Protein AF-A0A937BUF1-F1 (afdb_monomer_lite)

Radius of gyration: 49.71 Å; chains: 1; bounding box: 104×46×139 Å

Secondary structure (DSSP, 8-state):
------SS-SSS-GGG-------SEEEESS---HHHHTTTTTBPP-S--TTEEEEE-----SSSEE---STTTTSS-EE-SS------PPPBPPEE-EEEE-SS-SBS-PPP-SS-SEETT-EEEPPP-TT-BBTTEEEEEEESSTTS-S-EE-TT-EEEPPSS-EEEEEEEEEP-B-EEEE-SS-SBS--------B-TT-EEEPP--TT-B-TTEEEEEEESSTTS-S-EE-TT-EEEPPSS-EEEEEEEEE--------S-S-S-SS-EEEEEEEEETTEEEEEEEEGGGTTEEEEEEE-SSSEEEEE--S-B--TT--------SSS-------------TT-S------SS---------TT--EEEEEE-----SS------------PPP-

Foldseek 3Di:
DPDDDDDQDDDPPPPDGDDDDDAFDWDFQDDDDPVRCVVPVLEDDQQADPRTDFTFGLPPQDDFWTWTRHPVTPVRIGGHDPDDRDDDDHGDYDWAFEAEALLQFPDDDADDDPPPGDGAQDKDFAADRPTTHHQQWDWAFWAQDSVRPGDTHHHGDIDGDHPYYTYIYTDIHGDKEAEAEALLQFPDDDDDGDPDIDTFFDKDAFADCVRTHHQQWDFAAWAQDSVRPGDGDHHRDIDGDGSYYTYTYTDIDGDFPPFDQQEDFPPDPADWFKKKWKADPLKIKIWIQGVVVVRFIWIWTRPPRHTDTPDGPPDHDDPDDDDDDDDDPDDDDDDDDDDDFDDGPRDPDTDDDDPDDDDDDDDDDDPDRMDMHIDGDDDDDDDDPDRDDDGDGRDDDD

Structure (mmCIF, N/CA/C/O backbone):
data_AF-A0A937BUF1-F1
#
_entry.id   AF-A0A937BUF1-F1
#
loop_
_atom_site.group_PDB
_atom_site.id
_atom_site.type_symbol
_atom_site.label_atom_id
_atom_site.label_alt_id
_atom_site.label_comp_id
_atom_site.label_asym_id
_atom_site.label_entity_id
_atom_site.label_seq_id
_atom_site.pdbx_PDB_ins_code
_atom_site.Cartn_x
_atom_site.Cartn_y
_atom_site.Cartn_z
_atom_site.occupancy
_atom_site.B_iso_or_equiv
_atom_site.auth_seq_id
_atom_site.auth_comp_id
_atom_site.auth_asym_id
_atom_site.auth_atom_id
_atom_site.pdbx_PDB_model_num
ATOM 1 N N . MET A 1 1 ? 29.904 -9.278 -66.182 1.00 41.38 1 MET A N 1
ATOM 2 C CA . MET A 1 1 ? 30.827 -8.278 -65.613 1.00 41.38 1 MET A CA 1
ATOM 3 C C . MET A 1 1 ? 30.236 -7.925 -64.269 1.00 41.38 1 MET A C 1
ATOM 5 O O . MET A 1 1 ? 29.087 -7.503 -64.260 1.00 41.38 1 MET A O 1
ATOM 9 N N . ALA A 1 2 ? 30.912 -8.235 -63.164 1.00 45.25 2 ALA A N 1
ATOM 10 C CA . ALA A 1 2 ? 30.477 -7.712 -61.875 1.00 45.25 2 ALA A CA 1
ATOM 11 C C . ALA A 1 2 ? 30.639 -6.190 -61.965 1.00 45.25 2 ALA A C 1
ATOM 13 O O . ALA A 1 2 ? 31.713 -5.709 -62.312 1.00 45.25 2 ALA A O 1
ATOM 14 N N . SER A 1 3 ? 29.538 -5.460 -61.846 1.00 61.19 3 SER A N 1
ATOM 15 C CA . SER A 1 3 ? 29.562 -4.006 -61.788 1.00 61.19 3 SER A CA 1
ATOM 16 C C . SER A 1 3 ? 29.950 -3.623 -60.368 1.00 61.19 3 SER A C 1
ATOM 18 O O . SER A 1 3 ? 29.135 -3.800 -59.462 1.00 61.19 3 SER A O 1
ATOM 20 N N . ASP A 1 4 ? 31.180 -3.151 -60.190 1.00 74.00 4 ASP A N 1
ATOM 21 C CA . ASP A 1 4 ? 31.630 -2.566 -58.929 1.00 74.00 4 ASP A CA 1
ATOM 22 C C . ASP A 1 4 ? 30.781 -1.332 -58.593 1.00 74.00 4 ASP A C 1
ATOM 24 O O . ASP A 1 4 ? 30.241 -0.663 -59.483 1.00 74.00 4 ASP A O 1
ATOM 28 N N . TRP A 1 5 ? 30.638 -1.040 -57.304 1.00 77.94 5 TRP A N 1
ATOM 29 C CA . TRP A 1 5 ? 29.935 0.144 -56.817 1.00 77.94 5 TRP A CA 1
ATOM 30 C C . TRP A 1 5 ? 30.954 1.159 -56.311 1.00 77.94 5 TRP A C 1
ATOM 32 O O . TRP A 1 5 ? 31.945 0.797 -55.681 1.00 77.94 5 TRP A O 1
ATOM 42 N N . TYR A 1 6 ? 30.700 2.434 -56.579 1.00 81.38 6 TYR A N 1
ATOM 43 C CA . TYR A 1 6 ? 31.577 3.531 -56.192 1.00 81.38 6 TYR A CA 1
ATOM 44 C C . TYR A 1 6 ? 30.777 4.563 -55.403 1.00 81.38 6 TYR A C 1
ATOM 46 O O . TYR A 1 6 ? 29.627 4.858 -55.733 1.00 81.38 6 TYR A O 1
ATOM 54 N N . LEU A 1 7 ? 31.399 5.127 -54.370 1.00 82.19 7 LEU A N 1
ATOM 55 C CA . LEU A 1 7 ? 30.860 6.249 -53.610 1.00 82.19 7 LEU A CA 1
ATOM 56 C C . LEU A 1 7 ? 31.666 7.495 -53.962 1.00 82.19 7 LEU A C 1
ATOM 58 O O . LEU A 1 7 ? 32.894 7.478 -53.907 1.00 82.19 7 LEU A O 1
ATOM 62 N N . GLY A 1 8 ? 30.979 8.565 -54.368 1.00 77.81 8 GLY A N 1
ATOM 63 C CA . GLY A 1 8 ? 31.626 9.848 -54.644 1.00 77.81 8 GLY A CA 1
ATOM 64 C C . GLY A 1 8 ? 32.414 9.979 -55.948 1.00 77.81 8 GLY A C 1
ATOM 65 O O . GLY A 1 8 ? 32.967 11.043 -56.216 1.00 77.81 8 GLY A O 1
ATOM 66 N N . ALA A 1 9 ? 32.451 8.923 -56.758 1.00 73.12 9 ALA A N 1
ATOM 67 C CA . ALA A 1 9 ? 33.052 8.893 -58.087 1.00 73.12 9 ALA A CA 1
ATOM 68 C C . ALA A 1 9 ? 32.238 7.956 -58.995 1.00 73.12 9 ALA A C 1
ATOM 70 O O . ALA A 1 9 ? 31.592 7.033 -58.505 1.00 73.12 9 ALA A O 1
ATOM 71 N N . CYS A 1 10 ? 32.257 8.181 -60.313 1.00 62.31 10 CYS A N 1
ATOM 72 C CA . CYS A 1 10 ? 31.493 7.370 -61.275 1.00 62.31 10 CYS A CA 1
ATOM 73 C C . CYS A 1 10 ? 32.339 6.267 -61.952 1.00 62.31 10 CYS A C 1
ATOM 75 O O . CYS A 1 10 ? 31.782 5.305 -62.471 1.00 62.31 10 CYS A O 1
ATOM 77 N N . GLN A 1 11 ? 33.677 6.369 -61.938 1.00 63.88 11 GLN A N 1
ATOM 78 C CA . GLN A 1 11 ? 34.631 5.383 -62.475 1.00 63.88 11 GLN A CA 1
ATOM 79 C C . GLN A 1 11 ? 36.011 5.553 -61.809 1.00 63.88 11 GLN A C 1
ATOM 81 O O . GLN A 1 11 ? 36.273 6.565 -61.167 1.00 63.88 11 GLN A O 1
ATOM 86 N N . VAL A 1 12 ? 36.945 4.624 -62.057 1.00 58.75 12 VAL A N 1
ATOM 87 C CA . VAL A 1 12 ? 38.372 4.744 -61.666 1.00 58.75 12 VAL A CA 1
ATOM 88 C C . VAL A 1 12 ? 39.076 5.980 -62.265 1.00 58.75 12 VAL A C 1
ATOM 90 O O . VAL A 1 12 ? 40.171 6.338 -61.837 1.00 58.75 12 VAL A O 1
ATOM 93 N N . ASN A 1 13 ? 38.467 6.644 -63.257 1.00 57.41 13 ASN A N 1
ATOM 94 C CA . ASN A 1 13 ? 38.952 7.907 -63.810 1.00 57.41 13 ASN A CA 1
ATOM 95 C C . ASN A 1 13 ? 38.527 9.080 -62.913 1.00 57.41 13 ASN A C 1
ATOM 97 O O . ASN A 1 13 ? 37.401 9.562 -62.987 1.00 57.41 13 ASN A O 1
ATOM 101 N N . LEU A 1 14 ? 39.483 9.564 -62.119 1.00 56.78 14 LEU A N 1
ATOM 102 C CA . LEU A 1 14 ? 39.391 10.633 -61.109 1.00 56.78 14 LEU A CA 1
ATOM 103 C C . LEU A 1 14 ? 39.048 12.043 -61.654 1.00 56.78 14 LEU A C 1
ATOM 105 O O . LEU A 1 14 ? 39.263 13.037 -60.964 1.00 56.78 14 LEU A O 1
ATOM 109 N N . ALA A 1 15 ? 38.586 12.168 -62.900 1.00 55.00 15 ALA A N 1
ATOM 110 C CA . ALA A 1 15 ? 38.457 13.454 -63.591 1.00 55.00 15 ALA A CA 1
ATOM 111 C C . ALA A 1 15 ? 37.197 14.256 -63.203 1.00 55.00 15 ALA A C 1
ATOM 113 O O . ALA A 1 15 ? 37.135 15.448 -63.492 1.00 55.00 15 ALA A O 1
ATOM 114 N N . GLU A 1 16 ? 36.219 13.632 -62.537 1.00 55.78 16 GLU A N 1
ATOM 115 C CA . GLU A 1 16 ? 34.932 14.246 -62.166 1.00 55.78 16 GLU A CA 1
ATOM 116 C C . GLU A 1 16 ? 34.539 13.928 -60.709 1.00 55.78 16 GLU A C 1
ATOM 118 O O . GLU A 1 16 ? 33.412 13.525 -60.425 1.00 55.78 16 GLU A O 1
ATOM 123 N N . ASN A 1 17 ? 35.475 14.079 -59.767 1.00 64.88 17 ASN A N 1
ATOM 124 C CA . ASN A 1 17 ? 35.199 13.853 -58.345 1.00 64.88 17 ASN A CA 1
ATOM 125 C C . ASN A 1 17 ? 34.784 15.160 -57.654 1.00 64.88 17 ASN A C 1
ATOM 127 O O . ASN A 1 17 ? 35.446 16.191 -57.792 1.00 64.88 17 ASN A O 1
ATOM 131 N N . GLY A 1 18 ? 33.695 15.113 -56.886 1.00 61.78 18 GLY A N 1
ATOM 132 C CA . GLY A 1 18 ? 33.341 16.184 -55.956 1.00 61.78 18 GLY A CA 1
ATOM 133 C C . GLY A 1 18 ? 34.153 16.074 -54.664 1.00 61.78 18 GLY A C 1
ATOM 134 O O . GLY A 1 18 ? 34.427 14.970 -54.204 1.00 61.78 18 GLY A O 1
ATOM 135 N N . ASN A 1 19 ? 34.498 17.207 -54.048 1.00 73.62 19 ASN A N 1
ATOM 136 C CA . ASN A 1 19 ? 35.018 17.227 -52.679 1.00 73.62 19 ASN A CA 1
ATOM 137 C C . ASN A 1 19 ? 33.830 17.150 -51.713 1.00 73.62 19 ASN A C 1
ATOM 139 O O . ASN A 1 19 ? 33.086 18.123 -51.576 1.00 73.62 19 ASN A O 1
ATOM 143 N N . PHE A 1 20 ? 33.640 16.012 -51.057 1.00 77.81 20 PHE A N 1
ATOM 144 C CA . PHE A 1 20 ? 32.606 15.824 -50.042 1.00 77.81 20 PHE A CA 1
ATOM 145 C C . PHE A 1 20 ? 33.203 15.114 -48.824 1.00 77.81 20 PHE A C 1
ATOM 147 O O . PHE A 1 20 ? 34.200 14.403 -48.930 1.00 77.81 20 PHE A O 1
ATOM 154 N N . VAL A 1 21 ? 32.568 15.308 -47.672 1.00 84.31 21 VAL A N 1
ATOM 155 C CA . VAL A 1 21 ? 32.818 14.529 -46.457 1.00 84.31 21 VAL A CA 1
ATOM 156 C C . VAL A 1 21 ? 31.644 13.566 -46.308 1.00 84.31 21 VAL A C 1
ATOM 158 O O . VAL A 1 21 ? 30.493 13.975 -46.474 1.00 84.31 21 VAL A O 1
ATOM 161 N N . MET A 1 22 ? 31.936 12.292 -46.066 1.00 86.19 22 MET A N 1
ATOM 162 C CA . MET A 1 22 ? 30.948 11.248 -45.794 1.00 86.19 22 MET A CA 1
ATOM 163 C C . MET A 1 22 ? 31.159 10.723 -44.383 1.00 86.19 22 MET A C 1
ATOM 165 O O . MET A 1 22 ? 32.281 10.687 -43.893 1.00 86.19 22 MET A O 1
ATOM 169 N N . ASP A 1 23 ? 30.059 10.327 -43.767 1.00 87.00 23 ASP A N 1
ATOM 170 C CA . ASP A 1 23 ? 29.989 9.742 -42.438 1.00 87.00 23 ASP A CA 1
ATOM 171 C C . ASP A 1 23 ? 28.713 8.885 -42.420 1.00 87.00 23 ASP A C 1
ATOM 173 O O . ASP A 1 23 ? 27.725 9.251 -43.077 1.00 87.00 23 ASP A O 1
ATOM 177 N N . ASN A 1 24 ? 28.725 7.747 -41.724 1.00 87.38 24 ASN A N 1
ATOM 178 C CA . ASN A 1 24 ? 27.534 6.924 -41.491 1.00 87.38 24 ASN A CA 1
ATOM 179 C C . ASN A 1 24 ? 26.762 6.535 -42.778 1.00 87.38 24 ASN A C 1
ATOM 181 O O . ASN A 1 24 ? 25.524 6.575 -42.823 1.00 87.38 24 ASN A O 1
ATOM 185 N N . PHE A 1 25 ? 27.470 6.143 -43.842 1.00 89.69 25 PHE A N 1
ATOM 186 C CA . PHE A 1 25 ? 26.845 5.711 -45.094 1.00 89.69 25 PHE A CA 1
ATOM 187 C C . PHE A 1 25 ? 26.132 4.367 -44.922 1.00 89.69 25 PHE A C 1
ATOM 189 O O . PHE A 1 25 ? 26.686 3.403 -44.395 1.00 89.69 25 PHE A O 1
ATOM 196 N N . ARG A 1 26 ? 24.889 4.297 -45.409 1.00 89.69 26 ARG A N 1
ATOM 197 C CA . ARG A 1 26 ? 24.000 3.141 -45.248 1.00 89.69 26 ARG A CA 1
ATOM 198 C C . ARG A 1 26 ? 23.343 2.794 -46.572 1.00 89.69 26 ARG A C 1
ATOM 200 O O . ARG A 1 26 ? 22.794 3.676 -47.236 1.00 89.69 26 ARG A O 1
ATOM 207 N N . PHE A 1 27 ? 23.318 1.511 -46.909 1.00 89.88 27 PHE A N 1
ATOM 208 C CA . PHE A 1 27 ? 22.547 0.985 -48.034 1.00 89.88 27 PHE A CA 1
ATOM 209 C C . PHE A 1 27 ? 21.554 -0.061 -47.535 1.00 89.88 27 PHE A C 1
ATOM 211 O O . PHE A 1 27 ? 21.933 -0.953 -46.778 1.00 89.88 27 PHE A O 1
ATOM 218 N N . TRP A 1 28 ? 20.297 0.046 -47.966 1.00 90.25 28 TRP A N 1
ATOM 219 C CA . TRP A 1 28 ? 19.213 -0.843 -47.549 1.00 90.25 28 TRP A CA 1
ATOM 220 C C . TRP A 1 28 ? 18.676 -1.607 -48.757 1.00 90.25 28 TRP A C 1
ATOM 222 O O . TRP A 1 28 ? 18.479 -1.020 -49.822 1.00 90.25 28 TRP A O 1
ATOM 232 N N . ASP A 1 29 ? 18.424 -2.904 -48.597 1.00 90.56 29 ASP A N 1
ATOM 233 C CA . ASP A 1 29 ? 17.794 -3.752 -49.620 1.00 90.56 29 ASP A CA 1
ATOM 234 C C . ASP A 1 29 ? 16.252 -3.675 -49.595 1.00 90.56 29 ASP A C 1
ATOM 236 O O . ASP A 1 29 ? 15.567 -4.273 -50.430 1.00 90.56 29 ASP A O 1
ATOM 240 N N . ILE A 1 30 ? 15.714 -2.874 -48.673 1.00 90.75 30 ILE A N 1
ATOM 241 C CA . ILE A 1 30 ? 14.306 -2.510 -48.548 1.00 90.75 30 ILE A CA 1
ATOM 242 C C . ILE A 1 30 ? 14.103 -1.009 -48.811 1.00 90.75 30 ILE A C 1
ATOM 244 O O . ILE A 1 30 ? 14.960 -0.191 -48.466 1.00 90.75 30 ILE A O 1
ATOM 248 N N . PRO A 1 31 ? 12.959 -0.599 -49.389 1.00 91.94 31 PRO A N 1
ATOM 249 C CA . PRO A 1 31 ? 12.619 0.814 -49.489 1.00 91.94 31 PRO A CA 1
ATOM 250 C C . PRO A 1 31 ? 12.367 1.401 -48.093 1.00 91.94 31 PRO A C 1
ATOM 252 O O . PRO A 1 31 ? 11.561 0.872 -47.327 1.00 91.94 31 PRO A O 1
ATOM 255 N N . LEU A 1 32 ? 13.025 2.520 -47.785 1.00 90.38 32 LEU A N 1
ATOM 256 C CA . LEU A 1 32 ? 12.768 3.303 -46.577 1.00 90.38 32 LEU A CA 1
ATOM 257 C C . LEU A 1 32 ? 11.889 4.514 -46.890 1.00 90.38 32 LEU A C 1
ATOM 259 O O . LEU A 1 32 ? 12.080 5.191 -47.902 1.00 90.38 32 LEU A O 1
ATOM 263 N N . TYR A 1 33 ? 10.966 4.816 -45.982 1.00 91.00 33 TYR A N 1
ATOM 264 C CA . TYR A 1 33 ? 10.086 5.979 -46.065 1.00 91.00 33 TYR A CA 1
ATOM 265 C C . TYR A 1 33 ? 10.465 7.032 -45.017 1.00 91.00 33 TYR A C 1
ATOM 267 O O . TYR A 1 33 ? 11.336 6.811 -44.173 1.00 91.00 33 TYR A O 1
ATOM 275 N N . GLN A 1 34 ? 9.834 8.207 -45.066 1.00 89.94 34 GLN A N 1
ATOM 276 C CA . GLN A 1 34 ? 10.149 9.337 -44.182 1.00 89.94 34 GLN A CA 1
ATOM 277 C C . GLN A 1 34 ? 10.089 8.949 -42.694 1.00 89.94 34 GLN A C 1
ATOM 279 O O . GLN A 1 34 ? 10.944 9.360 -41.909 1.00 89.94 34 GLN A O 1
ATOM 284 N N . GLU A 1 35 ? 9.117 8.121 -42.323 1.00 85.38 35 GLU A N 1
ATOM 285 C CA . GLU A 1 35 ? 8.925 7.563 -40.986 1.00 85.38 35 GLU A CA 1
ATOM 286 C C . GLU A 1 35 ? 10.057 6.632 -40.535 1.00 85.38 35 GLU A C 1
ATOM 288 O O . GLU A 1 35 ? 10.275 6.479 -39.337 1.00 85.38 35 GLU A O 1
ATOM 293 N N . ASN A 1 36 ? 10.805 6.037 -41.466 1.00 83.75 36 ASN A N 1
ATOM 294 C CA . ASN A 1 36 ? 11.981 5.230 -41.157 1.00 83.75 36 ASN A CA 1
ATOM 295 C C . ASN A 1 36 ? 13.262 6.072 -41.190 1.00 83.75 36 ASN A C 1
ATOM 297 O O . ASN A 1 36 ? 14.187 5.787 -40.439 1.00 83.75 36 ASN A O 1
ATOM 301 N N . ILE A 1 37 ? 13.335 7.105 -42.033 1.00 83.44 37 ILE A N 1
ATOM 302 C CA . ILE A 1 37 ? 14.552 7.907 -42.225 1.00 83.44 37 ILE A CA 1
ATOM 303 C C . ILE A 1 37 ? 14.710 8.952 -41.114 1.00 83.44 37 ILE A C 1
ATOM 305 O O . ILE A 1 37 ? 15.755 9.000 -40.468 1.00 83.44 37 ILE A O 1
ATOM 309 N N . LEU A 1 38 ? 13.686 9.773 -40.850 1.00 82.88 38 LEU A N 1
ATOM 310 C CA . LEU A 1 38 ? 13.795 10.897 -39.906 1.00 82.88 38 LEU A CA 1
ATOM 311 C C . LEU A 1 38 ? 14.110 10.487 -38.457 1.00 82.88 38 LEU A C 1
ATOM 313 O O . LEU A 1 38 ? 14.843 11.220 -37.802 1.00 82.88 38 LEU A O 1
ATOM 317 N N . PRO A 1 39 ? 13.620 9.355 -37.924 1.00 76.38 39 PRO A N 1
ATOM 318 C CA . PRO A 1 39 ? 14.004 8.933 -36.577 1.00 76.38 39 PRO A CA 1
ATOM 319 C C . PRO A 1 39 ? 15.388 8.277 -36.512 1.00 76.38 39 PRO A C 1
ATOM 321 O O . PRO A 1 39 ? 15.971 8.203 -35.436 1.00 76.38 39 PRO A O 1
ATOM 324 N N . ASN A 1 40 ? 15.912 7.777 -37.639 1.00 76.62 40 ASN A N 1
ATOM 325 C CA . ASN A 1 40 ? 17.110 6.934 -37.653 1.00 76.62 40 ASN A CA 1
ATOM 326 C C . ASN A 1 40 ? 18.332 7.588 -38.312 1.00 76.62 40 ASN A C 1
ATOM 328 O O . ASN A 1 40 ? 19.425 7.042 -38.181 1.00 76.62 40 ASN A O 1
ATOM 332 N N . TYR A 1 41 ? 18.202 8.732 -38.996 1.00 82.44 41 TYR A N 1
ATOM 333 C CA . TYR A 1 41 ? 19.313 9.326 -39.761 1.00 82.44 41 TYR A CA 1
ATOM 334 C C . TYR A 1 41 ? 20.535 9.688 -38.904 1.00 82.44 41 TYR A C 1
ATOM 336 O O . TYR A 1 41 ? 21.652 9.622 -39.397 1.00 82.44 41 TYR A O 1
ATOM 344 N N . GLN A 1 42 ? 20.333 10.020 -37.627 1.00 83.19 42 GLN A N 1
ATOM 345 C CA . GLN A 1 42 ? 21.412 10.251 -36.662 1.00 83.19 42 GLN A CA 1
ATOM 346 C C . GLN A 1 42 ? 21.678 9.050 -35.759 1.00 83.19 42 GLN A C 1
ATOM 348 O O . GLN A 1 42 ? 22.629 9.091 -34.997 1.00 83.19 42 GLN A O 1
ATOM 353 N N . LYS A 1 43 ? 20.862 7.993 -35.802 1.00 83.38 43 LYS A N 1
ATOM 354 C CA . LYS A 1 43 ? 20.959 6.875 -34.862 1.00 83.38 43 LYS A CA 1
ATOM 355 C C . LYS A 1 43 ? 22.248 6.080 -35.079 1.00 83.38 43 LYS A C 1
ATOM 357 O O . LYS A 1 43 ? 22.552 5.762 -36.227 1.00 83.38 43 LYS A O 1
ATOM 362 N N . CYS A 1 44 ? 22.951 5.706 -34.012 1.00 82.50 44 CYS A N 1
ATOM 363 C CA . CYS A 1 44 ? 24.023 4.713 -34.094 1.00 82.50 44 CYS A CA 1
ATOM 364 C C . CYS A 1 44 ? 23.421 3.350 -34.457 1.00 82.50 44 CYS A C 1
ATOM 366 O O . CYS A 1 44 ? 22.596 2.821 -33.707 1.00 82.50 44 CYS A O 1
ATOM 368 N N . LEU A 1 45 ? 23.787 2.821 -35.624 1.00 85.12 45 LEU A N 1
ATOM 369 C CA . LEU A 1 45 ? 23.388 1.484 -36.057 1.00 85.12 45 LEU A CA 1
ATOM 370 C C . LEU A 1 45 ? 24.458 0.482 -35.640 1.00 85.12 45 LEU A C 1
ATOM 372 O O . LEU A 1 45 ? 25.645 0.792 -35.684 1.00 85.12 45 LEU A O 1
ATOM 376 N N . VAL A 1 46 ? 24.031 -0.710 -35.237 1.00 80.06 46 VAL A N 1
ATOM 377 C CA . VAL A 1 46 ? 24.932 -1.785 -34.789 1.00 80.06 46 VAL A CA 1
ATOM 378 C C . VAL A 1 46 ? 25.209 -2.802 -35.895 1.00 80.06 46 VAL A C 1
ATOM 380 O O . VAL A 1 46 ? 25.926 -3.775 -35.674 1.00 80.06 46 VAL A O 1
ATOM 383 N N . GLY A 1 47 ? 24.630 -2.592 -37.081 1.00 85.69 47 GLY A N 1
ATOM 384 C CA . GLY A 1 47 ? 24.897 -3.390 -38.267 1.00 85.69 47 GLY A CA 1
ATOM 385 C C . GLY A 1 47 ? 24.078 -4.674 -38.359 1.00 85.69 47 GLY A C 1
ATOM 386 O O . GLY A 1 47 ? 24.346 -5.497 -39.220 1.00 85.69 47 GLY A O 1
ATOM 387 N N . ASN A 1 48 ? 23.085 -4.884 -37.492 1.00 84.94 48 ASN A N 1
ATOM 388 C CA . ASN A 1 48 ? 22.207 -6.061 -37.521 1.00 84.94 48 ASN A CA 1
ATOM 389 C C . ASN A 1 48 ? 20.760 -5.740 -37.935 1.00 84.94 48 ASN A C 1
ATOM 391 O O . ASN A 1 48 ? 19.872 -6.591 -37.836 1.00 84.94 48 ASN A O 1
ATOM 395 N N . GLU A 1 49 ? 20.513 -4.510 -38.380 1.00 86.38 49 GLU A N 1
ATOM 396 C CA . GLU A 1 49 ? 19.189 -4.018 -38.716 1.00 86.38 49 GLU A CA 1
ATOM 397 C C . GLU A 1 49 ? 18.599 -4.763 -39.921 1.00 86.38 49 GLU A C 1
ATOM 399 O O . GLU A 1 49 ? 19.266 -5.027 -40.922 1.00 86.38 49 GLU A O 1
ATOM 404 N N . ALA A 1 50 ? 17.309 -5.095 -39.838 1.00 86.81 50 ALA A N 1
ATOM 405 C CA . ALA A 1 50 ? 16.622 -5.818 -40.899 1.00 86.81 50 ALA A CA 1
ATOM 406 C C . ALA A 1 50 ? 16.639 -5.024 -42.215 1.00 86.81 50 ALA A C 1
ATOM 408 O O . ALA A 1 50 ? 16.141 -3.901 -42.283 1.00 86.81 50 ALA A O 1
ATOM 409 N N . GLY A 1 51 ? 17.192 -5.643 -43.255 1.00 88.44 51 GLY A N 1
ATOM 410 C CA . GLY A 1 51 ? 17.327 -5.065 -44.588 1.00 88.44 51 GLY A CA 1
ATOM 411 C C . GLY A 1 51 ? 18.476 -4.066 -44.752 1.00 88.44 51 GLY A C 1
ATOM 412 O O . GLY A 1 51 ? 18.581 -3.419 -45.793 1.00 88.44 51 GLY A O 1
ATOM 413 N N . LEU A 1 52 ? 19.346 -3.914 -43.747 1.00 89.94 52 LEU A N 1
ATOM 414 C CA . LEU A 1 52 ? 20.606 -3.194 -43.909 1.00 89.94 52 LEU A CA 1
ATOM 415 C C . LEU A 1 52 ? 21.592 -4.081 -44.670 1.00 89.94 52 LEU A C 1
ATOM 417 O O . LEU A 1 52 ? 21.900 -5.198 -44.253 1.00 89.94 52 LEU A O 1
ATOM 421 N N . PHE A 1 53 ? 22.081 -3.573 -45.794 1.00 89.25 53 PHE A N 1
ATOM 422 C CA . PHE A 1 53 ? 22.971 -4.302 -46.689 1.00 89.25 53 PHE A CA 1
ATOM 423 C C . PHE A 1 53 ? 24.434 -3.876 -46.533 1.00 89.25 53 PHE A C 1
ATOM 425 O O . PHE A 1 53 ? 25.302 -4.738 -46.565 1.00 89.25 53 PHE A O 1
ATOM 432 N N . VAL A 1 54 ? 24.700 -2.576 -46.345 1.00 90.19 54 VAL A N 1
ATOM 433 C CA . VAL A 1 54 ? 26.044 -2.016 -46.102 1.00 90.19 54 VAL A CA 1
ATOM 434 C C . VAL A 1 54 ? 25.958 -0.936 -45.030 1.00 90.19 54 VAL A C 1
ATOM 436 O O . VAL A 1 54 ? 25.062 -0.084 -45.090 1.00 90.19 54 VAL A O 1
ATOM 439 N N . LEU A 1 55 ? 26.921 -0.939 -44.107 1.00 90.81 55 LEU A N 1
ATOM 440 C CA . LEU A 1 55 ? 27.140 0.117 -43.121 1.00 90.81 55 LEU A CA 1
ATOM 441 C C . LEU A 1 55 ? 28.621 0.498 -43.088 1.00 90.81 55 LEU A C 1
ATOM 443 O O . LEU A 1 55 ? 29.445 -0.275 -42.610 1.00 90.81 55 LEU A O 1
ATOM 447 N N . TYR A 1 56 ? 28.928 1.703 -43.561 1.00 90.75 56 TYR A N 1
ATOM 448 C CA . TYR A 1 56 ? 30.247 2.321 -43.440 1.00 90.75 56 TYR A CA 1
ATOM 449 C C . TYR A 1 56 ? 30.143 3.503 -42.481 1.00 90.75 56 TYR A C 1
ATOM 451 O O . TYR A 1 56 ? 29.551 4.530 -42.826 1.00 90.75 56 TYR A O 1
ATOM 459 N N . ASP A 1 57 ? 30.681 3.351 -41.275 1.00 89.06 57 ASP A N 1
ATOM 460 C CA . ASP A 1 57 ? 30.730 4.428 -40.282 1.00 89.06 57 ASP A CA 1
ATOM 461 C C . ASP A 1 57 ? 31.781 5.489 -40.643 1.00 89.06 57 ASP A C 1
ATOM 463 O O . ASP A 1 57 ? 31.525 6.668 -40.436 1.00 89.06 57 ASP A O 1
ATOM 467 N N . PHE A 1 58 ? 32.866 5.085 -41.318 1.00 89.69 58 PHE A N 1
ATOM 468 C CA . PHE A 1 58 ? 34.043 5.907 -41.607 1.00 89.69 58 PHE A CA 1
ATOM 469 C C . PHE A 1 58 ? 34.788 6.350 -40.333 1.00 89.69 58 PHE A C 1
ATOM 471 O O . PHE A 1 58 ? 35.320 7.461 -40.270 1.00 89.69 58 PHE A O 1
ATOM 478 N N . ASP A 1 59 ? 34.893 5.454 -39.348 1.00 88.81 59 ASP A N 1
ATOM 479 C CA . ASP A 1 59 ? 35.562 5.717 -38.067 1.00 88.81 59 ASP A CA 1
ATOM 480 C C . ASP A 1 59 ? 36.945 5.037 -37.927 1.00 88.81 59 ASP A C 1
ATOM 482 O O . ASP A 1 59 ? 37.552 5.050 -36.852 1.00 88.81 59 ASP A O 1
ATOM 486 N N . GLU A 1 60 ? 37.525 4.483 -39.003 1.00 90.56 60 GLU A N 1
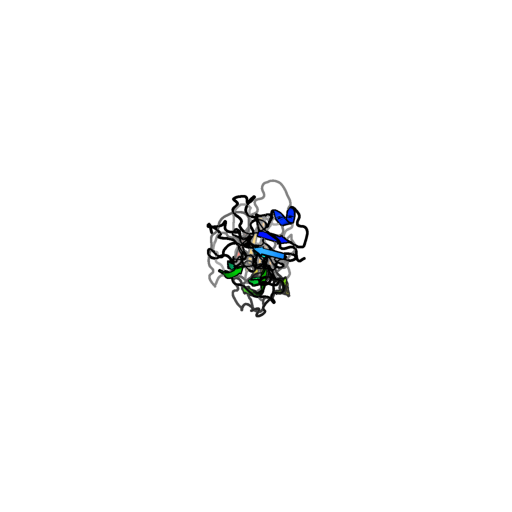ATOM 487 C CA . GLU A 1 60 ? 38.853 3.840 -38.951 1.00 90.56 60 GLU A CA 1
ATOM 488 C C . GLU A 1 60 ? 39.994 4.808 -38.609 1.00 90.56 60 GLU A C 1
ATOM 490 O O . GLU A 1 60 ? 41.048 4.398 -38.108 1.00 90.56 60 GLU A O 1
ATOM 495 N N . GLY A 1 61 ? 39.825 6.090 -38.942 1.00 88.81 61 GLY A N 1
ATOM 496 C CA . GLY A 1 61 ? 40.755 7.181 -38.641 1.00 88.81 61 GLY A CA 1
ATOM 497 C C . GLY A 1 61 ? 42.108 7.129 -39.365 1.00 88.81 61 GLY A C 1
ATOM 498 O O . GLY A 1 61 ? 42.853 8.108 -39.332 1.00 88.81 61 GLY A O 1
ATOM 499 N N . THR A 1 62 ? 42.457 6.016 -40.018 1.00 91.00 62 THR A N 1
ATOM 500 C CA . THR A 1 62 ? 43.694 5.836 -40.790 1.00 91.00 62 THR A CA 1
ATOM 501 C C . THR A 1 62 ? 43.536 4.777 -41.884 1.00 91.00 62 THR A C 1
ATOM 503 O O . THR A 1 62 ? 42.658 3.921 -41.835 1.00 91.00 62 THR A O 1
ATOM 506 N N . GLY A 1 63 ? 44.449 4.785 -42.861 1.00 91.62 63 GLY A N 1
ATOM 507 C CA . GLY A 1 63 ? 44.510 3.760 -43.904 1.00 91.62 63 GLY A CA 1
ATOM 508 C C . GLY A 1 63 ? 43.503 3.970 -45.035 1.00 91.62 63 GLY A C 1
ATOM 509 O O . GLY A 1 63 ? 42.908 5.038 -45.166 1.00 91.62 63 GLY A O 1
ATOM 510 N N . ASN A 1 64 ? 43.371 2.936 -45.874 1.00 91.12 64 ASN A N 1
ATOM 511 C CA . ASN A 1 64 ? 42.591 2.963 -47.119 1.00 91.12 64 ASN A CA 1
ATOM 512 C C . ASN A 1 64 ? 41.435 1.944 -47.134 1.00 91.12 64 ASN A C 1
ATOM 514 O O . ASN A 1 64 ? 40.857 1.695 -48.190 1.00 91.12 64 ASN A O 1
ATOM 518 N N . THR A 1 65 ? 41.151 1.291 -46.006 1.00 90.69 65 THR A N 1
ATOM 519 C CA . THR A 1 65 ? 40.064 0.306 -45.894 1.00 90.69 65 THR A CA 1
ATOM 520 C C . THR A 1 65 ? 38.941 0.924 -45.082 1.00 90.69 65 THR A C 1
ATOM 522 O O . THR A 1 65 ? 39.224 1.531 -44.056 1.00 90.69 65 THR A O 1
ATOM 525 N N . VAL A 1 66 ? 37.706 0.749 -45.540 1.00 90.81 66 VAL A N 1
ATOM 526 C CA . VAL A 1 66 ? 36.486 1.095 -44.804 1.00 90.81 66 VAL A CA 1
ATOM 527 C C . VAL A 1 66 ? 35.759 -0.210 -44.516 1.00 90.81 66 VAL A C 1
ATOM 529 O O . VAL A 1 66 ? 35.466 -0.976 -45.440 1.00 90.81 66 VAL A O 1
ATOM 532 N N . ASN A 1 67 ? 35.540 -0.516 -43.247 1.00 90.88 67 ASN A N 1
ATOM 533 C CA . ASN A 1 67 ? 34.954 -1.774 -42.818 1.00 90.88 67 ASN A CA 1
ATOM 534 C C . ASN A 1 67 ? 33.441 -1.734 -43.009 1.00 90.88 67 ASN A C 1
ATOM 536 O O . ASN A 1 67 ? 32.785 -0.778 -42.610 1.00 90.88 67 ASN A O 1
ATOM 540 N N . ASP A 1 68 ? 32.884 -2.787 -43.606 1.00 91.69 68 ASP A N 1
ATOM 541 C CA . ASP A 1 68 ? 31.435 -2.978 -43.615 1.00 91.69 68 ASP A CA 1
ATOM 542 C C . ASP A 1 68 ? 30.992 -3.593 -42.284 1.00 91.69 68 ASP A C 1
ATOM 544 O O . ASP A 1 68 ? 31.409 -4.705 -41.947 1.00 91.69 68 ASP A O 1
ATOM 548 N N . LEU A 1 69 ? 30.150 -2.879 -41.541 1.00 89.81 69 LEU A N 1
ATOM 549 C CA . LEU A 1 69 ? 29.623 -3.310 -40.247 1.00 89.81 69 LEU A CA 1
ATOM 550 C C . LEU A 1 69 ? 28.286 -4.067 -40.345 1.00 89.81 69 LEU A C 1
ATOM 552 O O . LEU A 1 69 ? 27.802 -4.556 -39.329 1.00 89.81 69 LEU A O 1
ATOM 556 N N . ALA A 1 70 ? 27.673 -4.166 -41.530 1.00 87.81 70 ALA A N 1
ATOM 557 C CA . ALA A 1 70 ? 26.388 -4.844 -41.736 1.00 87.81 70 ALA A CA 1
ATOM 558 C C . ALA A 1 70 ? 26.477 -6.381 -41.508 1.00 87.81 70 ALA A C 1
ATOM 560 O O . ALA A 1 70 ? 27.577 -6.925 -41.385 1.00 87.81 70 ALA A O 1
ATOM 561 N N . PRO A 1 71 ? 25.364 -7.152 -41.503 1.00 70.38 71 PRO A N 1
ATOM 562 C CA . PRO A 1 71 ? 25.378 -8.575 -41.125 1.00 70.38 71 PRO A CA 1
ATOM 563 C C . PRO A 1 71 ? 26.178 -9.465 -42.091 1.00 70.38 71 PRO A C 1
ATOM 565 O O . PRO A 1 71 ? 26.579 -10.573 -41.736 1.00 70.38 71 PRO A O 1
ATOM 568 N N . TYR A 1 72 ? 26.388 -8.989 -43.321 1.00 66.69 72 TYR A N 1
ATOM 569 C CA . TYR A 1 72 ? 27.226 -9.615 -44.351 1.00 66.69 72 TYR A CA 1
ATOM 570 C C . TYR A 1 72 ? 28.657 -9.035 -44.387 1.00 66.69 72 TYR A C 1
ATOM 572 O O . TYR A 1 72 ? 29.423 -9.323 -45.313 1.00 66.69 72 TYR A O 1
ATOM 580 N N . GLY A 1 73 ? 29.006 -8.223 -43.387 1.00 57.09 73 GLY A N 1
ATOM 581 C CA . GLY A 1 73 ? 30.229 -7.440 -43.285 1.00 57.09 73 GLY A CA 1
ATOM 582 C C . GLY A 1 73 ? 31.500 -8.286 -43.318 1.00 57.09 73 GLY A C 1
ATOM 583 O O . GLY A 1 73 ? 31.583 -9.362 -42.722 1.00 57.09 73 GLY A O 1
ATOM 584 N N . GLY A 1 74 ? 32.490 -7.799 -44.072 1.00 57.25 74 GLY A N 1
ATOM 585 C CA . GLY A 1 74 ? 33.778 -8.455 -44.330 1.00 57.25 74 GLY A CA 1
ATOM 586 C C . GLY A 1 74 ? 33.967 -8.985 -45.759 1.00 57.25 74 GLY A C 1
ATOM 587 O O . GLY A 1 74 ? 35.106 -9.156 -46.190 1.00 57.25 74 GLY A O 1
ATOM 588 N N . LEU A 1 75 ? 32.890 -9.201 -46.527 1.00 65.31 75 LEU A N 1
ATOM 589 C CA . LEU A 1 75 ? 32.968 -9.563 -47.958 1.00 65.31 75 LEU A CA 1
ATOM 590 C C . LEU A 1 75 ? 32.960 -8.343 -48.894 1.00 65.31 75 LEU A C 1
ATOM 592 O O . LEU A 1 75 ? 33.282 -8.468 -50.076 1.00 65.31 75 LEU A O 1
ATOM 596 N N . THR A 1 76 ? 32.591 -7.182 -48.359 1.00 77.00 76 THR A N 1
ATOM 597 C CA . THR A 1 76 ? 32.260 -5.952 -49.091 1.00 77.00 76 THR A CA 1
ATOM 598 C C . THR A 1 76 ? 33.043 -4.733 -48.612 1.00 77.00 76 THR A C 1
ATOM 600 O O . THR A 1 76 ? 32.731 -3.641 -49.061 1.00 77.00 76 THR A O 1
ATOM 603 N N . ASN A 1 77 ? 34.071 -4.892 -47.763 1.00 88.31 77 ASN A N 1
ATOM 604 C CA . ASN A 1 77 ? 34.880 -3.769 -47.265 1.00 88.31 77 ASN A CA 1
ATOM 605 C C . ASN A 1 77 ? 35.275 -2.802 -48.394 1.00 88.31 77 ASN A C 1
ATOM 607 O O . ASN A 1 77 ? 35.812 -3.206 -49.432 1.00 88.31 77 ASN A O 1
ATOM 611 N N . GLY A 1 78 ? 35.027 -1.515 -48.168 1.00 87.00 78 GLY A N 1
ATOM 612 C CA . GLY A 1 78 ? 35.353 -0.455 -49.105 1.00 87.00 78 GLY A CA 1
ATOM 613 C C . GLY A 1 78 ? 36.859 -0.226 -49.192 1.00 87.00 78 GLY A C 1
ATOM 614 O O . GLY A 1 78 ? 37.596 -0.387 -48.219 1.00 87.00 78 GLY A O 1
ATOM 615 N N . THR A 1 79 ? 37.326 0.190 -50.368 1.00 87.81 79 THR A N 1
ATOM 616 C CA . THR A 1 79 ? 38.696 0.685 -50.560 1.00 87.81 79 THR A CA 1
ATOM 617 C C . THR A 1 79 ? 38.650 2.149 -50.977 1.00 87.81 79 THR A C 1
ATOM 619 O O . THR A 1 79 ? 37.964 2.503 -51.935 1.00 87.81 79 THR A O 1
ATOM 622 N N . THR A 1 80 ? 39.398 3.001 -50.282 1.00 85.44 80 THR A N 1
ATOM 623 C CA . THR A 1 80 ? 39.530 4.432 -50.582 1.00 85.44 80 THR A CA 1
ATOM 624 C C . THR A 1 80 ? 40.883 4.732 -51.233 1.00 85.44 80 THR A C 1
ATOM 626 O O . THR A 1 80 ? 41.849 3.979 -51.105 1.00 85.44 80 THR A O 1
ATOM 629 N N . THR A 1 81 ? 40.969 5.841 -51.973 1.00 83.50 81 THR A N 1
ATOM 630 C CA . THR A 1 81 ? 42.219 6.296 -52.604 1.00 83.50 81 THR A CA 1
ATOM 631 C C . THR A 1 81 ? 42.704 7.554 -51.898 1.00 83.50 81 THR A C 1
ATOM 633 O O . THR A 1 81 ? 42.191 8.634 -52.167 1.00 83.50 81 THR A O 1
ATOM 636 N N . SER A 1 82 ? 43.683 7.405 -51.000 1.00 82.94 82 SER A N 1
ATOM 637 C CA . SER A 1 82 ? 44.294 8.514 -50.249 1.00 82.94 82 SER A CA 1
ATOM 638 C C . SER A 1 82 ? 43.269 9.412 -49.529 1.00 82.94 82 SER A C 1
ATOM 640 O O . SER A 1 82 ? 43.226 10.612 -49.805 1.00 82.94 82 SER A O 1
ATOM 642 N N . PRO A 1 83 ? 42.431 8.856 -48.631 1.00 86.44 83 PRO A N 1
ATOM 643 C CA . PRO A 1 83 ? 41.445 9.649 -47.905 1.00 86.44 83 PRO A CA 1
ATOM 644 C C . PRO A 1 83 ? 42.119 10.649 -46.953 1.00 86.44 83 PRO A C 1
ATOM 646 O O . PRO A 1 83 ? 43.171 10.371 -46.373 1.00 86.44 83 PRO A O 1
ATOM 649 N N . GLU A 1 84 ? 41.470 11.794 -46.751 1.00 89.44 84 GLU A N 1
ATOM 650 C CA . GLU A 1 84 ? 41.727 12.672 -45.610 1.00 89.44 84 GLU A CA 1
ATOM 651 C C . GLU A 1 84 ? 40.704 12.336 -44.518 1.00 89.44 84 GLU A C 1
ATOM 653 O O . GLU A 1 84 ? 39.514 12.606 -44.672 1.00 89.44 84 GLU A O 1
ATOM 658 N N . TRP A 1 85 ? 41.160 11.706 -43.433 1.00 89.38 85 TRP A N 1
ATOM 659 C CA . TRP A 1 85 ? 40.307 11.392 -42.287 1.00 89.38 85 TRP A CA 1
ATOM 660 C C . TRP A 1 85 ? 40.109 12.643 -41.432 1.00 89.38 85 TRP A C 1
ATOM 662 O O . TRP A 1 85 ? 41.073 13.233 -40.939 1.00 89.38 85 TRP A O 1
ATOM 672 N N . VAL A 1 86 ? 38.853 13.033 -41.245 1.00 88.75 86 VAL A N 1
ATOM 673 C CA . VAL A 1 86 ? 38.441 14.160 -40.401 1.00 88.75 86 VAL A CA 1
ATOM 674 C C . VAL A 1 86 ? 37.533 13.649 -39.288 1.00 88.75 86 VAL A C 1
ATOM 676 O O . VAL A 1 86 ? 36.878 12.626 -39.450 1.00 88.75 86 VAL A O 1
ATOM 679 N N . THR A 1 87 ? 37.490 14.339 -38.147 1.00 85.50 87 THR A N 1
ATOM 680 C CA . THR A 1 87 ? 36.583 13.964 -37.052 1.00 85.50 87 THR A CA 1
ATOM 681 C C . THR A 1 87 ? 35.129 14.079 -37.513 1.00 85.50 87 THR A C 1
ATOM 683 O O . THR A 1 87 ? 34.685 15.175 -37.868 1.00 85.50 87 THR A O 1
ATOM 686 N N . GLY A 1 88 ? 34.420 12.949 -37.507 1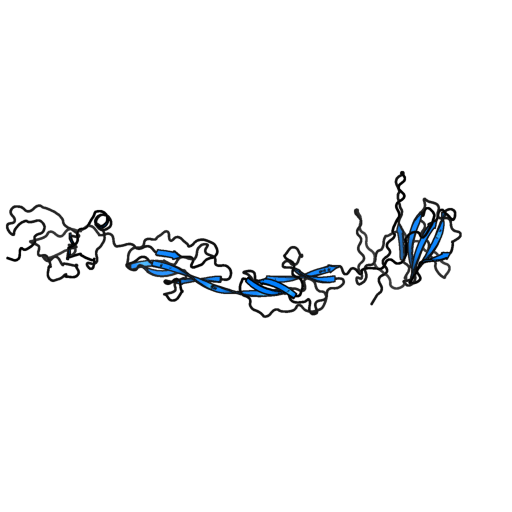.00 76.62 88 GLY A N 1
ATOM 687 C CA . GLY A 1 88 ? 33.019 12.837 -37.902 1.00 76.62 88 GLY A CA 1
ATOM 688 C C . GLY A 1 88 ? 32.033 13.412 -36.884 1.00 76.62 88 GLY A C 1
ATOM 689 O O . GLY A 1 88 ? 32.398 13.907 -35.810 1.00 76.62 88 GLY A O 1
ATOM 690 N N . LEU A 1 89 ? 30.754 13.364 -37.243 1.00 75.25 89 LEU A N 1
ATOM 691 C CA . LEU A 1 89 ? 29.648 13.673 -36.351 1.00 75.25 89 LEU A CA 1
ATOM 692 C C . LEU A 1 89 ? 29.312 12.429 -35.534 1.00 75.25 89 LEU A C 1
ATOM 694 O O . LEU A 1 89 ? 29.034 11.371 -36.080 1.00 75.25 89 LEU A O 1
ATOM 698 N N . SER A 1 90 ? 29.238 12.573 -34.211 1.00 76.12 90 SER A N 1
ATOM 699 C CA . SER A 1 90 ? 28.793 11.458 -33.378 1.00 76.12 90 SER A CA 1
ATOM 700 C C . SER A 1 90 ? 27.325 11.146 -33.672 1.00 76.12 90 SER A C 1
ATOM 702 O O . SER A 1 90 ? 26.462 12.028 -33.591 1.00 76.12 90 SER A O 1
ATOM 704 N N . CYS A 1 91 ? 27.033 9.888 -33.980 1.00 78.19 91 CYS A N 1
ATOM 705 C CA . CYS A 1 91 ? 25.667 9.389 -34.011 1.00 78.19 91 CYS A CA 1
ATOM 706 C C . CYS A 1 91 ? 25.025 9.478 -32.606 1.00 78.19 91 CYS A C 1
ATOM 708 O O . CYS A 1 91 ? 25.705 9.505 -31.579 1.00 78.19 91 CYS A O 1
ATOM 710 N N . ILE A 1 92 ? 23.697 9.555 -32.559 1.00 78.69 92 ILE A N 1
ATOM 711 C CA . ILE A 1 92 ? 22.876 9.515 -31.349 1.00 78.69 92 ILE A CA 1
ATOM 712 C C . ILE A 1 92 ? 22.612 8.039 -31.026 1.00 78.69 92 ILE A C 1
ATOM 714 O O . ILE A 1 92 ? 21.975 7.353 -31.832 1.00 78.69 92 ILE A O 1
ATOM 718 N N . PRO A 1 93 ? 23.066 7.508 -29.884 1.00 78.19 93 PRO A N 1
ATOM 719 C CA . PRO A 1 93 ? 22.774 6.124 -29.553 1.00 78.19 93 PRO A CA 1
ATOM 720 C C . PRO A 1 93 ? 21.270 5.949 -29.263 1.00 78.19 93 PRO A C 1
ATOM 722 O O . PRO A 1 93 ? 20.599 6.912 -28.873 1.00 78.19 93 PRO A O 1
ATOM 725 N N . PRO A 1 94 ? 20.697 4.753 -29.499 1.00 80.56 94 PRO A N 1
ATOM 726 C CA . PRO A 1 94 ? 19.296 4.490 -29.187 1.00 80.56 94 PRO A CA 1
ATOM 727 C C . PRO A 1 94 ? 18.972 4.822 -27.732 1.00 80.56 94 PRO A C 1
ATOM 729 O O . PRO A 1 94 ? 19.758 4.519 -26.836 1.00 80.56 94 PRO A O 1
ATOM 732 N N . SER A 1 95 ? 17.777 5.368 -27.504 1.00 89.69 95 SER A N 1
ATOM 733 C CA . SER A 1 95 ? 17.209 5.491 -26.168 1.00 89.69 95 SER A CA 1
ATOM 734 C C . SER A 1 95 ? 15.906 4.709 -26.030 1.00 89.69 95 SER A C 1
ATOM 736 O O . SER A 1 95 ? 15.140 4.543 -26.985 1.00 89.69 95 SER A O 1
ATOM 738 N N . TYR A 1 96 ? 15.664 4.205 -24.825 1.00 94.38 96 TYR A N 1
ATOM 739 C CA . TYR A 1 96 ? 14.553 3.325 -24.499 1.00 94.38 96 TYR A CA 1
ATOM 740 C C . TYR A 1 96 ? 13.831 3.811 -23.242 1.00 94.38 96 TYR A C 1
ATOM 742 O O . TYR A 1 96 ? 14.428 4.360 -22.316 1.00 94.38 96 TYR A O 1
ATOM 750 N N . ASN A 1 97 ? 12.514 3.605 -23.205 1.00 97.31 97 ASN A N 1
ATOM 751 C CA . ASN A 1 97 ? 11.696 4.016 -22.069 1.00 97.31 97 ASN A CA 1
ATOM 752 C C . ASN A 1 97 ? 11.831 3.029 -20.907 1.00 97.31 97 ASN A C 1
ATOM 754 O O . ASN A 1 97 ? 11.679 1.821 -21.110 1.00 97.31 97 ASN A O 1
ATOM 758 N N . LEU A 1 98 ? 11.993 3.558 -19.696 1.00 98.31 98 LEU A N 1
ATOM 759 C CA . LEU A 1 98 ? 11.761 2.838 -18.449 1.00 98.31 98 LEU A CA 1
ATOM 760 C C . LEU A 1 98 ? 10.420 3.292 -17.869 1.00 98.31 98 LEU A C 1
ATOM 762 O O . LEU A 1 98 ? 10.219 4.468 -17.572 1.00 98.31 98 LEU A O 1
ATOM 766 N N . THR A 1 99 ? 9.481 2.362 -17.721 1.00 98.06 99 THR A N 1
ATOM 767 C CA . THR A 1 99 ? 8.146 2.653 -17.179 1.00 98.06 99 THR A CA 1
ATOM 768 C C . THR A 1 99 ? 7.812 1.768 -15.992 1.00 98.06 99 THR A C 1
ATOM 770 O O . THR A 1 99 ? 8.326 0.660 -15.853 1.00 98.06 99 THR A O 1
ATOM 773 N N . TYR A 1 100 ? 6.904 2.255 -15.151 1.00 98.50 100 TYR A N 1
ATOM 774 C CA . TYR A 1 100 ? 6.487 1.595 -13.923 1.00 98.50 100 TYR A CA 1
ATOM 775 C C . TYR A 1 100 ? 4.974 1.360 -13.934 1.00 98.50 100 TYR A C 1
ATOM 777 O O . TYR A 1 100 ? 4.198 2.251 -14.279 1.00 98.50 100 TYR A O 1
ATOM 785 N N . ALA A 1 101 ? 4.540 0.165 -13.541 1.00 98.12 101 ALA A N 1
ATOM 786 C CA . ALA A 1 101 ? 3.143 -0.252 -13.527 1.00 98.12 101 ALA A CA 1
ATOM 787 C C . ALA A 1 101 ? 2.711 -0.697 -12.123 1.00 98.12 101 ALA A C 1
ATOM 789 O O . ALA A 1 101 ? 3.331 -1.561 -11.506 1.00 98.12 101 ALA A O 1
ATOM 790 N N . GLY A 1 102 ? 1.592 -0.159 -11.626 1.00 98.12 102 GLY A N 1
ATOM 791 C CA . GLY A 1 102 ? 1.104 -0.418 -10.262 1.00 98.12 102 GLY A CA 1
ATOM 792 C C . GLY A 1 102 ? 0.657 -1.857 -9.973 1.00 98.12 102 GLY A C 1
ATOM 793 O O . GLY A 1 102 ? 0.471 -2.212 -8.812 1.00 98.12 102 GLY A O 1
ATOM 794 N N . ASN A 1 103 ? 0.506 -2.691 -11.007 1.00 97.88 103 ASN A N 1
ATOM 795 C CA . ASN A 1 103 ? 0.234 -4.130 -10.915 1.00 97.88 103 ASN A CA 1
ATOM 796 C C . ASN A 1 103 ? -0.933 -4.497 -9.971 1.00 97.88 103 ASN A C 1
ATOM 798 O O . ASN A 1 103 ? -0.781 -5.181 -8.955 1.00 97.88 103 ASN A O 1
ATOM 802 N N . GLY A 1 104 ? -2.127 -3.994 -10.296 1.00 96.50 104 GLY A N 1
ATOM 803 C CA . GLY A 1 104 ? -3.338 -4.227 -9.505 1.00 96.50 104 GLY A CA 1
ATOM 804 C C . GLY A 1 104 ? -3.403 -3.408 -8.213 1.00 96.50 104 GLY A C 1
ATOM 805 O O . GLY A 1 104 ? -4.010 -3.860 -7.238 1.00 96.50 104 GLY A O 1
ATOM 806 N N . ASN A 1 105 ? -2.760 -2.239 -8.179 1.00 97.88 105 ASN A N 1
ATOM 807 C CA . ASN A 1 105 ? -2.919 -1.265 -7.104 1.00 97.88 105 ASN A CA 1
ATOM 808 C C . ASN A 1 105 ? -4.396 -0.863 -6.943 1.00 97.88 105 ASN A C 1
ATOM 810 O O . ASN A 1 105 ? -5.164 -0.861 -7.904 1.00 97.88 105 ASN A O 1
ATOM 814 N N . THR A 1 106 ? -4.791 -0.524 -5.719 1.00 97.31 106 THR A N 1
ATOM 815 C CA . THR A 1 106 ? -6.157 -0.072 -5.395 1.00 97.31 106 THR A CA 1
ATOM 816 C C . THR A 1 106 ? -6.209 1.415 -5.052 1.00 97.31 106 THR A C 1
ATOM 818 O O . THR A 1 106 ? -7.290 1.962 -4.849 1.00 97.31 106 THR A O 1
ATOM 821 N N . GLY A 1 107 ? -5.053 2.081 -5.003 1.00 97.12 107 GLY A N 1
ATOM 822 C CA . GLY A 1 107 ? -4.931 3.517 -4.803 1.00 97.12 107 GLY A CA 1
ATOM 823 C C . GLY A 1 107 ? -3.630 4.076 -5.378 1.00 97.12 107 GLY A C 1
ATOM 824 O O . GLY A 1 107 ? -2.693 3.332 -5.692 1.00 97.12 107 GLY A O 1
ATOM 825 N N . GLY A 1 108 ? -3.597 5.402 -5.515 1.00 97.38 108 GLY A N 1
ATOM 826 C CA . GLY A 1 108 ? -2.460 6.140 -6.062 1.00 97.38 108 GLY A CA 1
ATOM 827 C C . GLY A 1 108 ? -2.209 5.904 -7.551 1.00 97.38 108 GLY A C 1
ATOM 828 O O . GLY A 1 108 ? -2.978 5.226 -8.236 1.00 97.38 108 GLY A O 1
ATOM 829 N N . SER A 1 109 ? -1.099 6.459 -8.031 1.00 95.81 109 SER A N 1
ATOM 830 C CA . SER A 1 109 ? -0.639 6.334 -9.417 1.00 95.81 109 SER A CA 1
ATOM 831 C C . SER A 1 109 ? 0.811 5.873 -9.456 1.00 95.81 109 SER A C 1
ATOM 833 O O . SER A 1 109 ? 1.595 6.228 -8.573 1.00 95.81 109 SER A O 1
ATOM 835 N N . ALA A 1 110 ? 1.160 5.103 -10.491 1.00 96.00 110 ALA A N 1
ATOM 836 C CA . ALA A 1 110 ? 2.539 4.692 -10.727 1.00 96.00 110 ALA A CA 1
ATOM 837 C C . ALA A 1 110 ? 3.459 5.919 -10.863 1.00 96.00 110 ALA A C 1
ATOM 839 O O . ALA A 1 110 ? 3.016 6.956 -11.370 1.00 96.00 110 ALA A O 1
ATOM 840 N N . PRO A 1 111 ? 4.712 5.832 -10.385 1.00 96.94 111 PRO A N 1
ATOM 841 C CA . PRO A 1 111 ? 5.639 6.947 -10.469 1.00 96.94 111 PRO A CA 1
ATOM 842 C C . PRO A 1 111 ? 6.032 7.212 -11.927 1.00 96.94 111 PRO A C 1
ATOM 844 O O . PRO A 1 111 ? 6.073 6.299 -12.752 1.00 96.94 111 PRO A O 1
ATOM 847 N N . SER A 1 112 ? 6.342 8.473 -12.226 1.00 95.62 112 SER A N 1
ATOM 848 C CA . SER A 1 112 ? 6.941 8.864 -13.501 1.00 95.62 112 SER A CA 1
ATOM 849 C C . SER A 1 112 ? 8.434 9.052 -13.301 1.00 95.62 112 SER A C 1
ATOM 851 O O . SER A 1 112 ? 8.844 9.836 -12.445 1.00 95.62 112 SER A O 1
ATOM 853 N N . ASP A 1 113 ? 9.229 8.363 -14.109 1.00 96.75 113 ASP A N 1
ATOM 854 C CA . ASP A 1 113 ? 10.659 8.614 -14.193 1.00 96.75 113 ASP A CA 1
ATOM 855 C C . ASP A 1 113 ? 10.901 9.832 -15.085 1.00 96.75 113 ASP A C 1
ATOM 857 O O . ASP A 1 113 ? 10.573 9.817 -16.269 1.00 96.75 113 ASP A O 1
ATOM 861 N N . ILE A 1 114 ? 11.409 10.914 -14.499 1.00 96.12 114 ILE A N 1
ATOM 862 C CA . ILE A 1 114 ? 11.650 12.169 -15.220 1.00 96.12 114 ILE A CA 1
ATOM 863 C C . ILE A 1 114 ? 12.906 12.123 -16.097 1.00 96.12 114 ILE A C 1
ATOM 865 O O . ILE A 1 114 ? 13.092 13.028 -16.907 1.00 96.12 114 ILE A O 1
ATOM 869 N N . LEU A 1 115 ? 13.775 11.127 -15.900 1.00 95.62 115 LEU A N 1
ATOM 870 C CA . LEU A 1 115 ? 15.010 10.966 -16.665 1.00 95.62 115 LEU A CA 1
ATOM 871 C C . LEU A 1 115 ? 14.826 10.026 -17.863 1.00 95.62 115 LEU A C 1
ATOM 873 O O . LEU A 1 115 ? 15.603 10.109 -18.805 1.00 95.62 115 LEU A O 1
ATOM 877 N N . SER A 1 116 ? 13.790 9.180 -17.865 1.00 94.50 116 SER A N 1
ATOM 878 C CA . SER A 1 116 ? 13.433 8.356 -19.027 1.00 94.50 116 SER A CA 1
ATOM 879 C C . SER A 1 116 ? 13.037 9.240 -20.229 1.00 94.50 116 SER A C 1
ATOM 881 O O . SER A 1 116 ? 12.263 10.187 -20.052 1.00 94.50 116 SER A O 1
ATOM 883 N N . PRO A 1 117 ? 13.455 8.910 -21.471 1.00 96.06 117 PRO A N 1
ATOM 884 C CA . PRO A 1 117 ? 14.167 7.695 -21.888 1.00 96.06 117 PRO A CA 1
ATOM 885 C C . PRO A 1 117 ? 15.679 7.728 -21.625 1.00 96.06 117 PRO A C 1
ATOM 887 O O . PRO A 1 117 ? 16.299 8.784 -21.669 1.00 96.06 117 PRO A O 1
ATOM 890 N N . TYR A 1 118 ? 16.260 6.541 -21.450 1.00 94.62 118 TYR A N 1
ATOM 891 C CA . TYR A 1 118 ? 17.690 6.329 -21.201 1.00 94.62 118 TYR A CA 1
ATOM 892 C C . TYR A 1 118 ? 18.395 5.759 -22.421 1.00 94.62 118 TYR A C 1
ATOM 894 O O . TYR A 1 118 ? 17.786 5.000 -23.177 1.00 94.62 118 TYR A O 1
ATOM 902 N N . ILE A 1 119 ? 19.666 6.101 -22.602 1.00 91.88 119 ILE A N 1
ATOM 903 C CA . ILE A 1 119 ? 20.497 5.548 -23.674 1.00 91.88 119 ILE A CA 1
ATOM 904 C C . ILE A 1 119 ? 20.797 4.065 -23.386 1.00 91.88 119 ILE A C 1
ATOM 906 O O . ILE A 1 119 ? 20.869 3.662 -22.228 1.00 91.88 119 ILE A O 1
ATOM 910 N N . GLU A 1 120 ? 20.956 3.234 -24.421 1.00 89.38 120 GLU A N 1
ATOM 911 C CA . GLU A 1 120 ? 21.449 1.855 -24.261 1.00 89.38 120 GLU A CA 1
ATOM 912 C C . GLU A 1 120 ? 22.741 1.803 -23.427 1.00 89.38 120 GLU A C 1
ATOM 914 O O . GLU A 1 120 ? 23.598 2.678 -23.540 1.00 89.38 120 GLU A O 1
ATOM 919 N N . ASP A 1 121 ? 22.855 0.795 -22.562 1.00 89.75 121 ASP A N 1
ATOM 920 C CA . ASP A 1 121 ? 23.938 0.586 -21.592 1.00 89.75 121 ASP A CA 1
ATOM 921 C C . ASP A 1 121 ? 24.084 1.654 -20.492 1.00 89.75 121 ASP A C 1
ATOM 923 O O . ASP A 1 121 ? 24.848 1.453 -19.539 1.00 89.75 121 ASP A O 1
ATOM 927 N N . GLU A 1 122 ? 23.309 2.743 -20.541 1.00 94.56 122 GLU A N 1
ATOM 928 C CA . GLU A 1 122 ? 23.244 3.721 -19.459 1.00 94.56 122 GLU A CA 1
ATOM 929 C C . GLU A 1 122 ? 22.778 3.043 -18.165 1.00 94.56 122 GLU A C 1
ATOM 931 O O . GLU A 1 122 ? 21.813 2.274 -18.144 1.00 94.56 122 GLU A O 1
ATOM 936 N N . VAL A 1 123 ? 23.480 3.313 -17.063 1.00 97.19 123 VAL A N 1
ATOM 937 C CA . VAL A 1 123 ? 23.124 2.769 -15.751 1.00 97.19 123 VAL A CA 1
ATOM 938 C C . VAL A 1 123 ? 21.978 3.588 -15.167 1.00 97.19 123 VAL A C 1
ATOM 940 O O . VAL A 1 123 ? 22.150 4.756 -14.819 1.00 97.19 123 VAL A O 1
ATOM 943 N N . VAL A 1 124 ? 20.821 2.952 -15.003 1.00 97.56 124 VAL A N 1
ATOM 944 C CA . VAL A 1 124 ? 19.614 3.573 -14.444 1.00 97.56 124 VAL A CA 1
ATOM 945 C C . VAL A 1 124 ? 19.432 3.168 -12.984 1.00 97.56 124 VAL A C 1
ATOM 947 O O . VAL A 1 124 ? 19.883 2.100 -12.570 1.00 97.56 124 VAL A O 1
ATOM 950 N N . THR A 1 125 ? 18.767 4.011 -12.189 1.00 98.12 125 THR A N 1
ATOM 951 C CA . THR A 1 125 ? 18.474 3.742 -10.769 1.00 98.12 125 THR A CA 1
ATOM 952 C C . THR A 1 125 ? 16.975 3.591 -10.547 1.00 98.12 125 THR A C 1
ATOM 954 O O . THR A 1 125 ? 16.185 4.430 -10.970 1.00 98.12 125 THR A O 1
ATOM 957 N N . ILE A 1 126 ? 16.581 2.538 -9.839 1.00 98.31 126 ILE A N 1
ATOM 958 C CA . ILE A 1 126 ? 15.182 2.195 -9.592 1.00 98.31 126 ILE A CA 1
ATOM 959 C C . ILE A 1 126 ? 14.555 3.132 -8.559 1.00 98.31 126 ILE A C 1
ATOM 961 O O . ILE A 1 126 ? 15.018 3.232 -7.419 1.00 98.31 126 ILE A O 1
ATOM 965 N N . ILE A 1 127 ? 13.456 3.787 -8.940 1.00 98.19 127 ILE A N 1
ATOM 966 C CA . ILE A 1 127 ? 12.740 4.739 -8.080 1.00 98.19 127 ILE A CA 1
ATOM 967 C C . ILE A 1 127 ? 11.702 4.049 -7.184 1.00 98.19 127 ILE A C 1
ATOM 969 O O . ILE A 1 127 ? 11.244 2.936 -7.443 1.00 98.19 127 ILE A O 1
ATOM 973 N N . GLY A 1 128 ? 11.309 4.722 -6.100 1.00 97.62 128 GLY A N 1
ATOM 974 C CA . GLY A 1 128 ? 10.268 4.227 -5.197 1.00 97.62 128 GLY A CA 1
ATOM 975 C C . GLY A 1 128 ? 8.864 4.210 -5.824 1.00 97.62 128 GLY A C 1
ATOM 976 O O . GLY A 1 128 ? 8.634 4.853 -6.846 1.00 97.62 128 GLY A O 1
ATOM 977 N N . PRO A 1 129 ? 7.883 3.546 -5.184 1.00 97.31 129 PRO A N 1
ATOM 978 C CA . PRO A 1 129 ? 6.514 3.389 -5.697 1.00 97.31 129 PRO A CA 1
ATOM 979 C C . PRO A 1 129 ? 5.698 4.692 -5.786 1.00 97.31 129 PRO A C 1
ATOM 981 O O . PRO A 1 129 ? 4.563 4.681 -6.266 1.00 97.31 129 PRO A O 1
ATOM 984 N N . GLY A 1 130 ? 6.242 5.821 -5.326 1.00 94.81 130 GLY A N 1
ATOM 985 C CA . GLY A 1 130 ? 5.541 7.100 -5.303 1.00 94.81 130 GLY A CA 1
ATOM 986 C C . GLY A 1 130 ? 4.313 7.038 -4.397 1.00 94.81 130 GLY A C 1
ATOM 987 O O . GLY A 1 130 ? 4.434 6.798 -3.199 1.00 94.81 130 GLY A O 1
ATOM 988 N N . THR A 1 131 ? 3.131 7.264 -4.973 1.00 97.25 131 THR A N 1
ATOM 989 C CA . THR A 1 131 ? 1.853 7.236 -4.236 1.00 97.25 131 THR A CA 1
ATOM 990 C C . THR A 1 131 ? 1.118 5.902 -4.342 1.00 97.25 131 THR A C 1
ATOM 992 O O . THR A 1 131 ? 0.021 5.782 -3.797 1.00 97.25 131 THR A O 1
ATOM 995 N N . LEU A 1 132 ? 1.679 4.908 -5.047 1.00 97.88 132 LEU A N 1
ATOM 996 C CA . LEU A 1 132 ? 1.036 3.608 -5.219 1.00 97.88 132 LEU A CA 1
ATOM 997 C C . LEU A 1 132 ? 0.721 2.957 -3.875 1.00 97.88 132 LEU A C 1
ATOM 999 O O . LEU A 1 132 ? 1.581 2.818 -3.007 1.00 97.88 132 LEU A O 1
ATOM 1003 N N . ALA A 1 133 ? -0.510 2.471 -3.763 1.00 97.44 133 ALA A N 1
ATOM 1004 C CA . ALA A 1 133 ? -0.969 1.696 -2.628 1.00 97.44 133 ALA A CA 1
ATOM 1005 C C . ALA A 1 133 ? -1.835 0.525 -3.096 1.00 97.44 133 ALA A C 1
ATOM 1007 O O . ALA A 1 133 ? -2.614 0.633 -4.051 1.00 97.44 133 ALA A O 1
ATOM 1008 N N . LYS A 1 134 ? -1.738 -0.595 -2.382 1.00 97.81 134 LYS A N 1
ATOM 1009 C CA . LYS A 1 134 ? -2.618 -1.748 -2.555 1.00 97.81 134 LYS A CA 1
ATOM 1010 C C . LYS A 1 134 ? -3.161 -2.159 -1.190 1.00 97.81 134 LYS A C 1
ATOM 1012 O O . LYS A 1 134 ? -2.421 -2.594 -0.321 1.00 97.81 134 LYS A O 1
ATOM 1017 N N . THR A 1 135 ? -4.459 -1.979 -0.984 1.00 96.00 135 THR A N 1
ATOM 1018 C CA . THR A 1 135 ? -5.132 -2.211 0.300 1.00 96.00 135 THR A CA 1
ATOM 1019 C C . THR A 1 135 ? -4.929 -3.653 0.759 1.00 96.00 135 THR A C 1
ATOM 1021 O O . THR A 1 135 ? -5.255 -4.578 0.017 1.00 96.00 135 THR A O 1
ATOM 1024 N N . GLY A 1 136 ? -4.403 -3.846 1.971 1.00 96.31 136 GLY A N 1
ATOM 1025 C CA . GLY A 1 136 ? -4.080 -5.174 2.502 1.00 96.31 136 GLY A CA 1
ATOM 1026 C C . GLY A 1 136 ? -2.722 -5.733 2.067 1.00 96.31 136 GLY A C 1
ATOM 1027 O O . GLY A 1 136 ? -2.448 -6.899 2.336 1.00 96.31 136 GLY A O 1
ATOM 1028 N N . TYR A 1 137 ? -1.891 -4.949 1.373 1.00 97.38 137 TYR A N 1
ATOM 1029 C CA . TYR A 1 137 ? -0.579 -5.375 0.893 1.00 97.38 137 TYR A CA 1
ATOM 1030 C C . TYR A 1 137 ? 0.478 -4.282 1.099 1.00 97.38 137 TYR A C 1
ATOM 1032 O O . TYR A 1 137 ? 0.190 -3.091 0.983 1.00 97.38 137 TYR A O 1
ATOM 1040 N N . ALA A 1 138 ? 1.725 -4.694 1.315 1.00 96.44 138 ALA A N 1
ATOM 1041 C CA . ALA A 1 138 ? 2.895 -3.822 1.305 1.00 96.44 138 ALA A CA 1
ATOM 1042 C C . ALA A 1 138 ? 3.641 -3.921 -0.030 1.00 96.44 138 ALA A C 1
ATOM 1044 O O . ALA A 1 138 ? 3.773 -5.007 -0.598 1.00 96.44 138 ALA A O 1
ATOM 1045 N N . PHE A 1 139 ? 4.138 -2.789 -0.535 1.00 98.06 139 PHE A N 1
ATOM 1046 C CA . PHE A 1 139 ? 5.065 -2.785 -1.667 1.00 98.06 139 PHE A CA 1
ATOM 1047 C C . PHE A 1 139 ? 6.397 -3.392 -1.223 1.00 98.06 139 PHE A C 1
ATOM 1049 O O . PHE A 1 139 ? 6.946 -2.969 -0.206 1.00 98.06 139 PHE A O 1
ATOM 1056 N N . THR A 1 140 ? 6.928 -4.342 -1.987 1.00 97.69 140 THR A N 1
ATOM 1057 C CA . THR A 1 140 ? 8.226 -4.962 -1.687 1.00 97.69 140 THR A CA 1
ATOM 1058 C C . THR A 1 140 ? 9.317 -4.530 -2.655 1.00 97.69 140 THR A C 1
ATOM 1060 O O . THR A 1 140 ? 10.397 -4.138 -2.224 1.00 97.69 140 THR A O 1
ATOM 1063 N N . ALA A 1 141 ? 9.043 -4.605 -3.955 1.00 98.38 141 ALA A N 1
ATOM 1064 C CA . ALA A 1 141 ? 10.015 -4.387 -5.016 1.00 98.38 141 ALA A CA 1
ATOM 1065 C C . ALA A 1 141 ? 9.311 -4.142 -6.357 1.00 98.38 141 ALA A C 1
ATOM 1067 O O . ALA A 1 141 ? 8.097 -4.296 -6.490 1.00 98.38 141 ALA A O 1
ATOM 1068 N N . TRP A 1 142 ? 10.087 -3.807 -7.374 1.00 98.69 142 TRP A N 1
ATOM 1069 C CA . TRP A 1 142 ? 9.682 -3.851 -8.772 1.00 98.69 142 TRP A CA 1
ATOM 1070 C C . TRP A 1 142 ? 10.085 -5.185 -9.404 1.00 98.69 142 TRP A C 1
ATOM 1072 O O . TRP A 1 142 ? 11.067 -5.787 -8.987 1.00 98.69 142 TRP A O 1
ATOM 1082 N N . ASN A 1 143 ? 9.369 -5.662 -10.419 1.00 98.69 143 ASN A N 1
ATOM 1083 C CA . ASN A 1 143 ? 9.720 -6.887 -11.140 1.00 98.69 143 ASN A CA 1
ATOM 1084 C C . ASN A 1 143 ? 9.569 -6.714 -12.651 1.00 98.69 143 ASN A C 1
ATOM 1086 O O . ASN A 1 143 ? 8.678 -6.008 -13.111 1.00 98.69 143 ASN A O 1
ATOM 1090 N N . THR A 1 144 ? 10.415 -7.385 -13.425 1.00 98.12 144 THR A N 1
ATOM 1091 C CA . THR A 1 144 ? 10.369 -7.354 -14.901 1.00 98.12 144 THR A CA 1
ATOM 1092 C C . THR A 1 144 ? 9.152 -8.065 -15.497 1.00 98.12 144 THR A C 1
ATOM 1094 O O . THR A 1 144 ? 8.804 -7.817 -16.648 1.00 98.12 144 THR A O 1
ATOM 1097 N N . LEU A 1 145 ? 8.464 -8.917 -14.728 1.00 98.00 145 LEU A N 1
ATOM 1098 C CA . LEU A 1 145 ? 7.231 -9.589 -15.136 1.00 98.00 145 LEU A CA 1
ATOM 1099 C C . LEU A 1 145 ? 6.094 -9.311 -14.144 1.00 98.00 145 LEU A C 1
ATOM 1101 O O . LEU A 1 145 ? 6.263 -9.413 -12.930 1.00 98.00 145 LEU A O 1
ATOM 1105 N N . ALA A 1 146 ? 4.891 -9.050 -14.663 1.00 97.25 146 ALA A N 1
ATOM 1106 C CA . ALA A 1 146 ? 3.704 -8.737 -13.857 1.00 97.25 146 ALA A CA 1
ATOM 1107 C C . ALA A 1 146 ? 3.317 -9.842 -12.856 1.00 97.25 146 ALA A C 1
ATOM 1109 O O . ALA A 1 146 ? 2.812 -9.562 -11.770 1.00 97.25 146 ALA A O 1
ATOM 1110 N N . ASN A 1 147 ? 3.577 -11.106 -13.201 1.00 95.31 147 ASN A N 1
ATOM 1111 C CA . ASN A 1 147 ? 3.316 -12.259 -12.333 1.00 95.31 147 ASN A CA 1
ATOM 1112 C C . ASN A 1 147 ? 4.380 -12.455 -11.234 1.00 95.31 147 ASN A C 1
ATOM 1114 O O . ASN A 1 147 ? 4.266 -13.383 -10.438 1.00 95.31 147 ASN A O 1
ATOM 1118 N N . GLY A 1 148 ? 5.426 -11.623 -11.215 1.00 95.56 148 GLY A N 1
ATOM 1119 C CA . GLY A 1 148 ? 6.507 -11.665 -10.239 1.00 95.56 148 GLY A CA 1
ATOM 1120 C C . GLY A 1 148 ? 7.575 -12.738 -10.460 1.00 95.56 148 GLY A C 1
ATOM 1121 O O . GLY A 1 148 ? 8.439 -12.890 -9.604 1.00 95.56 148 GLY A O 1
ATOM 1122 N N . SER A 1 149 ? 7.535 -13.472 -11.576 1.00 96.50 149 SER A N 1
ATOM 1123 C CA . SER A 1 149 ? 8.520 -14.525 -11.893 1.00 96.50 149 SER A CA 1
ATOM 1124 C C . SER A 1 149 ? 9.803 -14.018 -12.563 1.00 96.50 149 SER A C 1
ATOM 1126 O O . SER A 1 149 ? 10.717 -14.804 -12.797 1.00 96.50 149 SER A O 1
ATOM 1128 N N . GLY A 1 150 ? 9.868 -12.728 -12.895 1.00 97.00 150 GLY A N 1
ATOM 1129 C CA . GLY A 1 150 ? 11.047 -12.109 -13.489 1.00 97.00 150 GLY A CA 1
ATOM 1130 C C . GLY A 1 150 ? 12.071 -11.685 -12.438 1.00 97.00 150 GLY A C 1
ATOM 1131 O O . GLY A 1 150 ? 11.945 -11.981 -11.249 1.00 97.00 150 GLY A O 1
ATOM 1132 N N . THR A 1 151 ? 13.075 -10.931 -12.873 1.00 97.88 151 THR A N 1
ATOM 1133 C CA . THR A 1 151 ? 14.055 -10.288 -11.988 1.00 97.88 151 THR A CA 1
ATOM 1134 C C . THR A 1 151 ? 13.383 -9.226 -11.123 1.00 97.88 151 THR A C 1
ATOM 1136 O O . THR A 1 151 ? 12.677 -8.364 -11.656 1.00 97.88 151 THR A O 1
ATOM 1139 N N . ALA A 1 152 ? 13.603 -9.299 -9.808 1.00 98.06 152 ALA A N 1
ATOM 1140 C CA . ALA A 1 152 ? 13.144 -8.310 -8.841 1.00 98.06 152 ALA A CA 1
ATOM 1141 C C . ALA A 1 152 ? 14.217 -7.238 -8.602 1.00 98.06 152 ALA A C 1
ATOM 1143 O O . ALA A 1 152 ? 15.399 -7.562 -8.508 1.00 98.06 152 ALA A O 1
ATOM 1144 N N . TYR A 1 153 ? 13.779 -5.991 -8.464 1.00 98.44 153 TYR A N 1
ATOM 1145 C CA . TYR A 1 153 ? 14.607 -4.830 -8.173 1.00 98.44 153 TYR A CA 1
ATOM 1146 C C . TYR A 1 153 ? 14.050 -4.066 -6.971 1.00 98.44 153 TYR A C 1
ATOM 1148 O O . TYR A 1 153 ? 12.898 -3.617 -6.973 1.00 98.44 153 TYR A O 1
ATOM 1156 N N . SER A 1 154 ? 14.874 -3.905 -5.945 1.00 98.25 154 SER A N 1
ATOM 1157 C CA . SER A 1 154 ? 14.602 -3.054 -4.791 1.00 98.25 154 SER A CA 1
ATOM 1158 C C . SER A 1 154 ? 14.760 -1.577 -5.154 1.00 98.25 154 SER A C 1
ATOM 1160 O O . SER A 1 154 ? 15.352 -1.210 -6.168 1.00 98.25 154 SER A O 1
ATOM 1162 N N . ILE A 1 155 ? 14.223 -0.697 -4.310 1.00 98.06 155 ILE A N 1
ATOM 1163 C CA . ILE A 1 155 ? 14.402 0.751 -4.470 1.00 98.06 155 ILE A CA 1
ATOM 1164 C C . ILE A 1 155 ? 15.895 1.084 -4.349 1.00 98.06 155 ILE A C 1
ATOM 1166 O O . ILE A 1 155 ? 16.530 0.695 -3.370 1.00 98.06 155 ILE A O 1
ATOM 1170 N N . GLY A 1 156 ? 16.431 1.832 -5.312 1.00 97.75 156 GLY A N 1
ATOM 1171 C CA . GLY A 1 156 ? 17.848 2.196 -5.367 1.00 97.75 156 GLY A CA 1
ATOM 1172 C C . GLY A 1 156 ? 18.753 1.160 -6.036 1.00 97.75 156 GLY A C 1
ATOM 1173 O O . GLY A 1 156 ? 19.929 1.458 -6.240 1.00 97.75 156 GLY A O 1
ATOM 1174 N N . ASP A 1 157 ? 18.231 -0.010 -6.421 1.00 98.50 157 ASP A N 1
ATOM 1175 C CA . ASP A 1 157 ? 18.970 -0.927 -7.289 1.00 98.50 157 ASP A CA 1
ATOM 1176 C C . ASP A 1 157 ? 19.260 -0.260 -8.639 1.00 98.50 157 ASP A C 1
ATOM 1178 O O . ASP A 1 157 ? 18.595 0.699 -9.042 1.00 98.50 157 ASP A O 1
ATOM 1182 N N . THR A 1 158 ? 20.259 -0.778 -9.349 1.00 98.25 158 THR A N 1
ATOM 1183 C CA . THR A 1 158 ? 20.659 -0.264 -10.660 1.00 98.25 158 THR A CA 1
ATOM 1184 C C . THR A 1 158 ? 20.746 -1.380 -11.690 1.00 98.25 158 THR A C 1
ATOM 1186 O O . THR A 1 158 ? 20.983 -2.540 -11.345 1.00 98.25 158 THR A O 1
ATOM 1189 N N . PHE A 1 159 ? 20.545 -1.036 -12.960 1.00 97.94 159 PHE A N 1
ATOM 1190 C CA . PHE A 1 159 ? 20.814 -1.925 -14.090 1.00 97.94 159 PHE A CA 1
ATOM 1191 C C . PHE A 1 159 ? 21.196 -1.109 -15.333 1.00 97.94 159 PHE A C 1
ATOM 1193 O O . PHE A 1 159 ? 20.887 0.077 -15.409 1.00 97.94 159 PHE A O 1
ATOM 1200 N N . SER A 1 160 ? 21.886 -1.734 -16.288 1.00 97.25 160 SER A N 1
ATOM 1201 C CA . SER A 1 160 ? 22.182 -1.125 -17.593 1.00 97.25 160 SER A CA 1
ATOM 1202 C C . SER A 1 160 ? 20.965 -1.226 -18.508 1.00 97.25 160 SER A C 1
ATOM 1204 O O . SER A 1 160 ? 20.416 -2.319 -18.673 1.00 97.25 160 SER A O 1
ATOM 1206 N N . MET A 1 161 ? 20.533 -0.105 -19.088 1.00 96.56 161 MET A N 1
ATOM 1207 C CA . MET A 1 161 ? 19.350 -0.063 -19.942 1.00 96.56 161 MET A CA 1
ATOM 1208 C C . MET A 1 161 ? 19.550 -0.952 -21.182 1.00 96.56 161 MET A C 1
ATOM 1210 O O . MET A 1 161 ? 20.487 -0.720 -21.945 1.00 96.56 161 MET A O 1
ATOM 1214 N N . PRO A 1 162 ? 18.701 -1.970 -21.414 1.00 94.75 162 PRO A N 1
ATOM 1215 C CA . PRO A 1 162 ? 18.875 -2.867 -22.547 1.00 94.75 162 PRO A CA 1
ATOM 1216 C C . PRO A 1 162 ? 18.424 -2.213 -23.859 1.00 94.75 162 PRO A C 1
ATOM 1218 O O . PRO A 1 162 ? 17.733 -1.195 -23.855 1.00 94.75 162 PRO A O 1
ATOM 1221 N N . ALA A 1 163 ? 18.716 -2.881 -24.980 1.00 89.56 163 ALA A N 1
ATOM 1222 C CA . ALA A 1 163 ? 18.310 -2.507 -26.339 1.00 89.56 163 ALA A CA 1
ATOM 1223 C C . ALA A 1 163 ? 16.782 -2.577 -26.619 1.00 89.56 163 ALA A C 1
ATOM 1225 O O . ALA A 1 163 ? 16.350 -2.954 -27.711 1.00 89.56 163 ALA A O 1
ATOM 1226 N N . HIS A 1 164 ? 15.932 -2.324 -25.622 1.00 91.25 164 HIS A N 1
ATOM 1227 C CA . HIS A 1 164 ? 14.472 -2.312 -25.721 1.00 91.25 164 HIS A CA 1
ATOM 1228 C C . HIS A 1 164 ? 13.840 -1.582 -24.526 1.00 91.25 164 HIS A C 1
ATOM 1230 O O . HIS A 1 164 ? 14.440 -1.442 -23.465 1.00 91.25 164 HIS A O 1
ATOM 1236 N N . ALA A 1 165 ? 12.588 -1.139 -24.679 1.00 96.56 165 ALA A N 1
ATOM 1237 C CA . ALA A 1 165 ? 11.841 -0.525 -23.582 1.00 96.56 165 ALA A CA 1
ATOM 1238 C C . ALA A 1 165 ? 11.595 -1.521 -22.436 1.00 96.56 165 ALA A C 1
ATOM 1240 O O . ALA A 1 165 ? 11.198 -2.664 -22.671 1.00 96.56 165 ALA A O 1
ATOM 1241 N N . VAL A 1 166 ? 11.765 -1.061 -21.197 1.00 98.19 166 VAL A N 1
ATOM 1242 C CA . VAL A 1 166 ? 11.559 -1.850 -19.978 1.00 98.19 166 VAL A CA 1
ATOM 1243 C C . VAL A 1 166 ? 10.314 -1.347 -19.254 1.00 98.19 166 VAL A C 1
ATOM 1245 O O . VAL A 1 166 ? 10.142 -0.151 -19.013 1.00 98.19 166 VAL A O 1
ATOM 1248 N N . GLN A 1 167 ? 9.438 -2.275 -18.873 1.00 98.25 167 GLN A N 1
ATOM 1249 C CA . GLN A 1 167 ? 8.349 -2.003 -17.945 1.00 98.25 167 GLN A CA 1
ATOM 1250 C C . GLN A 1 167 ? 8.532 -2.837 -16.685 1.00 98.25 167 GLN A C 1
ATOM 1252 O O . GLN A 1 167 ? 8.641 -4.060 -16.742 1.00 98.25 167 GLN A O 1
ATOM 1257 N N . LEU A 1 168 ? 8.537 -2.156 -15.547 1.00 98.69 168 LEU A N 1
ATOM 1258 C CA . LEU A 1 168 ? 8.625 -2.759 -14.234 1.00 98.69 168 LEU A CA 1
ATOM 1259 C C . LEU A 1 168 ? 7.258 -2.757 -13.553 1.00 98.69 168 LEU A C 1
ATOM 1261 O O . LEU A 1 168 ? 6.517 -1.779 -13.598 1.00 98.69 168 LEU A O 1
ATOM 1265 N N . TYR A 1 169 ? 6.929 -3.856 -12.889 1.00 98.69 169 TYR A N 1
ATOM 1266 C CA . TYR A 1 169 ? 5.642 -4.095 -12.249 1.00 98.69 169 TYR A CA 1
ATOM 1267 C C . TYR A 1 169 ? 5.814 -4.150 -10.738 1.00 98.69 169 TYR A C 1
ATOM 1269 O O . TYR A 1 169 ? 6.704 -4.837 -10.240 1.00 98.69 169 TYR A O 1
ATOM 1277 N N . ALA A 1 170 ? 4.970 -3.436 -9.999 1.00 98.69 170 ALA A N 1
ATOM 1278 C CA . ALA A 1 170 ? 5.023 -3.452 -8.545 1.00 98.69 170 ALA A CA 1
ATOM 1279 C C . ALA A 1 170 ? 4.778 -4.874 -8.012 1.00 98.69 170 ALA A C 1
ATOM 1281 O O . ALA A 1 170 ? 3.847 -5.565 -8.439 1.00 98.69 170 ALA A O 1
ATOM 1282 N N . GLN A 1 171 ? 5.601 -5.306 -7.065 1.00 98.19 171 GLN A N 1
ATOM 1283 C CA . GLN A 1 171 ? 5.375 -6.505 -6.275 1.00 98.19 171 GLN A CA 1
ATOM 1284 C C . GLN A 1 171 ? 4.776 -6.136 -4.929 1.00 98.19 171 GLN A C 1
ATOM 1286 O O . GLN A 1 171 ? 5.179 -5.176 -4.270 1.00 98.19 171 GLN A O 1
ATOM 1291 N N . TRP A 1 172 ? 3.790 -6.936 -4.546 1.00 97.94 172 TRP A N 1
ATOM 1292 C CA . TRP A 1 172 ? 2.963 -6.710 -3.381 1.00 97.94 172 TRP A CA 1
ATOM 1293 C C . TRP A 1 172 ? 3.011 -7.944 -2.491 1.00 97.94 172 TRP A C 1
ATOM 1295 O O . TRP A 1 172 ? 2.694 -9.046 -2.939 1.00 97.94 172 TRP A O 1
ATOM 1305 N N . GLN A 1 173 ? 3.359 -7.756 -1.225 1.00 96.75 173 GLN A N 1
ATOM 1306 C CA . GLN A 1 173 ? 3.292 -8.793 -0.205 1.00 96.75 173 GLN A CA 1
ATOM 1307 C C . GLN A 1 173 ? 2.011 -8.633 0.603 1.00 96.75 173 GLN A C 1
ATOM 1309 O O . GLN A 1 173 ? 1.687 -7.534 1.042 1.00 96.75 173 GLN A O 1
ATOM 1314 N N . LEU A 1 174 ? 1.274 -9.731 0.774 1.00 96.00 174 LEU A N 1
ATOM 1315 C CA . LEU A 1 174 ? 0.051 -9.751 1.571 1.00 96.00 174 LEU A CA 1
ATOM 1316 C C . LEU A 1 174 ? 0.375 -9.433 3.036 1.00 96.00 174 LEU A C 1
ATOM 1318 O O . LEU A 1 174 ? 1.257 -10.056 3.628 1.00 96.00 174 LEU A O 1
ATOM 1322 N N . GLU A 1 175 ? -0.349 -8.474 3.603 1.00 96.50 175 GLU A N 1
ATOM 1323 C CA . GLU A 1 175 ? -0.233 -8.083 5.004 1.00 96.50 175 GLU A CA 1
ATOM 1324 C C . GLU A 1 175 ? -1.205 -8.870 5.887 1.00 96.50 175 GLU A C 1
ATOM 1326 O O . GLU A 1 175 ? -2.272 -9.324 5.459 1.00 96.50 175 GLU A O 1
ATOM 1331 N N . HIS A 1 176 ? -0.819 -8.994 7.152 1.00 95.88 176 HIS A N 1
ATOM 1332 C CA . HIS A 1 176 ? -1.554 -9.705 8.182 1.00 95.88 176 HIS A CA 1
ATOM 1333 C C . HIS A 1 176 ? -1.769 -8.790 9.385 1.00 95.88 176 HIS A C 1
ATOM 1335 O O . HIS A 1 176 ? -0.843 -8.127 9.847 1.00 95.88 176 HIS A O 1
ATOM 1341 N N . TYR A 1 177 ? -2.9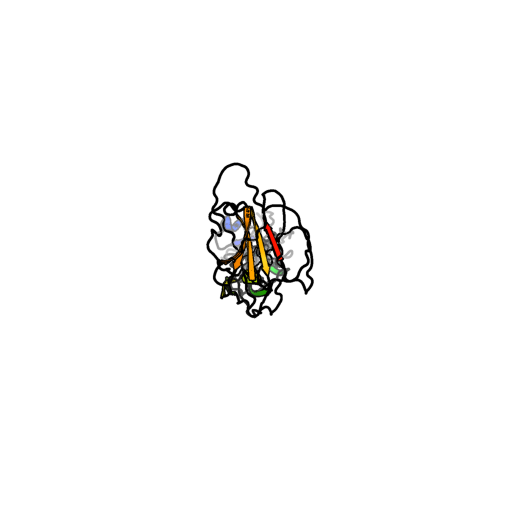82 -8.801 9.922 1.00 97.25 177 TYR A N 1
ATOM 1342 C CA . TYR A 1 177 ? -3.426 -7.900 10.974 1.00 97.25 177 TYR A CA 1
ATOM 1343 C C . TYR A 1 177 ? -3.959 -8.666 12.183 1.00 97.25 177 TYR A C 1
ATOM 1345 O O . TYR A 1 177 ? -4.428 -9.801 12.069 1.00 97.25 177 TYR A O 1
ATOM 1353 N N . SER A 1 178 ? -3.913 -8.025 13.348 1.00 97.31 178 SER A N 1
ATOM 1354 C CA . SER A 1 178 ? -4.407 -8.572 14.610 1.00 97.31 178 SER A CA 1
ATOM 1355 C C . SER A 1 178 ? -5.538 -7.739 15.209 1.00 97.31 178 SER A C 1
ATOM 1357 O O . SER A 1 178 ? -5.632 -6.521 15.017 1.00 97.31 178 SER A O 1
ATOM 1359 N N . VAL A 1 179 ? -6.395 -8.423 15.966 1.00 98.19 179 VAL A N 1
ATOM 1360 C CA . VAL A 1 179 ? -7.439 -7.813 16.788 1.00 98.19 179 VAL A CA 1
ATOM 1361 C C . VAL A 1 179 ? -7.025 -7.930 18.241 1.00 98.19 179 VAL A C 1
ATOM 1363 O O . VAL A 1 179 ? -6.744 -9.016 18.741 1.00 98.19 179 VAL A O 1
ATOM 1366 N N . THR A 1 180 ? -6.989 -6.801 18.932 1.00 97.44 180 THR A N 1
ATOM 1367 C CA . THR A 1 180 ? -6.709 -6.750 20.365 1.00 97.44 180 THR A CA 1
ATOM 1368 C C . THR A 1 180 ? -7.934 -6.252 21.106 1.00 97.44 180 THR A C 1
ATOM 1370 O O . THR A 1 180 ? -8.712 -5.460 20.581 1.00 97.44 180 THR A O 1
ATOM 1373 N N . TYR A 1 181 ? -8.118 -6.718 22.334 1.00 97.62 181 TYR A N 1
ATOM 1374 C CA . TYR A 1 181 ? -9.235 -6.311 23.173 1.00 97.62 181 TYR A CA 1
ATOM 1375 C C . TYR A 1 181 ? -8.717 -5.518 24.370 1.00 97.62 181 TYR A C 1
ATOM 1377 O O . TYR A 1 181 ? -7.611 -5.745 24.862 1.00 97.62 181 TYR A O 1
ATOM 1385 N N . SER A 1 182 ? -9.531 -4.590 24.862 1.00 97.56 182 SER A N 1
ATOM 1386 C CA . SER A 1 182 ? -9.258 -3.802 26.061 1.00 97.56 182 SER A CA 1
ATOM 1387 C C . SER A 1 182 ? -10.487 -3.759 26.955 1.00 97.56 182 SER A C 1
ATOM 1389 O O . SER A 1 182 ? -11.553 -3.319 26.532 1.00 97.56 182 SER A O 1
ATOM 1391 N N . GLY A 1 183 ? -10.334 -4.141 28.225 1.00 96.75 183 GLY A N 1
ATOM 1392 C CA . GLY A 1 183 ? -11.411 -4.105 29.222 1.00 96.75 183 GLY A CA 1
ATOM 1393 C C . GLY A 1 183 ? -11.931 -2.693 29.520 1.00 96.75 183 GLY A C 1
ATOM 1394 O O . GLY A 1 183 ? -12.989 -2.541 30.125 1.00 96.75 183 GLY A O 1
ATOM 1395 N N . ASN A 1 184 ? -11.221 -1.659 29.051 1.00 96.69 184 ASN A N 1
ATOM 1396 C CA . ASN A 1 184 ? -11.649 -0.260 29.036 1.00 96.69 184 ASN A CA 1
ATOM 1397 C C . ASN A 1 184 ? -12.207 0.235 30.384 1.00 96.69 184 ASN A C 1
ATOM 1399 O O . ASN A 1 184 ? -13.363 0.657 30.505 1.00 96.69 184 ASN A O 1
ATOM 1403 N N . GLY A 1 185 ? -11.363 0.158 31.415 1.00 92.75 185 GLY A N 1
ATOM 1404 C CA . GLY A 1 185 ? -11.717 0.556 32.777 1.00 92.75 185 GLY A CA 1
ATOM 1405 C C . GLY A 1 185 ? -12.523 -0.496 33.539 1.00 92.75 185 GLY A C 1
ATOM 1406 O O . GLY A 1 185 ? -13.315 -0.122 34.402 1.00 92.75 185 GLY A O 1
ATOM 1407 N N . ASN A 1 186 ? -12.352 -1.780 33.204 1.00 94.19 186 ASN A N 1
ATOM 1408 C CA . ASN A 1 186 ? -12.846 -2.893 34.011 1.00 94.19 186 ASN A CA 1
ATOM 1409 C C . ASN A 1 186 ? -12.241 -2.842 35.425 1.00 94.19 186 ASN A C 1
ATOM 1411 O O . ASN A 1 186 ? -11.100 -2.415 35.602 1.00 94.19 186 ASN A O 1
ATOM 1415 N N . THR A 1 187 ? -13.015 -3.257 36.423 1.00 91.25 187 THR A N 1
ATOM 1416 C CA . THR A 1 187 ? -12.595 -3.280 37.837 1.00 91.25 187 THR A CA 1
ATOM 1417 C C . THR A 1 187 ? -12.166 -4.676 38.274 1.00 91.25 187 THR A C 1
ATOM 1419 O O . THR A 1 187 ? -11.363 -4.805 39.196 1.00 91.25 187 THR A O 1
ATOM 1422 N N . ALA A 1 188 ? -12.638 -5.711 37.578 1.00 90.50 188 ALA A N 1
ATOM 1423 C CA . ALA A 1 188 ? -12.282 -7.101 37.810 1.00 90.50 188 ALA A CA 1
ATOM 1424 C C . ALA A 1 188 ? -12.232 -7.898 36.491 1.00 90.50 188 ALA A C 1
ATOM 1426 O O . ALA A 1 188 ? -12.492 -7.381 35.397 1.00 90.50 188 ALA A O 1
ATOM 1427 N N . GLY A 1 189 ? -11.834 -9.168 36.592 1.00 93.00 189 GLY A N 1
ATOM 1428 C CA . GLY A 1 189 ? -11.701 -10.055 35.439 1.00 93.00 189 GLY A CA 1
ATOM 1429 C C . GLY A 1 189 ? -10.445 -9.820 34.605 1.00 93.00 189 GLY A C 1
ATOM 1430 O O . GLY A 1 189 ? -9.553 -9.049 34.960 1.00 93.00 189 GLY A O 1
ATOM 1431 N N . SER A 1 190 ? -10.350 -10.520 33.477 1.00 92.69 190 SER A N 1
ATOM 1432 C CA . SER A 1 190 ? -9.241 -10.379 32.530 1.00 92.69 190 SER A CA 1
ATOM 1433 C C . SER A 1 190 ? -9.756 -10.326 31.104 1.00 92.69 190 SER A C 1
ATOM 1435 O O . SER A 1 190 ? -10.732 -10.986 30.751 1.00 92.69 190 SER A O 1
ATOM 1437 N N . VAL A 1 191 ? -9.088 -9.519 30.284 1.00 93.56 191 VAL A N 1
ATOM 1438 C CA . VAL A 1 191 ? -9.430 -9.371 28.872 1.00 93.56 191 VAL A CA 1
ATOM 1439 C C . VAL A 1 191 ? -9.057 -10.647 28.123 1.00 93.56 191 VAL A C 1
ATOM 1441 O O . VAL A 1 191 ? -7.983 -11.206 28.344 1.00 93.56 191 VAL A O 1
ATOM 1444 N N . LEU A 1 192 ? -9.933 -11.096 27.225 1.00 91.62 192 LEU A N 1
ATOM 1445 C CA . LEU A 1 192 ? -9.631 -12.202 26.321 1.00 91.62 192 LEU A CA 1
ATOM 1446 C C . LEU A 1 192 ? -8.606 -11.783 25.259 1.00 91.62 192 LEU A C 1
ATOM 1448 O O . LEU A 1 192 ? -8.598 -10.646 24.793 1.00 91.62 192 LEU A O 1
ATOM 1452 N N . SER A 1 193 ? -7.769 -12.729 24.846 1.00 92.25 193 SER A N 1
ATOM 1453 C CA . SER A 1 193 ? -6.812 -12.560 23.755 1.00 92.25 193 SER A CA 1
ATOM 1454 C C . SER A 1 193 ? -7.299 -13.280 22.502 1.00 92.25 193 SER A C 1
ATOM 1456 O O . SER A 1 193 ? -7.578 -14.479 22.560 1.00 92.25 193 SER A O 1
ATOM 1458 N N . ASP A 1 194 ? -7.336 -12.580 21.371 1.00 94.88 194 ASP A N 1
ATOM 1459 C CA . ASP A 1 194 ? -7.441 -13.208 20.056 1.00 94.88 194 ASP A CA 1
ATOM 1460 C C . ASP A 1 194 ? -6.028 -13.476 19.519 1.00 94.88 194 ASP A C 1
ATOM 1462 O O . ASP A 1 194 ? -5.216 -12.560 19.396 1.00 94.88 194 ASP A O 1
ATOM 1466 N N . THR A 1 195 ? -5.709 -14.745 19.263 1.00 94.50 195 THR A N 1
ATOM 1467 C CA . THR A 1 195 ? -4.397 -15.185 18.762 1.00 94.50 195 THR A CA 1
ATOM 1468 C C . THR A 1 195 ? -4.380 -15.400 17.251 1.00 94.50 195 THR A C 1
ATOM 1470 O O . THR A 1 195 ? -3.369 -15.850 16.711 1.00 94.50 195 THR A O 1
ATOM 1473 N N . ASN A 1 196 ? -5.495 -15.147 16.565 1.00 95.62 196 ASN A N 1
ATOM 1474 C CA . ASN A 1 196 ? -5.579 -15.320 15.125 1.00 95.62 196 ASN A CA 1
ATOM 1475 C C . ASN A 1 196 ? -4.864 -14.185 14.384 1.00 95.62 196 ASN A C 1
ATOM 1477 O O . ASN A 1 196 ? -4.683 -13.074 14.885 1.00 95.62 196 ASN A O 1
ATOM 1481 N N . SER A 1 197 ? -4.479 -14.489 13.148 1.00 95.75 197 SER A N 1
ATOM 1482 C CA . SER A 1 197 ? -3.942 -13.534 12.190 1.00 95.75 197 SER A CA 1
ATOM 1483 C C . SER A 1 197 ? -4.915 -13.418 11.023 1.00 95.75 197 SER A C 1
ATOM 1485 O O . SER A 1 197 ? -5.312 -14.431 10.444 1.00 95.75 197 SER A O 1
ATOM 1487 N N . TYR A 1 198 ? -5.301 -12.192 10.689 1.00 97.44 198 TYR A N 1
ATOM 1488 C CA . TYR A 1 198 ? -6.344 -11.897 9.714 1.00 97.44 198 TYR A CA 1
ATOM 1489 C C . TYR A 1 198 ? -5.773 -11.168 8.506 1.00 97.44 198 TYR A C 1
ATOM 1491 O O . TYR A 1 198 ? -4.847 -10.373 8.625 1.00 97.44 198 TYR A O 1
ATOM 1499 N N . THR A 1 199 ? -6.350 -11.395 7.334 1.00 97.31 199 THR A N 1
ATOM 1500 C CA . THR A 1 199 ? -6.060 -10.602 6.134 1.00 97.31 199 THR A CA 1
ATOM 1501 C C . THR A 1 199 ? -7.119 -9.517 5.966 1.00 97.31 199 THR A C 1
ATOM 1503 O O . THR A 1 199 ? -8.225 -9.629 6.508 1.00 97.31 199 THR A O 1
ATOM 1506 N N . TYR A 1 200 ? -6.804 -8.455 5.219 1.00 96.88 200 TYR A N 1
ATOM 1507 C CA . TYR A 1 200 ? -7.772 -7.394 4.919 1.00 96.88 200 TYR A CA 1
ATOM 1508 C C . TYR A 1 200 ? -9.088 -7.969 4.369 1.00 96.88 200 TYR A C 1
ATOM 1510 O O . TYR A 1 200 ? -9.085 -8.798 3.458 1.00 96.88 200 TYR A O 1
ATOM 1518 N N . GLY A 1 201 ? -10.213 -7.519 4.926 1.00 95.88 201 GLY A N 1
ATOM 1519 C CA . GLY A 1 201 ? -11.553 -7.919 4.501 1.00 95.88 201 GLY A CA 1
ATOM 1520 C C . GLY A 1 201 ? -12.005 -9.304 4.973 1.00 95.88 201 GLY A C 1
ATOM 1521 O O . GLY A 1 201 ? -13.164 -9.648 4.757 1.00 95.88 201 GLY A O 1
ATOM 1522 N N . SER A 1 202 ? -11.144 -10.089 5.630 1.00 97.12 202 SER A N 1
ATOM 1523 C CA . SER A 1 202 ? -11.568 -11.351 6.247 1.00 97.12 202 SER A CA 1
ATOM 1524 C C . SER A 1 202 ? -12.560 -11.102 7.390 1.00 97.12 202 SER A C 1
ATOM 1526 O O . SER A 1 202 ? -12.500 -10.075 8.071 1.00 97.12 202 SER A O 1
ATOM 1528 N N . ALA A 1 203 ? -13.503 -12.028 7.575 1.00 97.50 203 ALA A N 1
ATOM 1529 C CA . ALA A 1 203 ? -14.513 -11.924 8.620 1.00 97.50 203 ALA A CA 1
ATOM 1530 C C . ALA A 1 203 ? -13.920 -12.286 9.989 1.00 97.50 203 ALA A C 1
ATOM 1532 O O . ALA A 1 203 ? -13.343 -13.361 10.163 1.00 97.50 203 ALA A O 1
ATOM 1533 N N . VAL A 1 204 ? -14.120 -11.406 10.965 1.00 97.88 204 VAL A N 1
ATOM 1534 C CA . VAL A 1 204 ? -13.732 -11.570 12.368 1.00 97.88 204 VAL A CA 1
ATOM 1535 C C . VAL A 1 204 ? -14.994 -11.648 13.220 1.00 97.88 204 VAL A C 1
ATOM 1537 O O . VAL A 1 204 ? -15.915 -10.861 13.016 1.00 97.88 204 VAL A O 1
ATOM 1540 N N . ILE A 1 205 ? -15.032 -12.551 14.204 1.00 97.12 205 ILE A N 1
ATOM 1541 C CA . ILE A 1 205 ? -16.095 -12.598 15.219 1.00 97.12 205 ILE A CA 1
ATOM 1542 C C . ILE A 1 205 ? -15.634 -11.819 16.455 1.00 97.12 205 ILE A C 1
ATOM 1544 O O . ILE A 1 205 ? -14.609 -12.146 17.053 1.00 97.12 205 ILE A O 1
ATOM 1548 N N . ALA A 1 206 ? -16.403 -10.812 16.869 1.00 96.75 206 ALA A N 1
ATOM 1549 C CA . ALA A 1 206 ? -16.150 -10.076 18.100 1.00 96.75 206 ALA A CA 1
ATOM 1550 C C . ALA A 1 206 ? -16.343 -10.996 19.319 1.00 96.75 206 ALA A C 1
ATOM 1552 O O . ALA A 1 206 ? -17.412 -11.585 19.500 1.00 96.75 206 ALA A O 1
ATOM 1553 N N . LEU A 1 207 ? -15.320 -11.131 20.166 1.00 96.38 207 LEU A N 1
ATOM 1554 C CA . LEU A 1 207 ? -15.357 -12.040 21.316 1.00 96.38 207 LEU A CA 1
ATOM 1555 C C . LEU A 1 207 ? -16.408 -11.615 22.356 1.00 96.38 207 LEU A C 1
ATOM 1557 O O . LEU A 1 207 ? -16.855 -10.473 22.397 1.00 96.38 207 LEU A O 1
ATOM 1561 N N . GLY A 1 208 ? -16.820 -12.538 23.224 1.00 94.56 208 GLY A N 1
ATOM 1562 C CA . GLY A 1 208 ? -17.658 -12.201 24.379 1.00 94.56 208 GLY A CA 1
ATOM 1563 C C . GLY A 1 208 ? -16.895 -11.436 25.466 1.00 94.56 208 GLY A C 1
ATOM 1564 O O . GLY A 1 208 ? -15.674 -11.312 25.413 1.00 94.56 208 GLY A O 1
ATOM 1565 N N . GLN A 1 209 ? -17.602 -10.979 26.504 1.00 92.94 209 GLN A N 1
ATOM 1566 C CA . GLN A 1 209 ? -16.972 -10.321 27.662 1.00 92.94 209 GLN A CA 1
ATOM 1567 C C . GLN A 1 209 ? -16.028 -11.250 28.454 1.00 92.94 209 GLN A C 1
ATOM 1569 O O . GLN A 1 209 ? -15.141 -10.782 29.162 1.00 92.94 209 GLN A O 1
ATOM 1574 N N . GLY A 1 210 ? -16.208 -12.573 28.349 1.00 92.69 210 GLY A N 1
ATOM 1575 C CA . GLY A 1 210 ? -15.452 -13.540 29.141 1.00 92.69 210 GLY A CA 1
ATOM 1576 C C . GLY A 1 210 ? -15.689 -13.331 30.636 1.00 92.69 210 GLY A C 1
ATOM 1577 O O . GLY A 1 210 ? -16.829 -13.376 31.092 1.00 92.69 210 GLY A O 1
ATOM 1578 N N . THR A 1 211 ? -14.609 -13.099 31.382 1.00 94.50 211 THR A N 1
ATOM 1579 C CA . THR A 1 211 ? -14.654 -12.800 32.821 1.00 94.50 211 THR A CA 1
ATOM 1580 C C . THR A 1 211 ? -14.607 -11.307 33.124 1.00 94.50 211 THR A C 1
ATOM 1582 O O . THR A 1 211 ? -14.541 -10.954 34.298 1.00 94.50 211 THR A O 1
ATOM 1585 N N . LEU A 1 212 ? -14.594 -10.435 32.103 1.00 94.69 212 LEU A N 1
ATOM 1586 C CA . LEU A 1 212 ? -14.549 -8.992 32.313 1.00 94.69 212 LEU A CA 1
ATOM 1587 C C . LEU A 1 212 ? -15.743 -8.537 33.127 1.00 94.69 212 LEU A C 1
ATOM 1589 O O . LEU A 1 212 ? -16.891 -8.792 32.769 1.00 94.69 212 LEU A O 1
ATOM 1593 N N . ASP A 1 213 ? -15.428 -7.795 34.176 1.00 89.88 213 ASP A N 1
ATOM 1594 C CA . ASP A 1 213 ? -16.417 -7.214 35.051 1.00 89.88 213 ASP A CA 1
ATOM 1595 C C . ASP A 1 213 ? -16.042 -5.772 35.372 1.00 89.88 213 ASP A C 1
ATOM 1597 O O . ASP A 1 213 ? -14.865 -5.393 35.479 1.00 89.88 213 ASP A O 1
ATOM 1601 N N . ARG A 1 214 ? -17.070 -4.940 35.467 1.00 86.19 214 ARG A N 1
ATOM 1602 C CA . ARG A 1 214 ? -16.921 -3.536 35.795 1.00 86.19 214 ARG A CA 1
ATOM 1603 C C . ARG A 1 214 ? -18.046 -3.140 36.722 1.00 86.19 214 ARG A C 1
ATOM 1605 O O . ARG A 1 214 ? -19.202 -3.097 36.306 1.00 86.19 214 ARG A O 1
ATOM 1612 N N . ASP A 1 215 ? -17.667 -2.764 37.937 1.00 79.69 215 ASP A N 1
ATOM 1613 C CA . ASP A 1 215 ? -18.579 -2.343 38.991 1.00 79.69 215 ASP A CA 1
ATOM 1614 C C . ASP A 1 215 ? -19.625 -1.389 38.417 1.00 79.69 215 ASP A C 1
ATOM 1616 O O . ASP A 1 215 ? -19.295 -0.391 37.757 1.00 79.69 215 ASP A O 1
ATOM 1620 N N . CYS A 1 216 ? -20.898 -1.706 38.666 1.00 73.12 216 CYS A N 1
ATOM 1621 C CA . CYS A 1 216 ? -22.042 -0.893 38.262 1.00 73.12 216 CYS A CA 1
ATOM 1622 C C . CYS A 1 216 ? -22.275 -0.719 36.764 1.00 73.12 216 CYS A C 1
ATOM 1624 O O . CYS A 1 216 ? -22.993 0.205 36.343 1.00 73.12 216 CYS A O 1
ATOM 1626 N N . LYS A 1 217 ? -21.657 -1.558 35.938 1.00 80.88 217 LYS A N 1
ATOM 1627 C CA . LYS A 1 217 ? -21.804 -1.495 34.495 1.00 80.88 217 LYS A CA 1
ATOM 1628 C C . LYS A 1 217 ? -22.160 -2.852 33.928 1.00 80.88 217 LYS A C 1
ATOM 1630 O O . LYS A 1 217 ? -21.678 -3.884 34.365 1.00 80.88 217 LYS A O 1
ATOM 1635 N N . ILE A 1 218 ? -22.990 -2.817 32.899 1.00 85.56 218 ILE A N 1
ATOM 1636 C CA . ILE A 1 218 ? -23.281 -3.980 32.074 1.00 85.56 218 ILE A CA 1
ATOM 1637 C C . ILE A 1 218 ? -22.424 -3.853 30.819 1.00 85.56 218 ILE A C 1
ATOM 1639 O O . ILE A 1 218 ? -22.360 -2.777 30.211 1.00 85.56 218 ILE A O 1
ATOM 1643 N N . PHE A 1 219 ? -21.752 -4.935 30.441 1.00 92.12 219 PHE A N 1
ATOM 1644 C CA . PHE A 1 219 ? -21.069 -5.013 29.160 1.00 92.12 219 PHE A CA 1
ATOM 1645 C C . PHE A 1 219 ? -22.093 -4.894 28.028 1.00 92.12 219 PHE A C 1
ATOM 1647 O O . PHE A 1 219 ? -23.074 -5.633 27.976 1.00 92.12 219 PHE A O 1
ATOM 1654 N N . ASN A 1 220 ? -21.868 -3.951 27.125 1.00 92.12 220 ASN A N 1
ATOM 1655 C CA . ASN A 1 220 ? -22.763 -3.602 26.028 1.00 92.12 220 ASN A CA 1
ATOM 1656 C C . ASN A 1 220 ? -22.010 -3.624 24.690 1.00 92.12 220 ASN A C 1
ATOM 1658 O O . ASN A 1 220 ? -22.074 -2.676 23.906 1.00 92.12 220 ASN A O 1
ATOM 1662 N N . GLY A 1 221 ? -21.223 -4.681 24.487 1.00 95.81 221 GLY A N 1
ATOM 1663 C CA . GLY A 1 221 ? -20.418 -4.884 23.288 1.00 95.81 221 GLY A CA 1
ATOM 1664 C C . GLY A 1 221 ? -19.051 -4.203 23.339 1.00 95.81 221 GLY A C 1
ATOM 1665 O O . GLY A 1 221 ? -18.547 -3.798 24.387 1.00 95.81 221 GLY A O 1
ATOM 1666 N N . TRP A 1 222 ? -18.445 -4.089 22.169 1.00 97.88 222 TRP A N 1
ATOM 1667 C CA . TRP A 1 222 ? -17.139 -3.493 21.932 1.00 97.88 222 TRP A CA 1
ATOM 1668 C C . TRP A 1 222 ? -17.265 -2.212 21.120 1.00 97.88 222 TRP A C 1
ATOM 1670 O O . TRP A 1 222 ? -18.226 -2.029 20.377 1.00 97.88 222 TRP A O 1
ATOM 1680 N N . ASN A 1 223 ? -16.275 -1.332 21.229 1.00 98.12 223 ASN A N 1
ATOM 1681 C CA . ASN A 1 223 ? -16.168 -0.127 20.424 1.00 98.12 223 ASN A CA 1
ATOM 1682 C C . ASN A 1 223 ? -14.753 0.046 19.863 1.00 98.12 223 ASN A C 1
ATOM 1684 O O . ASN A 1 223 ? -13.782 -0.292 20.536 1.00 98.12 223 ASN A O 1
ATOM 1688 N N . THR A 1 224 ? -14.616 0.607 18.664 1.00 97.50 224 THR A N 1
ATOM 1689 C CA . THR A 1 224 ? -13.295 0.871 18.059 1.00 97.50 224 THR A CA 1
ATOM 1690 C C . THR A 1 224 ? -12.565 2.070 18.669 1.00 97.50 224 THR A C 1
ATOM 1692 O O . THR A 1 224 ? -11.382 2.269 18.404 1.00 97.50 224 THR A O 1
ATOM 1695 N N . ALA A 1 225 ? -13.229 2.847 19.529 1.00 96.94 225 ALA A N 1
ATOM 1696 C CA . ALA A 1 225 ? -12.633 3.930 20.299 1.00 96.94 225 ALA A CA 1
ATOM 1697 C C . ALA A 1 225 ? -12.933 3.780 21.799 1.00 96.94 225 ALA A C 1
ATOM 1699 O O . ALA A 1 225 ? -14.055 3.485 22.210 1.00 96.94 225 ALA A O 1
ATOM 1700 N N . ALA A 1 226 ? -11.942 4.053 22.651 1.00 96.00 226 ALA A N 1
ATOM 1701 C CA . ALA A 1 226 ? -12.070 3.901 24.105 1.00 96.00 226 ALA A CA 1
ATOM 1702 C C . ALA A 1 226 ? -13.191 4.760 24.728 1.00 96.00 226 ALA A C 1
ATOM 1704 O O . ALA A 1 226 ? -13.816 4.367 25.712 1.00 96.00 226 ALA A O 1
ATOM 1705 N N . ASN A 1 227 ? -13.466 5.927 24.142 1.00 92.69 227 ASN A N 1
ATOM 1706 C CA . ASN A 1 227 ? -14.522 6.852 24.563 1.00 92.69 227 ASN A CA 1
ATOM 1707 C C . ASN A 1 227 ? -15.924 6.469 24.042 1.00 92.69 227 ASN A C 1
ATOM 1709 O O . ASN A 1 227 ? -16.891 7.156 24.365 1.00 92.69 227 ASN A O 1
ATOM 1713 N N . GLY A 1 228 ? -16.043 5.415 23.226 1.00 92.25 228 GLY A N 1
ATOM 1714 C CA . GLY A 1 228 ? -17.306 4.970 22.643 1.00 92.25 228 GLY A CA 1
ATOM 1715 C C . GLY A 1 228 ? -17.751 5.713 21.378 1.00 92.25 228 GLY A C 1
ATOM 1716 O O . GLY A 1 228 ? -18.873 5.481 20.936 1.00 92.25 228 GLY A O 1
ATOM 1717 N N . SER A 1 229 ? -16.930 6.605 20.803 1.00 93.50 229 SER A N 1
ATOM 1718 C CA . SER A 1 229 ? -17.292 7.367 19.593 1.00 93.50 229 SER A CA 1
ATOM 1719 C C . SER A 1 229 ? -17.042 6.624 18.278 1.00 93.50 229 SER A C 1
ATOM 1721 O O . SER A 1 229 ? -17.355 7.161 17.220 1.00 93.50 229 SER A O 1
ATOM 1723 N N . GLY A 1 230 ? -16.418 5.449 18.332 1.00 95.38 230 GLY A N 1
ATOM 1724 C CA . GLY A 1 230 ? -16.158 4.612 17.168 1.00 95.38 230 GLY A CA 1
ATOM 1725 C C . GLY A 1 230 ? -17.330 3.688 16.840 1.00 95.38 230 GLY A C 1
ATOM 1726 O O . GLY A 1 230 ? -18.416 3.779 17.423 1.00 95.38 230 GLY A O 1
ATOM 1727 N N . ASP A 1 231 ? -17.079 2.743 15.944 1.00 96.50 231 ASP A N 1
ATOM 1728 C CA . ASP A 1 231 ? -18.040 1.710 15.565 1.00 96.50 231 ASP A CA 1
ATOM 1729 C C . ASP A 1 231 ? -18.277 0.746 16.726 1.00 96.50 231 ASP A C 1
ATOM 1731 O O . ASP A 1 231 ? -17.356 0.435 17.484 1.00 96.50 231 ASP A O 1
ATOM 1735 N N . THR A 1 232 ? -19.523 0.293 16.890 1.00 96.44 232 THR A N 1
ATOM 1736 C CA . THR A 1 232 ? -19.916 -0.640 17.955 1.00 96.44 232 THR A CA 1
ATOM 1737 C C . THR A 1 232 ? -20.142 -2.035 17.385 1.00 96.44 232 THR A C 1
ATOM 1739 O O . THR A 1 232 ? -20.819 -2.176 16.369 1.00 96.44 232 THR A O 1
ATOM 1742 N N . TYR A 1 233 ? -19.636 -3.050 18.082 1.00 96.62 233 TYR A N 1
ATOM 1743 C CA . TYR A 1 233 ? -19.826 -4.458 17.743 1.00 96.62 233 TYR A CA 1
ATOM 1744 C C . TYR A 1 233 ? -20.376 -5.223 18.942 1.00 96.62 233 TYR A C 1
ATOM 1746 O O . TYR A 1 233 ? -19.752 -5.254 20.005 1.00 96.62 233 TYR A O 1
ATOM 1754 N N . ASP A 1 234 ? -21.524 -5.871 18.775 1.00 96.00 234 ASP A N 1
ATOM 1755 C CA . ASP A 1 234 ? -22.074 -6.750 19.805 1.00 96.00 234 ASP A CA 1
ATOM 1756 C C . ASP A 1 234 ? -21.208 -8.009 19.949 1.00 96.00 234 ASP A C 1
ATOM 1758 O O . ASP A 1 234 ? -20.576 -8.464 18.989 1.00 96.00 234 ASP A O 1
ATOM 1762 N N . ALA A 1 235 ? -21.179 -8.604 21.142 1.00 95.06 235 ALA A N 1
ATOM 1763 C CA . ALA A 1 235 ? -20.499 -9.882 21.345 1.00 95.06 235 ALA A CA 1
ATOM 1764 C C . ALA A 1 235 ? -21.084 -10.964 20.420 1.00 95.06 235 ALA A C 1
ATOM 1766 O O . ALA A 1 235 ? -22.298 -11.145 20.353 1.00 95.06 235 ALA A O 1
ATOM 1767 N N . GLY A 1 236 ? -20.214 -11.692 19.720 1.00 94.44 236 GLY A N 1
ATOM 1768 C CA . GLY A 1 236 ? -20.589 -12.711 18.738 1.00 94.44 236 GLY A CA 1
ATOM 1769 C C . GLY A 1 236 ? -20.961 -12.167 17.355 1.00 94.44 236 GLY A C 1
ATOM 1770 O O . GLY A 1 236 ? -21.181 -12.964 16.445 1.00 94.44 236 GLY A O 1
ATOM 1771 N N . SER A 1 237 ? -21.013 -10.843 17.164 1.00 95.94 237 SER A N 1
ATOM 1772 C CA . SER A 1 237 ? -21.212 -10.251 15.836 1.00 95.94 237 SER A CA 1
ATOM 1773 C C . SER A 1 237 ? -19.963 -10.390 14.961 1.00 95.94 237 SER A C 1
ATOM 1775 O O . SER A 1 237 ? -18.846 -10.534 15.462 1.00 95.94 237 SER A O 1
ATOM 1777 N N . THR A 1 238 ? -20.151 -10.351 13.641 1.00 97.12 238 THR A N 1
ATOM 1778 C CA . THR A 1 238 ? -19.059 -10.401 12.661 1.00 97.12 238 THR A CA 1
ATOM 1779 C C . THR A 1 238 ? -18.754 -9.022 12.089 1.00 97.12 238 THR A C 1
ATOM 1781 O O . THR A 1 238 ? -19.682 -8.297 11.730 1.00 97.12 238 THR A O 1
ATOM 1784 N N . PHE A 1 239 ? -17.475 -8.700 11.904 1.00 97.19 239 PHE A N 1
ATOM 1785 C CA . PHE A 1 239 ? -17.021 -7.517 11.168 1.00 97.19 239 PHE A CA 1
ATOM 1786 C C . PHE A 1 239 ? -15.887 -7.866 10.198 1.00 97.19 239 PHE A C 1
ATOM 1788 O O . PHE A 1 239 ? -15.237 -8.900 10.334 1.00 97.19 239 PHE A O 1
ATOM 1795 N N . ASN A 1 240 ? -15.652 -7.006 9.207 1.00 97.44 240 ASN A N 1
ATOM 1796 C CA . ASN A 1 240 ? -14.570 -7.194 8.240 1.00 97.44 240 ASN A CA 1
ATOM 1797 C C . ASN A 1 240 ? -13.281 -6.556 8.758 1.00 97.44 240 ASN A C 1
ATOM 1799 O O . ASN A 1 240 ? -13.291 -5.395 9.172 1.00 97.44 240 ASN A O 1
ATOM 1803 N N . MET A 1 241 ? -12.171 -7.288 8.685 1.00 97.38 241 MET A N 1
ATOM 1804 C CA . MET A 1 241 ? -10.880 -6.802 9.157 1.00 97.38 241 MET A CA 1
ATOM 1805 C C . MET A 1 241 ? -10.427 -5.557 8.366 1.00 97.38 241 MET A C 1
ATOM 1807 O O . MET A 1 241 ? -10.318 -5.633 7.133 1.00 97.38 241 MET A O 1
ATOM 1811 N N . PRO A 1 242 ? -10.145 -4.416 9.028 1.00 95.88 242 PRO A N 1
ATOM 1812 C CA . PRO A 1 242 ? -9.606 -3.231 8.363 1.00 95.88 242 PRO A CA 1
ATOM 1813 C C . PRO A 1 242 ? -8.153 -3.459 7.901 1.00 95.88 242 PRO A C 1
ATOM 1815 O O . PRO A 1 242 ? -7.519 -4.431 8.313 1.00 95.88 242 PRO A O 1
ATOM 1818 N N . PRO A 1 243 ? -7.585 -2.579 7.054 1.00 93.94 243 PRO A N 1
ATOM 1819 C CA . PRO A 1 243 ? -6.211 -2.706 6.559 1.00 93.94 243 PRO A CA 1
ATOM 1820 C C . PRO A 1 243 ? -5.163 -2.248 7.598 1.00 93.94 243 PRO A C 1
ATOM 1822 O O . PRO A 1 243 ? -4.179 -1.598 7.253 1.00 93.94 243 PRO A O 1
ATOM 1825 N N . ASN A 1 244 ? -5.403 -2.530 8.880 1.00 95.31 244 ASN A N 1
ATOM 1826 C CA . ASN A 1 244 ? -4.535 -2.207 10.008 1.00 95.31 244 ASN A CA 1
ATOM 1827 C C . ASN A 1 244 ? -4.928 -3.038 11.239 1.00 95.31 244 ASN A C 1
ATOM 1829 O O . ASN A 1 244 ? -6.060 -3.506 11.354 1.00 95.31 244 ASN A O 1
ATOM 1833 N N . ASN A 1 245 ? -4.018 -3.152 12.207 1.00 96.75 245 ASN A N 1
ATOM 1834 C CA . ASN A 1 245 ? -4.348 -3.714 13.520 1.00 96.75 245 ASN A CA 1
ATOM 1835 C C . ASN A 1 245 ? -5.423 -2.861 14.205 1.00 96.75 245 ASN A C 1
ATOM 1837 O O . ASN A 1 245 ? -5.396 -1.630 14.105 1.00 96.75 245 ASN A O 1
ATOM 1841 N N . ILE A 1 246 ? -6.346 -3.505 14.918 1.00 97.06 246 ILE A N 1
ATOM 1842 C CA . ILE A 1 246 ? -7.453 -2.830 15.604 1.00 97.06 246 ILE A CA 1
ATOM 1843 C C . ILE A 1 246 ? -7.501 -3.209 17.083 1.00 97.06 246 ILE A C 1
ATOM 1845 O O . ILE A 1 246 ? -7.220 -4.346 17.469 1.00 97.06 246 ILE A O 1
ATOM 1849 N N . THR A 1 247 ? -7.895 -2.241 17.906 1.00 97.31 247 THR A N 1
ATOM 1850 C CA . THR A 1 247 ? -8.202 -2.450 19.320 1.00 97.31 247 THR A CA 1
ATOM 1851 C C . THR A 1 247 ? -9.692 -2.250 19.549 1.00 97.31 247 THR A C 1
ATOM 1853 O O . THR A 1 247 ? -10.243 -1.197 19.230 1.00 97.31 247 THR A O 1
ATOM 1856 N N . LEU A 1 248 ? -10.342 -3.255 20.124 1.00 98.06 248 LEU A N 1
ATOM 1857 C CA . LEU A 1 248 ? -11.734 -3.227 20.540 1.00 98.06 248 LEU A CA 1
ATOM 1858 C C . LEU A 1 248 ? -11.816 -2.960 22.045 1.00 98.06 248 LEU A C 1
ATOM 1860 O O . LEU A 1 248 ? -11.319 -3.725 22.869 1.00 98.06 248 LEU A O 1
ATOM 1864 N N . TYR A 1 249 ? -12.450 -1.855 22.414 1.00 98.12 249 TYR A N 1
ATOM 1865 C CA . TYR A 1 249 ? -12.607 -1.394 23.789 1.00 98.12 249 TYR A CA 1
ATOM 1866 C C . TYR A 1 249 ? -13.977 -1.787 24.325 1.00 98.12 249 TYR A C 1
ATOM 1868 O O . TYR A 1 249 ? -14.986 -1.535 23.671 1.00 98.12 249 TYR A O 1
ATOM 1876 N N . ALA A 1 250 ? -14.034 -2.392 25.511 1.00 97.69 250 ALA A N 1
ATOM 1877 C CA . ALA A 1 250 ? -15.301 -2.778 26.116 1.00 97.69 250 ALA A CA 1
ATOM 1878 C C . ALA A 1 250 ? -16.194 -1.540 26.279 1.00 97.69 250 ALA A C 1
ATOM 1880 O O . ALA A 1 250 ? -15.786 -0.509 26.833 1.00 97.69 250 ALA A O 1
ATOM 1881 N N . LYS A 1 251 ? -17.416 -1.635 25.763 1.00 95.00 251 LYS A N 1
ATOM 1882 C CA . LYS A 1 251 ? -18.438 -0.605 25.870 1.00 95.00 251 LYS A CA 1
ATOM 1883 C C . LYS A 1 251 ? -19.313 -0.951 27.059 1.00 95.00 251 LYS A C 1
ATOM 1885 O O . LYS A 1 251 ? -19.898 -2.022 27.133 1.00 95.00 251 LYS A O 1
ATOM 1890 N N . TRP A 1 252 ? -19.397 -0.026 28.000 1.00 90.81 252 TRP A N 1
ATOM 1891 C CA . TRP A 1 252 ? -20.067 -0.234 29.276 1.00 90.81 252 TRP A CA 1
ATOM 1892 C C . TRP A 1 252 ? -21.302 0.659 29.360 1.00 90.81 252 TRP A C 1
ATOM 1894 O O . TRP A 1 252 ? -21.208 1.863 29.120 1.00 90.81 252 TRP A O 1
ATOM 1904 N N . GLN A 1 253 ? -22.449 0.097 29.735 1.00 83.75 253 GLN A N 1
ATOM 1905 C CA . GLN A 1 253 ? -23.672 0.856 30.023 1.00 83.75 253 GLN A CA 1
ATOM 1906 C C . GLN A 1 253 ? -23.987 0.833 31.518 1.00 83.75 253 GLN A C 1
ATOM 1908 O O . GLN A 1 253 ? -23.542 -0.062 32.230 1.00 83.75 253 GLN A O 1
ATOM 1913 N N . GLY A 1 254 ? -24.717 1.833 32.019 1.00 72.38 254 GLY A N 1
ATOM 1914 C CA . GLY A 1 254 ? -25.166 1.834 33.413 1.00 72.38 254 GLY A CA 1
ATOM 1915 C C . GLY A 1 254 ? -26.022 0.605 33.712 1.00 72.38 254 GLY A C 1
ATOM 1916 O O . GLY A 1 254 ? -26.931 0.298 32.944 1.00 72.38 254 GLY A O 1
ATOM 1917 N N . ALA A 1 255 ? -25.729 -0.089 34.811 1.00 63.06 255 ALA A N 1
ATOM 1918 C CA . ALA A 1 255 ? -26.643 -1.083 35.347 1.00 63.06 255 ALA A CA 1
ATOM 1919 C C . ALA A 1 255 ? -27.850 -0.343 35.944 1.00 63.06 255 ALA A C 1
ATOM 1921 O O . ALA A 1 255 ? -27.765 0.234 37.025 1.00 63.06 255 ALA A O 1
ATOM 1922 N N . TYR A 1 256 ? -28.959 -0.291 35.210 1.00 51.72 256 TYR A N 1
ATOM 1923 C CA . TYR A 1 256 ? -30.240 0.124 35.766 1.00 51.72 256 TYR A CA 1
ATOM 1924 C C . TYR A 1 256 ? -31.073 -1.133 35.963 1.00 51.72 256 TYR A C 1
ATOM 1926 O O . TYR A 1 256 ? -31.389 -1.824 34.995 1.00 51.72 256 TYR A O 1
ATOM 1934 N N . GLU A 1 257 ? -31.440 -1.441 37.203 1.00 45.62 257 GLU A N 1
ATOM 1935 C CA . GLU A 1 257 ? -32.531 -2.382 37.416 1.00 45.62 257 GLU A CA 1
ATOM 1936 C C . GLU A 1 257 ? -33.813 -1.746 36.875 1.00 45.62 257 GLU A C 1
ATOM 1938 O O . GLU A 1 257 ? -34.138 -0.595 37.183 1.00 45.62 257 GLU A O 1
ATOM 1943 N N . SER A 1 258 ? -34.551 -2.503 36.065 1.00 41.09 258 SER A N 1
ATOM 1944 C CA . SER A 1 258 ? -35.954 -2.225 35.768 1.00 41.09 258 SER A CA 1
ATOM 1945 C C . SER A 1 258 ? -36.751 -2.343 37.069 1.00 41.09 258 SER A C 1
ATOM 1947 O O . SER A 1 258 ? -37.364 -3.368 37.343 1.00 41.09 258 SER A O 1
ATOM 1949 N N . GLY A 1 259 ? -36.706 -1.327 37.921 1.00 45.38 259 GLY A N 1
ATOM 1950 C CA . GLY A 1 259 ? -37.517 -1.281 39.124 1.00 45.38 259 GLY A CA 1
ATOM 1951 C C . GLY A 1 259 ? -39.012 -1.343 38.848 1.00 45.38 259 GLY A C 1
ATOM 1952 O O . GLY A 1 259 ? -39.546 -0.965 37.803 1.00 45.38 259 GLY A O 1
ATOM 1953 N N . GLN A 1 260 ? -39.672 -1.899 39.847 1.00 42.78 260 GLN A N 1
ATOM 1954 C CA . GLN A 1 260 ? -41.077 -2.229 39.845 1.00 42.78 260 GLN A CA 1
ATOM 1955 C C . GLN A 1 260 ? -41.886 -1.032 40.350 1.00 42.78 260 GLN A C 1
ATOM 1957 O O . GLN A 1 260 ? -41.513 -0.381 41.325 1.00 42.78 260 GLN A O 1
ATOM 1962 N N . ILE A 1 261 ? -43.036 -0.762 39.730 1.00 50.03 261 ILE A N 1
ATOM 1963 C CA . ILE A 1 261 ? -44.019 0.168 40.292 1.00 50.03 261 ILE A CA 1
ATOM 1964 C C . ILE A 1 261 ? -44.565 -0.451 41.588 1.00 50.03 261 ILE A C 1
ATOM 1966 O O . ILE A 1 261 ? -45.261 -1.463 41.558 1.00 50.03 261 ILE A O 1
ATOM 1970 N N . VAL A 1 262 ? -44.254 0.166 42.730 1.00 52.41 262 VAL A N 1
ATOM 1971 C CA . VAL A 1 262 ? -44.641 -0.310 44.075 1.00 52.41 262 VAL A CA 1
ATOM 1972 C C . VAL A 1 262 ? -45.974 0.271 44.577 1.00 52.41 262 VAL A C 1
ATOM 1974 O O . VAL A 1 262 ? -46.235 0.316 45.777 1.00 52.41 262 VAL A O 1
ATOM 1977 N N . GLY A 1 263 ? -46.835 0.756 43.677 1.00 55.75 263 GLY A N 1
ATOM 1978 C CA . GLY A 1 263 ? -48.168 1.262 44.019 1.00 55.75 263 GLY A CA 1
ATOM 1979 C C . GLY A 1 263 ? -48.830 2.071 42.902 1.00 55.75 263 GLY A C 1
ATOM 1980 O O . GLY A 1 263 ? -48.163 2.593 42.012 1.00 55.75 263 GLY A O 1
ATOM 1981 N N . THR A 1 264 ? -50.156 2.186 42.949 1.00 51.25 264 THR A N 1
ATOM 1982 C CA . THR A 1 264 ? -50.934 3.058 42.056 1.00 51.25 264 THR A CA 1
ATOM 1983 C C . THR A 1 264 ? -50.922 4.501 42.563 1.00 51.25 264 THR A C 1
ATOM 1985 O O . THR A 1 264 ? -50.948 4.731 43.772 1.00 51.25 264 THR A O 1
ATOM 1988 N N . ALA A 1 265 ? -50.918 5.482 41.655 1.00 52.69 265 ALA A N 1
ATOM 1989 C CA . ALA A 1 265 ? -51.070 6.890 42.026 1.00 52.69 265 ALA A CA 1
ATOM 1990 C C . ALA A 1 265 ? -52.407 7.134 42.760 1.00 52.69 265 ALA A C 1
ATOM 1992 O O . ALA A 1 265 ? -53.390 6.441 42.499 1.00 52.69 265 ALA A O 1
ATOM 1993 N N . GLY A 1 266 ? -52.443 8.132 43.654 1.00 59.28 266 GLY A N 1
ATOM 1994 C CA . GLY A 1 266 ? -53.658 8.519 44.387 1.00 59.28 266 GLY A CA 1
ATOM 1995 C C . GLY A 1 266 ? -53.693 8.105 45.861 1.00 59.28 266 GLY A C 1
ATOM 1996 O O . GLY A 1 266 ? -54.694 7.574 46.327 1.00 59.28 266 GLY A O 1
ATOM 1997 N N . PHE A 1 267 ? -52.628 8.375 46.626 1.00 59.72 267 PHE A N 1
ATOM 1998 C CA . PHE A 1 267 ? -52.645 8.177 48.085 1.00 59.72 267 PHE A CA 1
ATOM 1999 C C . PHE A 1 267 ? -53.682 9.043 48.819 1.00 59.72 267 PHE A C 1
ATOM 2001 O O . PHE A 1 267 ? -54.076 8.701 49.931 1.00 59.72 267 PHE A O 1
ATOM 2008 N N . SER A 1 268 ? -54.131 10.137 48.196 1.00 62.66 268 SER A N 1
ATOM 2009 C CA . SER A 1 268 ? -55.173 11.025 48.708 1.00 62.66 268 SER A CA 1
ATOM 2010 C C . SER A 1 268 ? -56.170 11.387 47.616 1.00 62.66 268 SER A C 1
ATOM 2012 O O . SER A 1 268 ? -55.785 11.602 46.467 1.00 62.66 268 SER A O 1
ATOM 2014 N N . ASN A 1 269 ? -57.432 11.565 48.007 1.00 66.31 269 ASN A N 1
ATOM 2015 C CA . ASN A 1 269 ? -58.481 12.145 47.162 1.00 66.31 269 ASN A CA 1
ATOM 2016 C C . ASN A 1 269 ? -58.548 13.684 47.275 1.00 66.31 269 ASN A C 1
ATOM 2018 O O . ASN A 1 269 ? -59.463 14.304 46.736 1.00 66.31 269 ASN A O 1
ATOM 2022 N N . ALA A 1 270 ? -57.617 14.313 48.005 1.00 59.91 270 ALA A N 1
ATOM 2023 C CA . ALA A 1 270 ? -57.545 15.759 48.199 1.00 59.91 270 ALA A CA 1
ATOM 2024 C C . ALA A 1 270 ? -56.163 16.319 47.834 1.00 59.91 270 ALA A C 1
ATOM 2026 O O . ALA A 1 270 ? -55.193 15.582 47.673 1.00 59.91 270 ALA A O 1
ATOM 2027 N N . ARG A 1 271 ? -56.067 17.652 47.719 1.00 59.03 271 ARG A N 1
ATOM 2028 C CA . ARG A 1 271 ? -54.799 18.338 47.434 1.00 59.03 271 ARG A CA 1
ATOM 2029 C C . ARG A 1 271 ? -53.760 17.980 48.502 1.00 59.03 271 ARG A C 1
ATOM 2031 O O . ARG A 1 271 ? -54.025 18.165 49.694 1.00 59.03 271 ARG A O 1
ATOM 2038 N N . SER A 1 272 ? -52.600 17.503 48.054 1.00 56.41 272 SER A N 1
ATOM 2039 C CA . SER A 1 272 ? -51.444 17.236 48.911 1.00 56.41 272 SER A CA 1
ATOM 2040 C C . SER A 1 272 ? -50.456 18.407 48.896 1.00 56.41 272 SER A C 1
ATOM 2042 O O . SER A 1 272 ? -50.311 19.075 47.871 1.00 56.41 272 SER A O 1
ATOM 2044 N N . GLY A 1 273 ? -49.813 18.679 50.034 1.00 55.62 273 GLY A N 1
ATOM 2045 C CA . GLY A 1 273 ? -48.734 19.666 50.184 1.00 55.62 273 GLY A CA 1
ATOM 2046 C C . GLY A 1 273 ? -47.334 19.052 50.052 1.00 55.62 273 GLY A C 1
ATOM 2047 O O . GLY A 1 273 ? -47.124 18.144 49.255 1.00 55.62 273 GLY A O 1
ATOM 2048 N N . THR A 1 274 ? -46.373 19.545 50.847 1.00 54.06 274 THR A N 1
ATOM 2049 C CA . THR A 1 274 ? -45.011 18.987 50.949 1.00 54.06 274 THR A CA 1
ATOM 2050 C C . THR A 1 274 ? -45.076 17.482 51.216 1.00 54.06 274 THR A C 1
ATOM 2052 O O . THR A 1 274 ? -45.687 17.042 52.195 1.00 54.06 274 THR A O 1
ATOM 2055 N N . ASN A 1 275 ? -44.432 16.706 50.347 1.00 59.19 275 ASN A N 1
ATOM 2056 C CA . ASN A 1 275 ? -44.342 15.255 50.465 1.00 59.19 275 ASN A CA 1
ATOM 2057 C C . ASN A 1 275 ? -42.920 14.891 50.886 1.00 59.19 275 ASN A C 1
ATOM 2059 O O . ASN A 1 275 ? -41.956 15.450 50.355 1.00 59.19 275 ASN A O 1
ATOM 2063 N N . CYS A 1 276 ? -42.795 13.945 51.810 1.00 58.53 276 CYS A N 1
ATOM 2064 C CA . CYS A 1 276 ? -41.516 13.403 52.233 1.00 58.53 276 CYS A CA 1
ATOM 2065 C C . CYS A 1 276 ? -41.535 11.879 52.154 1.00 58.53 276 CYS A C 1
ATOM 2067 O O . CYS A 1 276 ? -42.533 11.247 52.502 1.00 58.53 276 CYS A O 1
ATOM 2069 N N . ILE A 1 277 ? -40.418 11.283 51.753 1.00 62.22 277 ILE A N 1
ATOM 2070 C CA . ILE A 1 277 ? -40.203 9.839 51.859 1.00 62.22 277 ILE A CA 1
ATOM 2071 C C . ILE A 1 277 ? -39.115 9.568 52.888 1.00 62.22 277 ILE A C 1
ATOM 2073 O O . ILE A 1 277 ? -38.113 10.285 52.951 1.00 62.22 277 ILE A O 1
ATOM 2077 N N . ALA A 1 278 ? -39.333 8.541 53.701 1.00 56.59 278 ALA A N 1
ATOM 2078 C CA . ALA A 1 278 ? -38.386 8.081 54.694 1.00 56.59 278 ALA A CA 1
ATOM 2079 C C . ALA A 1 278 ? -38.217 6.566 54.650 1.00 56.59 278 ALA A C 1
ATOM 2081 O O . ALA A 1 278 ? -39.164 5.834 54.373 1.00 56.59 278 ALA A O 1
ATOM 2082 N N . PHE A 1 279 ? -37.021 6.097 54.989 1.00 55.66 279 PHE A N 1
ATOM 2083 C CA . PHE A 1 279 ? -36.743 4.675 55.163 1.00 55.66 279 PHE A CA 1
ATOM 2084 C C . PHE A 1 279 ? -36.403 4.406 56.625 1.00 55.66 279 PHE A C 1
ATOM 2086 O O . PHE A 1 279 ? -35.550 5.081 57.203 1.00 55.66 279 PHE A O 1
ATOM 2093 N N . LEU A 1 280 ? -37.071 3.417 57.218 1.00 52.09 280 LEU A N 1
ATOM 2094 C CA . LEU A 1 280 ? -36.762 2.914 58.554 1.00 52.09 280 LEU A CA 1
ATOM 2095 C C . LEU A 1 280 ? -36.536 1.411 58.452 1.00 52.09 280 LEU A C 1
ATOM 2097 O O . LEU A 1 280 ? -37.482 0.677 58.165 1.00 52.09 280 LEU A O 1
ATOM 2101 N N . ASN A 1 281 ? -35.297 0.977 58.699 1.00 57.00 281 ASN A N 1
ATOM 2102 C CA . ASN A 1 281 ? -34.866 -0.416 58.533 1.00 57.00 281 ASN A CA 1
ATOM 2103 C C . ASN A 1 281 ? -35.316 -0.973 57.173 1.00 57.00 281 ASN A C 1
ATOM 2105 O O . ASN A 1 281 ? -36.095 -1.920 57.122 1.00 57.00 281 ASN A O 1
ATOM 2109 N N . GLU A 1 282 ? -34.924 -0.284 56.093 1.00 56.47 282 GLU A N 1
ATOM 2110 C CA . GLU A 1 282 ? -35.256 -0.614 54.690 1.00 56.47 282 GLU A CA 1
ATOM 2111 C C . GLU A 1 282 ? -36.746 -0.556 54.328 1.00 56.47 282 GLU A C 1
ATOM 2113 O O . GLU A 1 282 ? -37.105 -0.642 53.159 1.00 56.47 282 GLU A O 1
ATOM 2118 N N . THR A 1 283 ? -37.631 -0.312 55.295 1.00 60.91 283 THR A N 1
ATOM 2119 C CA . THR A 1 283 ? -39.058 -0.168 55.030 1.00 60.91 283 THR A CA 1
ATOM 2120 C C . THR A 1 283 ? -39.383 1.270 54.603 1.00 60.91 283 THR A C 1
ATOM 2122 O O . THR A 1 283 ? -39.091 2.192 55.373 1.00 60.91 283 THR A O 1
ATOM 2125 N N . PRO A 1 284 ? -40.014 1.490 53.433 1.00 64.88 284 PRO A N 1
ATOM 2126 C CA . PRO A 1 284 ? -40.418 2.817 52.971 1.00 64.88 284 PRO A CA 1
ATOM 2127 C C . PRO A 1 284 ? -41.634 3.371 53.719 1.00 64.88 284 PRO A C 1
ATOM 2129 O O . PRO A 1 284 ? -42.605 2.662 54.001 1.00 64.88 284 PRO A O 1
ATOM 2132 N N . TYR A 1 285 ? -41.614 4.678 53.953 1.00 66.00 285 TYR A N 1
ATOM 2133 C CA . TYR A 1 285 ? -42.709 5.470 54.494 1.00 66.00 285 TYR A CA 1
ATOM 2134 C C . TYR A 1 285 ? -42.885 6.732 53.661 1.00 66.00 285 TYR A C 1
ATOM 2136 O O . TYR A 1 285 ? -41.907 7.412 53.367 1.00 66.00 285 TYR A O 1
ATOM 2144 N N . VAL A 1 286 ? -44.124 7.080 53.333 1.00 69.62 286 VAL A N 1
ATOM 2145 C CA . VAL A 1 286 ? -44.469 8.332 52.655 1.00 69.62 286 VAL A CA 1
ATOM 2146 C C . VAL A 1 286 ? -45.303 9.168 53.610 1.00 69.62 286 VAL A C 1
ATOM 2148 O O . VAL A 1 286 ? -46.298 8.705 54.165 1.00 69.62 286 VAL A O 1
ATOM 2151 N N . LEU A 1 287 ? -44.862 10.398 53.826 1.00 68.50 287 LEU A N 1
ATOM 2152 C CA . LEU A 1 287 ? -45.531 11.409 54.622 1.00 68.50 287 LEU A CA 1
ATOM 2153 C C . LEU A 1 287 ? -46.004 12.514 53.688 1.00 68.50 287 LEU A C 1
ATOM 2155 O O . LEU A 1 287 ? -45.235 13.007 52.866 1.00 68.50 287 LEU A O 1
ATOM 2159 N N . PHE A 1 288 ? -47.247 12.935 53.848 1.00 66.94 288 PHE A N 1
ATOM 2160 C CA . PHE A 1 288 ? -47.825 13.969 53.009 1.00 66.94 288 PHE A CA 1
ATOM 2161 C C . PHE A 1 288 ? -48.881 14.757 53.777 1.00 66.94 288 PHE A C 1
ATOM 2163 O O . PHE A 1 288 ? -49.568 14.221 54.646 1.00 66.94 288 PHE A O 1
ATOM 2170 N N . GLY A 1 289 ? -48.964 16.061 53.519 1.00 66.44 289 GLY A N 1
ATOM 2171 C CA . GLY A 1 289 ? -49.987 16.921 54.115 1.00 66.44 289 GLY A CA 1
ATOM 2172 C C . GLY A 1 289 ? -51.269 16.856 53.301 1.00 66.44 289 GLY A C 1
ATOM 2173 O O . GLY A 1 289 ? -51.242 17.210 52.130 1.00 66.44 289 GLY A O 1
ATOM 2174 N N . GLU A 1 290 ? -52.387 16.467 53.905 1.00 66.31 290 GLU A N 1
ATOM 2175 C CA . GLU A 1 290 ? -53.642 16.254 53.182 1.00 66.31 290 GLU A CA 1
ATOM 2176 C C . GLU A 1 290 ? -54.684 17.338 53.471 1.00 66.31 290 GLU A C 1
ATOM 2178 O O . GLU A 1 290 ? -55.060 17.595 54.620 1.00 66.31 290 GLU A O 1
ATOM 2183 N N . GLY A 1 291 ? -55.247 17.925 52.411 1.00 60.78 291 GLY A N 1
ATOM 2184 C CA . GLY A 1 291 ? -56.375 18.852 52.525 1.00 60.78 291 GLY A CA 1
ATOM 2185 C C . GLY A 1 291 ? -57.621 18.229 53.173 1.00 60.78 291 GLY A C 1
ATOM 2186 O O . GLY A 1 291 ? -58.311 18.911 53.926 1.00 60.78 291 GLY A O 1
ATOM 2187 N N . ALA A 1 292 ? -57.869 16.929 52.953 1.00 66.50 292 ALA A N 1
ATOM 2188 C CA . ALA A 1 292 ? -59.028 16.202 53.490 1.00 66.50 292 ALA A CA 1
ATOM 2189 C C . ALA A 1 292 ? -59.062 16.135 55.027 1.00 66.50 292 ALA A C 1
ATOM 2191 O O . ALA A 1 292 ? -60.133 16.018 55.617 1.00 66.50 292 ALA A O 1
ATOM 2192 N N . VAL A 1 293 ? -57.905 16.245 55.685 1.00 64.31 293 VAL A N 1
ATOM 2193 C CA . VAL A 1 293 ? -57.779 16.238 57.152 1.00 64.31 293 VAL A CA 1
ATOM 2194 C C . VAL A 1 293 ? -57.359 17.608 57.692 1.00 64.31 293 VAL A C 1
ATOM 2196 O O . VAL A 1 293 ? -56.602 17.704 58.656 1.00 64.31 293 VAL A O 1
ATOM 2199 N N . ASN A 1 294 ? -57.861 18.694 57.090 1.00 65.88 294 ASN A N 1
ATOM 2200 C CA . ASN A 1 294 ? -57.570 20.084 57.474 1.00 65.88 294 ASN A CA 1
ATOM 2201 C C . ASN A 1 294 ? -56.071 20.438 57.428 1.00 65.88 294 ASN A C 1
ATOM 2203 O O . ASN A 1 294 ? -55.576 21.212 58.251 1.00 65.88 294 ASN A O 1
ATOM 2207 N N . GLY A 1 295 ? -55.339 19.861 56.473 1.00 58.16 295 GLY A N 1
ATOM 2208 C CA . GLY A 1 295 ? -53.899 20.052 56.341 1.00 58.16 295 GLY A CA 1
ATOM 2209 C C . GLY A 1 295 ? -53.096 19.306 57.400 1.00 58.16 295 GLY A C 1
ATOM 2210 O O . GLY A 1 295 ? -51.953 19.667 57.635 1.00 58.16 295 GLY A O 1
ATOM 2211 N N . LYS A 1 296 ? -53.654 18.305 58.088 1.00 61.78 296 LYS A N 1
ATOM 2212 C CA . LYS A 1 296 ? -52.854 17.405 58.932 1.00 61.78 296 LYS A CA 1
ATOM 2213 C C . LYS A 1 296 ? -52.002 16.474 58.069 1.00 61.78 296 LYS A C 1
ATOM 2215 O O . LYS A 1 296 ? -52.300 16.244 56.898 1.00 61.78 296 LYS A O 1
ATOM 2220 N N . ALA A 1 297 ? -50.916 15.976 58.649 1.00 63.41 297 ALA A N 1
ATOM 2221 C CA . ALA A 1 297 ? -50.052 15.019 57.976 1.00 63.41 297 ALA A CA 1
ATOM 2222 C C . ALA A 1 297 ? -50.644 13.601 58.022 1.00 63.41 297 ALA A C 1
ATOM 2224 O O . ALA A 1 297 ? -51.174 13.183 59.052 1.00 63.41 297 ALA A O 1
ATOM 2225 N N . SER A 1 298 ? -50.479 12.861 56.931 1.00 67.38 298 SER A N 1
ATOM 2226 C CA . SER A 1 298 ? -50.818 11.446 56.795 1.00 67.38 298 SER A CA 1
ATOM 2227 C C . SER A 1 298 ? -49.561 10.639 56.499 1.00 67.38 298 SER A C 1
ATOM 2229 O O . SER A 1 298 ? -48.675 11.092 55.772 1.00 67.38 298 SER A O 1
ATOM 2231 N N . VAL A 1 299 ? -49.464 9.452 57.106 1.00 70.56 299 VAL A N 1
ATOM 2232 C CA . VAL A 1 299 ? -48.317 8.543 56.962 1.00 70.56 299 VAL A CA 1
ATOM 2233 C C . VAL A 1 299 ? -48.777 7.238 56.331 1.00 70.56 299 VAL A C 1
ATOM 2235 O O . VAL A 1 299 ? -49.598 6.515 56.906 1.00 70.56 299 VAL A O 1
ATOM 2238 N N . MET A 1 300 ? -48.166 6.889 55.206 1.00 70.31 300 MET A N 1
ATOM 2239 C CA . MET A 1 300 ? -48.266 5.569 54.604 1.00 70.31 300 MET A CA 1
ATOM 2240 C C . MET A 1 300 ? -46.974 4.784 54.791 1.00 70.31 300 MET A C 1
ATOM 2242 O O . MET A 1 300 ? -45.879 5.336 54.733 1.00 70.31 300 MET A O 1
ATOM 2246 N N . LYS A 1 301 ? -47.111 3.483 55.034 1.00 74.69 301 LYS A N 1
ATOM 2247 C CA . LYS A 1 301 ? -46.016 2.518 55.153 1.00 74.69 301 LYS A CA 1
ATOM 2248 C C . LYS A 1 301 ? -46.132 1.512 54.017 1.00 74.69 301 LYS A C 1
ATOM 2250 O O . LYS A 1 301 ? -47.203 0.931 53.845 1.00 74.69 301 LYS A O 1
ATOM 2255 N N . TYR A 1 302 ? -45.041 1.261 53.306 1.00 70.25 302 TYR A N 1
ATOM 2256 C CA . TYR A 1 302 ? -44.972 0.152 52.364 1.00 70.25 302 TYR A CA 1
ATOM 2257 C C . TYR A 1 302 ? -44.676 -1.149 53.115 1.00 70.25 302 TYR A C 1
ATOM 2259 O O . TYR A 1 302 ? -43.802 -1.187 53.981 1.00 70.25 302 TYR A O 1
ATOM 2267 N N . ASN A 1 303 ? -45.418 -2.215 52.827 1.00 72.38 303 ASN A N 1
ATOM 2268 C CA . ASN A 1 303 ? -45.264 -3.514 53.495 1.00 72.38 303 ASN A CA 1
ATOM 2269 C C . ASN A 1 303 ? -44.686 -4.613 52.588 1.00 72.38 303 ASN A C 1
ATOM 2271 O O . ASN A 1 303 ? -44.700 -5.776 52.980 1.00 72.38 303 ASN A O 1
ATOM 2275 N N . GLY A 1 304 ? -44.210 -4.255 51.394 1.00 66.56 304 GLY A N 1
ATOM 2276 C CA . GLY A 1 304 ? -43.691 -5.195 50.399 1.00 66.56 304 GLY A CA 1
ATOM 2277 C C . GLY A 1 304 ? -44.633 -5.435 49.220 1.00 66.56 304 GLY A C 1
ATOM 2278 O O . GLY A 1 304 ? -44.138 -5.711 48.135 1.00 66.56 304 GLY A O 1
ATOM 2279 N N . ASN A 1 305 ? -45.949 -5.244 49.396 1.00 68.25 305 ASN A N 1
ATOM 2280 C CA . ASN A 1 305 ? -46.953 -5.456 48.341 1.00 68.25 305 ASN A CA 1
ATOM 2281 C C . ASN A 1 305 ? -47.882 -4.249 48.124 1.00 68.25 305 ASN A C 1
ATOM 2283 O O . ASN A 1 305 ? -48.399 -4.059 47.026 1.00 68.25 305 ASN A O 1
ATOM 2287 N N . ASN A 1 306 ? -48.147 -3.450 49.163 1.00 71.88 306 ASN A N 1
ATOM 2288 C CA . ASN A 1 306 ? -49.003 -2.269 49.084 1.00 71.88 306 ASN A CA 1
ATOM 2289 C C . ASN A 1 306 ? -48.613 -1.191 50.112 1.00 71.88 306 ASN A C 1
ATOM 2291 O O . ASN A 1 306 ? -47.751 -1.383 50.975 1.00 71.88 306 ASN A O 1
ATOM 2295 N N . TRP A 1 307 ? -49.264 -0.034 50.000 1.00 72.00 307 TRP A N 1
ATOM 2296 C CA . TRP A 1 307 ? -49.150 1.065 50.954 1.00 72.00 307 TRP A CA 1
ATOM 2297 C C . TRP A 1 307 ? -50.330 1.042 51.926 1.00 72.00 307 TRP A C 1
ATOM 2299 O O . TRP A 1 307 ? -51.485 1.092 51.508 1.00 72.00 307 TRP A O 1
ATOM 2309 N N . GLY A 1 308 ? -50.042 0.971 53.227 1.00 73.44 308 GLY A N 1
ATOM 2310 C CA . GLY A 1 308 ? -51.041 0.988 54.296 1.00 73.44 308 GLY A CA 1
ATOM 2311 C C . GLY A 1 308 ? -50.958 2.251 55.154 1.00 73.44 308 GLY A C 1
ATOM 2312 O O . GLY A 1 308 ? -49.863 2.737 55.451 1.00 73.44 308 GLY A O 1
ATOM 2313 N N . VAL A 1 309 ? -52.110 2.768 55.593 1.00 70.38 309 VAL A N 1
ATOM 2314 C CA . VAL A 1 309 ? -52.189 3.917 56.510 1.00 70.38 309 VAL A CA 1
ATOM 2315 C C . VAL A 1 309 ? -51.669 3.505 57.887 1.00 70.38 309 VAL A C 1
ATOM 2317 O O . VAL A 1 309 ? -52.196 2.585 58.508 1.00 70.38 309 VAL A O 1
ATOM 2320 N N . ARG A 1 310 ? -50.636 4.193 58.383 1.00 64.06 310 ARG A N 1
ATOM 2321 C CA . ARG A 1 310 ? -50.067 3.942 59.720 1.00 64.06 310 ARG A CA 1
ATOM 2322 C C . ARG A 1 310 ? -50.643 4.870 60.792 1.00 64.06 310 ARG A C 1
ATOM 2324 O O . ARG A 1 310 ? -50.583 4.538 61.971 1.00 64.06 310 ARG A O 1
ATOM 2331 N N . GLY A 1 311 ? -51.210 6.008 60.396 1.00 59.81 311 GLY A N 1
ATOM 2332 C CA . GLY A 1 311 ? -51.940 6.898 61.294 1.00 59.81 311 GLY A CA 1
ATOM 2333 C C . GLY A 1 311 ? -52.126 8.310 60.742 1.00 59.81 311 GLY A C 1
ATOM 2334 O O . GLY A 1 311 ? -51.413 8.729 59.830 1.00 59.81 311 GLY A O 1
ATOM 2335 N N . ILE A 1 312 ? -53.075 9.029 61.348 1.00 52.75 312 ILE A N 1
ATOM 2336 C CA . ILE A 1 312 ? -53.290 10.476 61.215 1.00 52.75 312 ILE A CA 1
ATOM 2337 C C . ILE A 1 312 ? -52.683 11.188 62.435 1.00 52.75 312 ILE A C 1
ATOM 2339 O O . ILE A 1 312 ? -53.361 11.348 63.452 1.00 52.75 312 ILE A O 1
ATOM 2343 N N . PRO A 1 313 ? -51.398 11.580 62.416 1.00 51.03 313 PRO A N 1
ATOM 2344 C CA . PRO A 1 313 ? -50.852 12.402 63.485 1.00 51.03 313 PRO A CA 1
ATOM 2345 C C . PRO A 1 313 ? -51.688 13.678 63.680 1.00 51.03 313 PRO A C 1
ATOM 2347 O O . PRO A 1 313 ? -52.063 14.362 62.729 1.00 51.03 313 PRO A O 1
ATOM 2350 N N . SER A 1 314 ? -51.961 14.033 64.937 1.00 42.03 314 SER A N 1
ATOM 2351 C CA . SER A 1 314 ? -52.726 15.224 65.346 1.00 42.03 314 SER A CA 1
ATOM 2352 C C . SER A 1 314 ? -51.996 16.555 65.085 1.00 42.03 314 SER A C 1
ATOM 2354 O O . SER A 1 314 ? -52.210 17.525 65.808 1.00 42.03 314 SER A O 1
ATOM 2356 N N . ILE A 1 315 ? -51.111 16.611 64.087 1.00 45.22 315 ILE A N 1
ATOM 2357 C CA . ILE A 1 315 ? -50.167 17.705 63.847 1.00 45.22 315 ILE A CA 1
ATOM 2358 C C . ILE A 1 315 ? -50.525 18.399 62.526 1.00 45.22 315 ILE A C 1
ATOM 2360 O O . ILE A 1 315 ? -50.709 17.751 61.497 1.00 45.22 315 ILE A O 1
ATOM 2364 N N . PHE A 1 316 ? -50.662 19.727 62.571 1.00 42.31 316 PHE A N 1
ATOM 2365 C CA . PHE A 1 316 ? -51.008 20.578 61.428 1.00 42.31 316 PHE A CA 1
ATOM 2366 C C . PHE A 1 316 ? -49.795 20.820 60.509 1.00 42.31 316 PHE A C 1
ATOM 2368 O O . PHE A 1 316 ? -48.819 21.438 60.926 1.00 42.31 316 PHE A O 1
ATOM 2375 N N . CYS A 1 317 ? -49.902 20.456 59.230 1.00 45.12 317 CYS A N 1
ATOM 2376 C CA . CYS A 1 317 ? -49.077 20.953 58.125 1.00 45.12 317 CYS A CA 1
ATOM 2377 C C . CYS A 1 317 ? -49.772 22.165 57.478 1.00 45.12 317 CYS A C 1
ATOM 2379 O O . CYS A 1 317 ? -50.481 22.040 56.479 1.00 45.12 317 CYS A O 1
ATOM 2381 N N . ARG A 1 318 ? -49.591 23.376 58.020 1.00 38.44 318 ARG A N 1
ATOM 2382 C CA . ARG A 1 318 ? -49.984 24.584 57.273 1.00 38.44 318 ARG A CA 1
ATOM 2383 C C . ARG A 1 318 ? -48.908 24.946 56.250 1.00 38.44 318 ARG A C 1
ATOM 2385 O O . ARG A 1 318 ? -47.745 25.121 56.600 1.00 38.44 318 ARG A O 1
ATOM 2392 N N . SER A 1 319 ? -49.350 25.104 55.002 1.00 42.22 319 SER A N 1
ATOM 2393 C CA . SER A 1 319 ? -48.617 25.709 53.886 1.00 42.22 319 SER A CA 1
ATOM 2394 C C . SER A 1 319 ? -47.813 26.930 54.347 1.00 42.22 319 SER A C 1
ATOM 2396 O O . SER A 1 319 ? -48.399 27.927 54.770 1.00 42.22 319 SER A O 1
ATOM 2398 N N . GLY A 1 320 ? -46.482 26.848 54.261 1.00 38.44 320 GLY A N 1
ATOM 2399 C CA . GLY A 1 320 ? -45.592 28.002 54.415 1.00 38.44 320 GLY A CA 1
ATOM 2400 C C . GLY A 1 320 ? -44.425 27.850 55.392 1.00 38.44 320 GLY A C 1
ATOM 2401 O O . GLY A 1 320 ? -43.584 28.745 55.431 1.00 38.44 320 GLY A O 1
ATOM 2402 N N . ARG A 1 321 ? -44.313 26.763 56.172 1.00 38.00 321 ARG A N 1
ATOM 2403 C CA . ARG A 1 321 ? -43.117 26.514 57.003 1.00 38.00 321 ARG A CA 1
ATOM 2404 C C . ARG A 1 321 ? -42.677 25.052 56.951 1.00 38.00 321 ARG A C 1
ATOM 2406 O O . ARG A 1 321 ? -43.444 24.150 57.269 1.00 38.00 321 ARG A O 1
ATOM 2413 N N . ARG A 1 322 ? -41.425 24.863 56.526 1.00 43.34 322 ARG A N 1
ATOM 2414 C CA . ARG A 1 322 ? -40.726 23.582 56.365 1.00 43.34 322 ARG A CA 1
ATOM 2415 C C . ARG A 1 322 ? -40.497 22.941 57.734 1.00 43.34 322 ARG A C 1
ATOM 2417 O O . ARG A 1 322 ? -39.667 23.427 58.496 1.00 43.34 322 ARG A O 1
ATOM 2424 N N . PHE A 1 323 ? -41.203 21.855 58.030 1.00 34.94 323 PHE A N 1
ATOM 2425 C CA . PHE A 1 323 ? -40.937 21.023 59.202 1.00 34.94 323 PHE A CA 1
ATOM 2426 C C . PHE A 1 323 ? -40.778 19.565 58.769 1.00 34.94 323 PHE A C 1
ATOM 2428 O O . PHE A 1 323 ? -41.608 19.038 58.032 1.00 34.94 323 PHE A O 1
ATOM 2435 N N . LEU A 1 324 ? -39.688 18.940 59.217 1.00 44.22 324 LEU A N 1
ATOM 2436 C CA . LEU A 1 324 ? -39.393 17.523 59.018 1.00 44.22 324 LEU A CA 1
ATOM 2437 C C . LEU A 1 324 ? -39.892 16.727 60.230 1.00 44.22 324 LEU A C 1
ATOM 2439 O O . LEU A 1 324 ? -39.727 17.170 61.367 1.00 44.22 324 LEU A O 1
ATOM 2443 N N . TYR A 1 325 ? -40.460 15.548 59.992 1.00 40.69 325 TYR A N 1
ATOM 2444 C CA . TYR A 1 325 ? -40.983 14.655 61.027 1.00 40.69 325 TYR A CA 1
ATOM 2445 C C . TYR A 1 325 ? -40.061 13.443 61.187 1.00 40.69 325 TYR A C 1
ATOM 2447 O O . TYR A 1 325 ? -39.714 12.801 60.200 1.00 40.69 325 TYR A O 1
ATOM 2455 N N . GLY A 1 326 ? -39.705 13.095 62.424 1.00 32.59 326 GLY A N 1
ATOM 2456 C CA . GLY A 1 326 ? -39.064 11.825 62.764 1.00 32.59 326 GLY A CA 1
ATOM 2457 C C . GLY A 1 326 ? -39.941 11.034 63.732 1.00 32.59 326 GLY A C 1
ATOM 2458 O O . GLY A 1 326 ? -40.434 11.593 64.708 1.00 32.59 326 GLY A O 1
ATOM 2459 N N . ILE A 1 327 ? -40.134 9.737 63.481 1.00 32.38 327 ILE A N 1
ATOM 2460 C CA . ILE A 1 327 ? -40.650 8.795 64.484 1.00 32.38 327 ILE A CA 1
ATOM 2461 C C . ILE A 1 327 ? -39.427 8.098 65.077 1.00 32.38 327 ILE A C 1
ATOM 2463 O O . ILE A 1 327 ? -38.802 7.284 64.400 1.00 32.38 327 ILE A O 1
ATOM 2467 N N . SER A 1 328 ? -39.081 8.414 66.326 1.00 31.34 328 SER A N 1
ATOM 2468 C CA . SER A 1 328 ? -38.150 7.606 67.116 1.00 31.34 328 SER A CA 1
ATOM 2469 C C . SER A 1 328 ? -38.940 6.845 68.177 1.00 31.34 328 SER A C 1
ATOM 2471 O O . SER A 1 328 ? -39.915 7.352 68.733 1.00 31.34 328 SER A O 1
ATOM 2473 N N . GLY A 1 329 ? -38.522 5.612 68.452 1.00 32.19 329 GLY A N 1
ATOM 2474 C CA . GLY A 1 329 ? -39.091 4.809 69.527 1.00 32.19 329 GLY A CA 1
ATOM 2475 C C . GLY A 1 329 ? -38.769 5.324 70.931 1.00 32.19 329 GLY A C 1
ATOM 2476 O O . GLY A 1 329 ? -39.284 4.745 71.875 1.00 32.19 329 GLY A O 1
ATOM 2477 N N . PHE A 1 330 ? -37.954 6.373 71.111 1.00 28.16 330 PHE A N 1
ATOM 2478 C CA . PHE A 1 330 ? -37.526 6.822 72.440 1.00 28.16 330 PHE A CA 1
ATOM 2479 C C . PHE A 1 330 ? -37.195 8.332 72.467 1.00 28.16 330 PHE A C 1
ATOM 2481 O O . PHE A 1 330 ? -36.091 8.756 72.143 1.00 28.16 330 PHE A O 1
ATOM 2488 N N . ASN A 1 331 ? -38.193 9.143 72.835 1.00 29.97 331 ASN A N 1
ATOM 2489 C CA . ASN A 1 331 ? -38.150 10.406 73.600 1.00 29.97 331 ASN A CA 1
ATOM 2490 C C . ASN A 1 331 ? -36.967 11.412 73.488 1.00 29.97 331 ASN A C 1
ATOM 2492 O O . ASN A 1 331 ? -36.604 12.023 74.492 1.00 29.97 331 ASN A O 1
ATOM 2496 N N . SER A 1 332 ? -36.404 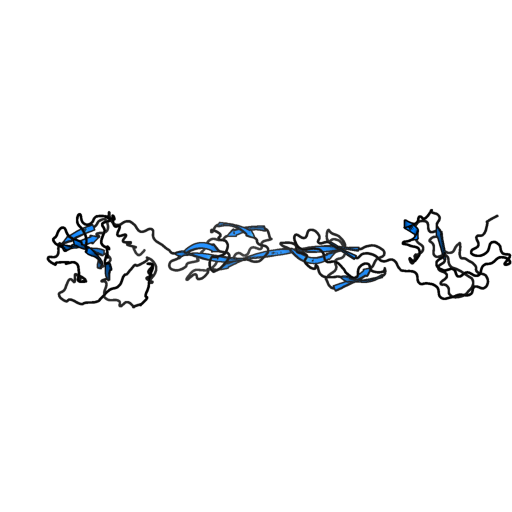11.702 72.310 1.00 26.44 332 SER A N 1
ATOM 2497 C CA . SER A 1 332 ? -35.604 12.932 72.084 1.00 26.44 332 SER A CA 1
ATOM 2498 C C . SER A 1 332 ? -35.585 13.366 70.612 1.00 26.44 332 SER A C 1
ATOM 2500 O O . SER A 1 332 ? -35.568 12.523 69.715 1.00 26.44 332 SER A O 1
ATOM 2502 N N . LEU A 1 333 ? -35.611 14.687 70.379 1.00 23.94 333 LEU A N 1
ATOM 2503 C CA . LEU A 1 333 ? -35.777 15.350 69.075 1.00 23.94 333 LEU A CA 1
ATOM 2504 C C . LEU A 1 333 ? -34.449 15.986 68.617 1.00 23.94 333 LEU A C 1
ATOM 2506 O O . LEU A 1 333 ? -33.856 16.751 69.374 1.00 23.94 333 LEU A O 1
ATOM 2510 N N . TYR A 1 334 ? -34.012 15.737 67.378 1.00 27.92 334 TYR A N 1
ATOM 2511 C CA . TYR A 1 334 ? -32.856 16.417 66.772 1.00 27.92 334 TYR A CA 1
ATOM 2512 C C . TYR A 1 334 ? -33.199 16.957 65.375 1.00 27.92 334 TYR A C 1
ATOM 2514 O O . TYR A 1 334 ? -33.953 16.333 64.629 1.00 27.92 334 TYR A O 1
ATOM 2522 N N . PHE A 1 335 ? -32.648 18.133 65.043 1.00 25.70 335 PHE A N 1
ATOM 2523 C CA . PHE A 1 335 ? -32.947 18.921 63.839 1.00 25.70 335 PHE A CA 1
ATOM 2524 C C . PHE A 1 335 ? -31.784 18.895 62.847 1.00 25.70 335 PHE A C 1
ATOM 2526 O O . PHE A 1 335 ? -30.686 19.288 63.232 1.00 25.70 335 PHE A O 1
ATOM 2533 N N . ILE A 1 336 ? -32.024 18.551 61.573 1.00 26.30 336 ILE A N 1
ATOM 2534 C CA . ILE A 1 336 ? -31.092 18.838 60.464 1.00 26.30 336 ILE A CA 1
ATOM 2535 C C . ILE A 1 336 ? -31.875 19.194 59.182 1.00 26.30 336 ILE A C 1
ATOM 2537 O O . ILE A 1 336 ? -32.912 18.604 58.883 1.00 26.30 336 ILE A O 1
ATOM 2541 N N . GLN A 1 337 ? -31.380 20.208 58.462 1.00 24.23 337 GLN A N 1
ATOM 2542 C CA . GLN A 1 337 ? -31.906 20.776 57.215 1.00 24.23 337 GLN A CA 1
ATOM 2543 C C . GLN A 1 337 ? -31.498 19.976 55.964 1.00 24.23 337 GLN A C 1
ATOM 2545 O O . GLN A 1 337 ? -30.334 19.629 55.827 1.00 24.23 337 GLN A O 1
ATOM 2550 N N . GLY A 1 338 ? -32.473 19.816 55.055 1.00 26.17 338 GLY A N 1
ATOM 2551 C CA . GLY A 1 338 ? -32.394 19.743 53.585 1.00 26.17 338 GLY A CA 1
ATOM 2552 C C . GLY A 1 338 ? -31.307 18.903 52.905 1.00 26.17 338 GLY A C 1
ATOM 2553 O O . GLY A 1 338 ? -30.138 19.219 53.031 1.00 26.17 338 GLY A O 1
ATOM 2554 N N . LEU A 1 339 ? -31.714 17.951 52.056 1.00 26.69 339 LEU A N 1
ATOM 2555 C CA . LEU A 1 339 ? -31.116 17.644 50.743 1.00 26.69 339 LEU A CA 1
ATOM 2556 C C . LEU A 1 339 ? -31.909 16.508 50.061 1.00 26.69 339 LEU A C 1
ATOM 2558 O O . LEU A 1 339 ? -32.619 15.744 50.718 1.00 26.69 339 LEU A O 1
ATOM 2562 N N . TRP A 1 340 ? -31.800 16.402 48.739 1.00 27.83 340 TRP A N 1
ATOM 2563 C CA . TRP A 1 340 ? -32.435 15.353 47.935 1.00 27.83 340 TRP A CA 1
ATOM 2564 C C . TRP A 1 340 ? -31.534 14.108 47.863 1.00 27.83 340 TRP A C 1
ATOM 2566 O O . TRP A 1 340 ? -30.321 14.290 47.737 1.00 27.83 340 TRP A O 1
ATOM 2576 N N . ILE A 1 341 ? -32.090 12.875 47.990 1.00 27.97 341 ILE A N 1
ATOM 2577 C CA . ILE A 1 341 ? -31.321 11.598 47.882 1.00 27.97 341 ILE A CA 1
ATOM 2578 C C . ILE A 1 341 ? -31.967 10.521 46.948 1.00 27.97 341 ILE A C 1
ATOM 2580 O O . ILE A 1 341 ? -33.151 10.239 47.091 1.00 27.97 341 ILE A O 1
ATOM 2584 N N . TRP A 1 342 ? -31.215 9.943 45.988 1.00 29.77 342 TRP A N 1
ATOM 2585 C CA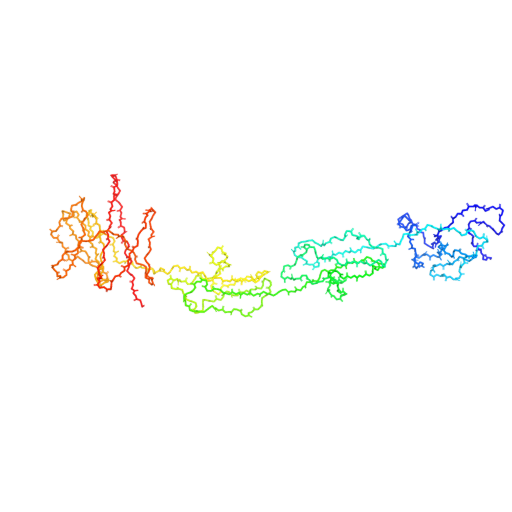 . TRP A 1 342 ? -31.558 8.790 45.138 1.00 29.77 342 TRP A CA 1
ATOM 2586 C C . TRP A 1 342 ? -30.410 7.777 45.233 1.00 29.77 342 TRP A C 1
ATOM 2588 O O . TRP A 1 342 ? -29.244 8.152 45.136 1.00 29.77 342 TRP A O 1
ATOM 2598 N N . LYS A 1 343 ? -30.741 6.496 45.405 1.00 30.98 343 LYS A N 1
ATOM 2599 C CA . LYS A 1 343 ? -29.811 5.358 45.420 1.00 30.98 343 LYS A CA 1
ATOM 2600 C C . LYS A 1 343 ? -29.999 4.584 44.114 1.00 30.98 343 LYS A C 1
ATOM 2602 O O . LYS A 1 343 ? -31.130 4.221 43.804 1.00 30.98 343 LYS A O 1
ATOM 2607 N N . GLN A 1 344 ? -28.924 4.315 43.374 1.00 32.66 344 GLN A N 1
ATOM 2608 C CA . GLN A 1 344 ? -28.931 3.260 42.358 1.00 32.66 344 GLN A CA 1
ATOM 2609 C C . GLN A 1 344 ? -28.271 2.014 42.937 1.00 32.66 344 GLN A C 1
ATOM 2611 O O . GLN A 1 344 ? -27.186 2.088 43.511 1.00 32.66 344 GLN A O 1
ATOM 2616 N N . GLY A 1 345 ? -28.988 0.894 42.852 1.00 41.03 345 GLY A N 1
ATOM 2617 C CA . GLY A 1 345 ? -28.507 -0.415 43.280 1.00 41.03 345 GLY A CA 1
ATOM 2618 C C . GLY A 1 345 ? -27.192 -0.780 42.591 1.00 41.03 345 GLY A C 1
ATOM 2619 O O . GLY A 1 345 ? -26.969 -0.406 41.443 1.00 41.03 345 GLY A O 1
ATOM 2620 N N . LEU A 1 346 ? -26.349 -1.490 43.347 1.00 43.19 346 LEU A N 1
ATOM 2621 C CA . LEU A 1 346 ? -24.978 -1.952 43.069 1.00 43.19 346 LEU A CA 1
ATOM 2622 C C . LEU A 1 346 ? -23.831 -0.935 43.228 1.00 43.19 346 LEU A C 1
ATOM 2624 O O . LEU A 1 346 ? -22.682 -1.360 43.300 1.00 43.19 346 LEU A O 1
ATOM 2628 N N . CYS A 1 347 ? -24.092 0.369 43.383 1.00 39.84 347 CYS A N 1
ATOM 2629 C CA . CYS A 1 347 ? -23.034 1.387 43.502 1.00 39.84 347 CYS A CA 1
ATOM 2630 C C . CYS A 1 347 ? -23.103 2.137 44.821 1.00 39.84 347 CYS A C 1
ATOM 2632 O O . CYS A 1 347 ? -24.091 2.810 45.108 1.00 39.84 347 CYS A O 1
ATOM 2634 N N . ASN A 1 348 ? -22.009 2.155 45.577 1.00 38.41 348 ASN A N 1
ATOM 2635 C CA . ASN A 1 348 ? -21.853 3.033 46.741 1.00 38.41 348 ASN A CA 1
ATOM 2636 C C . ASN A 1 348 ? -21.654 4.523 46.358 1.00 38.41 348 ASN A C 1
ATOM 2638 O O . ASN A 1 348 ? -20.989 5.261 47.081 1.00 38.41 348 ASN A O 1
ATOM 2642 N N . GLU A 1 349 ? -22.217 4.993 45.238 1.00 34.88 349 GLU A N 1
ATOM 2643 C CA . GLU A 1 349 ? -22.137 6.389 44.795 1.00 34.88 349 GLU A CA 1
ATOM 2644 C C . GLU A 1 349 ? -23.518 6.915 44.359 1.00 34.88 349 GLU A C 1
ATOM 2646 O O . GLU A 1 349 ? -24.203 6.325 43.526 1.00 34.88 349 GLU A O 1
ATOM 2651 N N . ILE A 1 350 ? -23.929 8.047 44.941 1.00 35.62 350 ILE A N 1
ATOM 2652 C CA . ILE A 1 350 ? -25.204 8.737 44.687 1.00 35.62 350 ILE A CA 1
ATOM 2653 C C . ILE A 1 350 ? -24.961 9.866 43.677 1.00 35.62 350 ILE A C 1
ATOM 2655 O O . ILE A 1 350 ? -24.146 10.751 43.941 1.00 35.62 350 ILE A O 1
ATOM 2659 N N . ARG A 1 351 ? -25.691 9.896 42.551 1.00 32.22 351 ARG A N 1
ATOM 2660 C CA . ARG A 1 351 ? -25.652 11.016 41.585 1.00 32.22 351 ARG A CA 1
ATOM 2661 C C . ARG A 1 351 ? -27.051 11.510 41.195 1.00 32.22 351 ARG A C 1
ATOM 2663 O O . ARG A 1 351 ? -28.012 10.749 41.201 1.00 32.22 351 ARG A O 1
ATOM 2670 N N . TRP A 1 352 ? -27.125 12.800 40.858 1.00 35.81 352 TRP A N 1
ATOM 2671 C CA . TRP A 1 352 ? -28.336 13.589 40.584 1.00 35.81 352 TRP A CA 1
ATOM 2672 C C . TRP A 1 352 ? -28.410 14.027 39.126 1.00 35.81 352 TRP A C 1
ATOM 2674 O O . TRP A 1 352 ? -27.379 14.383 38.556 1.00 35.81 352 TRP A O 1
ATOM 2684 N N . HIS A 1 353 ? -29.619 14.113 38.564 1.00 27.55 353 HIS A N 1
ATOM 2685 C CA . HIS A 1 353 ? -29.874 14.897 37.356 1.00 27.55 353 HIS A CA 1
ATOM 2686 C C . HIS A 1 353 ? -31.222 15.628 37.444 1.00 27.55 353 HIS A C 1
ATOM 2688 O O . HIS A 1 353 ? -32.267 15.006 37.297 1.00 27.55 353 HIS A O 1
ATOM 2694 N N . GLU A 1 354 ? -31.179 16.952 37.607 1.00 29.16 354 GLU A N 1
ATOM 2695 C CA . GLU A 1 354 ? -32.210 17.894 37.154 1.00 29.16 354 GLU A CA 1
ATOM 2696 C C . GLU A 1 354 ? -31.514 19.155 36.618 1.00 29.16 354 GLU A C 1
ATOM 2698 O O . GLU A 1 354 ? -30.416 19.517 37.049 1.00 29.16 354 GLU A O 1
ATOM 2703 N N . LEU A 1 355 ? -32.131 19.783 35.618 1.00 29.88 355 LEU A N 1
ATOM 2704 C CA . LEU A 1 355 ? -31.627 20.947 34.892 1.00 29.88 355 LEU A CA 1
ATOM 2705 C C . LEU A 1 355 ? -31.472 22.165 35.829 1.00 29.88 355 LEU A C 1
ATOM 2707 O O . LEU A 1 355 ? -32.386 22.974 35.938 1.00 29.88 355 LEU A O 1
ATOM 2711 N N . GLY A 1 356 ? -30.312 22.328 36.477 1.00 28.47 356 GLY A N 1
ATOM 2712 C CA . GLY A 1 356 ? -29.911 23.604 37.087 1.00 28.47 356 GLY A CA 1
ATOM 2713 C C . GLY A 1 356 ? -29.397 23.568 38.536 1.00 28.47 356 GLY A C 1
ATOM 2714 O O . GLY A 1 356 ? -30.161 23.675 39.481 1.00 28.47 356 GLY A O 1
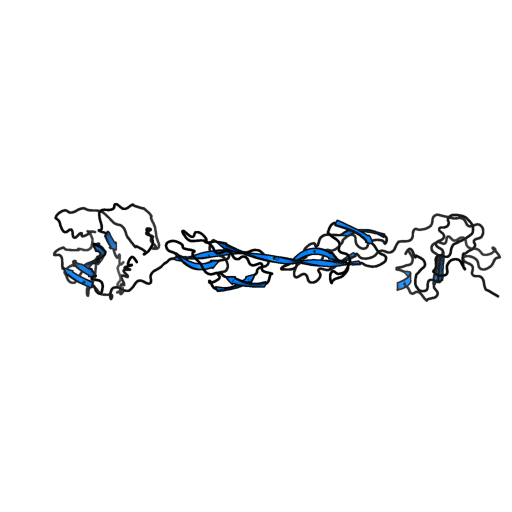ATOM 2715 N N . VAL A 1 357 ? -28.063 23.618 38.639 1.00 29.53 357 VAL A N 1
ATOM 2716 C CA . VAL A 1 357 ? -27.199 24.322 39.621 1.00 29.53 357 VAL A CA 1
ATOM 2717 C C . VAL A 1 357 ? -27.043 23.859 41.099 1.00 29.53 357 VAL A C 1
ATOM 2719 O O . VAL A 1 357 ? -27.970 23.839 41.898 1.00 29.53 357 VAL A O 1
ATOM 2722 N N . HIS A 1 358 ? -25.746 23.716 41.445 1.00 25.00 358 HIS A N 1
ATOM 2723 C CA . HIS A 1 358 ? -25.013 23.712 42.734 1.00 25.00 358 HIS A CA 1
ATOM 2724 C C . HIS A 1 358 ? -24.793 22.394 43.516 1.00 25.00 358 HIS A C 1
ATOM 2726 O O . HIS A 1 358 ? -25.708 21.729 43.984 1.00 25.00 358 HIS A O 1
ATOM 2732 N N . TRP A 1 359 ? -23.499 22.091 43.720 1.00 23.92 359 TRP A N 1
ATOM 2733 C CA . TRP A 1 359 ? -22.915 20.875 44.304 1.00 23.92 359 TRP A CA 1
ATOM 2734 C C . TRP A 1 359 ? -22.403 21.108 45.734 1.00 23.92 359 TRP A C 1
ATOM 2736 O O . TRP A 1 359 ? -21.640 22.056 45.919 1.00 23.92 359 TRP A O 1
ATOM 2746 N N . LYS A 1 360 ? -22.701 20.218 46.701 1.00 27.44 360 LYS A N 1
ATOM 2747 C CA . LYS A 1 360 ? -21.886 19.978 47.922 1.00 27.44 360 LYS A CA 1
ATOM 2748 C C . LYS A 1 360 ? -22.084 18.550 48.471 1.00 27.44 360 LYS A C 1
ATOM 2750 O O . LYS A 1 360 ? -23.191 18.027 48.429 1.00 27.44 360 LYS A O 1
ATOM 2755 N N . SER A 1 361 ? -21.005 17.945 48.980 1.00 25.72 361 SER A N 1
ATOM 2756 C CA . SER A 1 361 ? -20.866 16.529 49.388 1.00 25.72 361 SER A CA 1
ATOM 2757 C C . SER A 1 361 ? -20.810 16.309 50.916 1.00 25.72 361 SER A C 1
ATOM 2759 O O . SER A 1 361 ? -20.418 17.218 51.645 1.00 25.72 361 SER A O 1
ATOM 2761 N N . GLY A 1 362 ? -21.103 15.084 51.393 1.00 28.67 362 GLY A N 1
ATOM 2762 C CA . GLY A 1 362 ? -20.923 14.631 52.791 1.00 28.67 362 GLY A CA 1
ATOM 2763 C C . GLY A 1 362 ? -20.820 13.093 52.941 1.00 28.67 362 GLY A C 1
ATOM 2764 O O . GLY A 1 362 ? -21.274 12.372 52.058 1.00 28.67 362 GLY A O 1
ATOM 2765 N N . ILE A 1 363 ? -20.198 12.604 54.033 1.00 27.11 363 ILE A N 1
ATOM 2766 C CA . ILE A 1 363 ? -19.793 11.194 54.301 1.00 27.11 363 ILE A CA 1
ATOM 2767 C C . ILE A 1 363 ? -20.650 10.554 55.425 1.00 27.11 363 ILE A C 1
ATOM 2769 O O . ILE A 1 363 ? -21.101 11.253 56.330 1.00 27.11 363 ILE A O 1
ATOM 2773 N N . PHE A 1 364 ? -20.845 9.227 55.384 1.00 35.97 364 PHE A N 1
ATOM 2774 C CA . PHE A 1 364 ? -21.600 8.412 56.357 1.00 35.97 364 PHE A CA 1
ATOM 2775 C C . PHE A 1 364 ? -20.873 8.134 57.691 1.00 35.97 364 PHE A C 1
ATOM 2777 O O . PHE A 1 364 ? -19.651 8.008 57.733 1.00 35.97 364 PHE A O 1
ATOM 2784 N N . SER A 1 365 ? -21.655 7.896 58.758 1.00 30.58 365 SER A N 1
ATOM 2785 C CA . SER A 1 365 ? -21.235 7.125 59.941 1.00 30.58 365 SER A CA 1
ATOM 2786 C C . SER A 1 365 ? -22.165 5.924 60.165 1.00 30.58 365 SER A C 1
ATOM 2788 O O . SER A 1 365 ? -23.344 5.948 59.809 1.00 30.58 365 SER A O 1
ATOM 2790 N N . SER A 1 366 ? -21.622 4.851 60.735 1.00 30.23 366 SER A N 1
ATOM 2791 C CA . SER A 1 366 ? -22.178 3.490 60.724 1.00 30.23 366 SER A CA 1
ATOM 2792 C C . SER A 1 366 ? -23.447 3.254 61.559 1.00 30.23 366 SER A C 1
ATOM 2794 O O . SER A 1 366 ? -23.992 2.155 61.509 1.00 30.23 366 SER A O 1
ATOM 2796 N N . ASN A 1 367 ? -23.935 4.235 62.331 1.00 32.03 367 ASN A N 1
ATOM 2797 C CA . ASN A 1 367 ? -24.846 3.953 63.455 1.00 32.03 367 ASN A CA 1
ATOM 2798 C C . ASN A 1 367 ? -26.219 4.658 63.420 1.00 32.03 367 ASN A C 1
ATOM 2800 O O . ASN A 1 367 ? -26.980 4.518 64.376 1.00 32.03 367 ASN A O 1
ATOM 2804 N N . SER A 1 368 ? -26.595 5.340 62.331 1.00 34.25 368 SER A N 1
ATOM 2805 C CA . SER A 1 368 ? -27.913 5.995 62.218 1.00 34.25 368 SER A CA 1
ATOM 2806 C C . SER A 1 368 ? -28.574 5.716 60.862 1.00 34.25 368 SER A C 1
ATOM 2808 O O . SER A 1 368 ? -28.232 6.334 59.859 1.00 34.25 368 SER A O 1
ATOM 2810 N N . LYS A 1 369 ? -29.542 4.786 60.830 1.00 41.06 369 LYS A N 1
ATOM 2811 C CA . LYS A 1 369 ? -30.264 4.319 59.624 1.00 41.06 369 LYS A CA 1
ATOM 2812 C C . LYS A 1 369 ? -31.614 5.032 59.396 1.00 41.06 369 LYS A C 1
ATOM 2814 O O . LYS A 1 369 ? -32.624 4.372 59.159 1.00 41.06 369 LYS A O 1
ATOM 2819 N N . LEU A 1 370 ? -31.666 6.359 59.519 1.00 33.91 370 LEU A N 1
ATOM 2820 C CA . LEU A 1 370 ? -32.863 7.148 59.192 1.00 33.91 370 LEU A CA 1
ATOM 2821 C C . LEU A 1 370 ? -32.527 8.157 58.095 1.00 33.91 370 LEU A C 1
ATOM 2823 O O . LEU A 1 370 ? -31.618 8.966 58.252 1.00 33.91 370 LEU A O 1
ATOM 2827 N N . PHE A 1 371 ? -33.287 8.107 57.005 1.00 38.62 371 PHE A N 1
ATOM 2828 C CA . PHE A 1 371 ? -33.119 8.956 55.829 1.00 38.62 371 PHE A CA 1
ATOM 2829 C C . PHE A 1 371 ? -34.449 9.609 55.476 1.00 38.62 371 PHE A C 1
ATOM 2831 O O . PHE A 1 371 ? -35.463 8.914 55.489 1.00 38.62 371 PHE A O 1
ATOM 2838 N N . ILE A 1 372 ? -34.455 10.913 55.179 1.00 39.81 372 ILE A N 1
ATOM 2839 C CA . ILE A 1 372 ? -35.666 11.674 54.841 1.00 39.81 372 ILE A CA 1
ATOM 2840 C C . ILE A 1 372 ? -35.343 12.654 53.708 1.00 39.81 372 ILE A C 1
ATOM 2842 O O . ILE A 1 372 ? -34.396 13.429 53.821 1.00 39.81 372 ILE A O 1
ATOM 2846 N N . THR A 1 373 ? -36.153 12.665 52.650 1.00 39.84 373 THR A N 1
ATOM 2847 C CA . THR A 1 373 ? -36.111 13.699 51.604 1.00 39.84 373 THR A CA 1
ATOM 2848 C C . THR A 1 373 ? -37.497 14.301 51.403 1.00 39.84 373 THR A C 1
ATOM 2850 O O . THR A 1 373 ? -38.490 13.595 51.578 1.00 39.84 373 THR A O 1
ATOM 2853 N N . CYS A 1 374 ? -37.566 15.597 51.088 1.00 39.22 374 CYS A N 1
ATOM 2854 C CA . CYS A 1 374 ? -38.817 16.330 50.908 1.00 39.22 374 CYS A CA 1
ATOM 2855 C C . CYS A 1 374 ? -38.741 17.245 49.690 1.00 39.22 374 CYS A C 1
ATOM 2857 O O . CYS A 1 374 ? -37.733 17.925 49.495 1.00 39.22 374 CYS A O 1
ATOM 2859 N N . GLY A 1 375 ? -39.839 17.307 48.939 1.00 38.97 375 GLY A N 1
ATOM 2860 C CA . GLY A 1 375 ? -40.012 18.231 47.824 1.00 38.97 375 GLY A CA 1
ATOM 2861 C C . GLY A 1 375 ? -41.111 19.254 48.065 1.00 38.97 375 GLY A C 1
ATOM 2862 O O . GLY A 1 375 ? -42.164 18.920 48.612 1.00 38.97 375 GLY A O 1
ATOM 2863 N N . ASP A 1 376 ? -40.865 20.489 47.628 1.00 39.12 376 ASP A N 1
ATOM 2864 C CA . ASP A 1 376 ? -41.879 21.538 47.522 1.00 39.12 376 ASP A CA 1
ATOM 2865 C C . ASP A 1 376 ? -42.343 21.624 46.058 1.00 39.12 376 ASP A C 1
ATOM 2867 O O . ASP A 1 376 ? -41.516 21.681 45.150 1.00 39.12 376 ASP A O 1
ATOM 2871 N N . GLN A 1 377 ? -43.657 21.685 45.823 1.00 38.59 377 GLN A N 1
ATOM 2872 C CA . GLN A 1 377 ? -44.185 22.215 44.565 1.00 38.59 377 GLN A CA 1
ATOM 2873 C C . GLN A 1 377 ? -44.407 23.722 44.709 1.00 38.59 377 GLN A C 1
ATOM 2875 O O . GLN A 1 377 ? -45.123 24.177 45.603 1.00 38.59 377 GLN A O 1
ATOM 2880 N N . TRP A 1 378 ? -43.819 24.493 43.797 1.00 35.34 378 TRP A N 1
ATOM 2881 C CA . TRP A 1 378 ? -44.242 25.858 43.501 1.00 35.34 378 TRP A CA 1
ATOM 2882 C C . TRP A 1 378 ? -45.101 25.800 42.235 1.00 35.34 378 TRP A C 1
ATOM 2884 O O . TRP A 1 378 ? -44.585 25.877 41.127 1.00 35.34 378 TRP A O 1
ATOM 2894 N N . ASP A 1 379 ? -46.415 25.632 42.400 1.00 38.38 379 ASP A N 1
ATOM 2895 C CA . ASP A 1 379 ? -47.351 25.968 41.327 1.00 38.38 379 ASP A CA 1
ATOM 2896 C C . ASP A 1 379 ? -47.471 27.491 41.295 1.00 38.38 379 ASP A C 1
ATOM 2898 O O . ASP A 1 379 ? -48.035 28.110 42.207 1.00 38.38 379 ASP A O 1
ATOM 2902 N N . SER A 1 380 ? -46.946 28.104 40.232 1.00 33.72 380 SER A N 1
ATOM 2903 C CA . SER A 1 380 ? -47.425 29.411 39.803 1.00 33.72 380 SER A CA 1
ATOM 2904 C C . SER A 1 380 ? -48.945 29.333 39.696 1.00 33.72 380 SER A C 1
ATOM 2906 O O . SER A 1 380 ? -49.481 28.343 39.195 1.00 33.72 380 SER A O 1
ATOM 2908 N N . LEU A 1 381 ? -49.638 30.368 40.177 1.00 34.50 381 LEU A N 1
ATOM 2909 C CA . LEU A 1 381 ? -51.068 30.557 39.941 1.00 34.50 381 LEU A CA 1
ATOM 2910 C C . LEU A 1 381 ? -51.432 30.134 38.502 1.00 34.50 381 LEU A C 1
ATOM 2912 O O . LEU A 1 381 ? -50.671 30.447 37.596 1.00 34.50 381 LEU A O 1
ATOM 2916 N N . TYR A 1 382 ? -52.581 29.468 38.329 1.00 34.75 382 TYR A N 1
ATOM 2917 C CA . TYR A 1 382 ? -53.174 28.953 37.072 1.00 34.75 382 TYR A CA 1
ATOM 2918 C C . TYR A 1 382 ? -53.098 27.427 36.826 1.00 34.75 382 TYR A C 1
ATOM 2920 O O . TYR A 1 382 ? -52.607 26.953 35.813 1.00 34.75 382 TYR A O 1
ATOM 2928 N N . GLY A 1 383 ? -53.756 26.654 37.698 1.00 36.94 383 GLY A N 1
ATOM 2929 C CA . GLY A 1 383 ? -54.925 25.872 37.259 1.00 36.94 383 GLY A CA 1
ATOM 2930 C C . GLY A 1 383 ? -54.747 24.668 36.323 1.00 36.94 383 GLY A C 1
ATOM 2931 O O . GLY A 1 383 ? -55.669 24.408 35.554 1.00 36.94 383 GLY A O 1
ATOM 2932 N N . ILE A 1 384 ? -53.661 23.894 36.402 1.00 30.72 384 ILE A N 1
ATOM 2933 C CA . ILE A 1 384 ? -53.574 22.606 35.688 1.00 30.72 384 ILE A CA 1
ATOM 2934 C C . ILE A 1 384 ? -53.578 21.455 36.703 1.00 30.72 384 ILE A C 1
ATOM 2936 O O . ILE A 1 384 ? -52.647 21.293 37.486 1.00 30.72 384 ILE A O 1
ATOM 2940 N N . GLN A 1 385 ? -54.642 20.643 36.700 1.00 34.81 385 GLN A N 1
ATOM 2941 C CA . GLN A 1 385 ? -54.670 19.371 37.424 1.00 34.81 385 GLN A CA 1
ATOM 2942 C C . GLN A 1 385 ? -53.798 18.348 36.687 1.00 34.81 385 GLN A C 1
ATOM 2944 O O . GLN A 1 385 ? -54.274 17.615 35.824 1.00 34.81 385 GLN A O 1
ATOM 2949 N N . GLY A 1 386 ? -52.507 18.316 37.013 1.00 31.77 386 GLY A N 1
ATOM 2950 C CA . GLY A 1 386 ? -51.632 17.206 36.651 1.00 31.77 386 GLY A CA 1
ATOM 2951 C C . GLY A 1 386 ? -51.905 15.995 37.546 1.00 31.77 386 GLY A C 1
ATOM 2952 O O . GLY A 1 386 ? -51.962 16.120 38.768 1.00 31.77 386 GLY A O 1
ATOM 2953 N N . LEU A 1 387 ? -52.079 14.814 36.952 1.00 28.14 387 LEU A N 1
ATOM 2954 C CA . LEU A 1 387 ? -51.929 13.544 37.665 1.00 28.14 387 LEU A CA 1
ATOM 2955 C C . LEU A 1 387 ? -50.432 13.345 37.926 1.00 28.14 387 LEU A C 1
ATOM 2957 O O . LEU A 1 387 ? -49.657 13.178 36.988 1.00 28.14 387 LEU A O 1
ATOM 2961 N N . TRP A 1 388 ? -50.018 13.400 39.190 1.00 34.50 388 TRP A N 1
ATOM 2962 C CA . TRP A 1 388 ? -48.606 13.319 39.564 1.00 34.50 388 TRP A CA 1
ATOM 2963 C C . TRP A 1 388 ? -48.217 11.879 39.916 1.00 34.50 388 TRP A C 1
ATOM 2965 O O . TRP A 1 388 ? -48.765 11.283 40.845 1.00 34.50 388 TRP A O 1
ATOM 2975 N N . GLN A 1 389 ? -47.254 11.324 39.179 1.00 28.05 389 GLN A N 1
ATOM 2976 C CA . GLN A 1 389 ? -46.614 10.045 39.486 1.00 28.05 389 GLN A CA 1
ATOM 2977 C C . GLN A 1 389 ? -45.367 10.297 40.341 1.00 28.05 389 GLN A C 1
ATOM 2979 O O . GLN A 1 389 ? -44.409 10.915 39.886 1.00 28.05 389 GLN A O 1
ATOM 2984 N N . LEU A 1 390 ? -45.371 9.808 41.583 1.00 32.78 390 LEU A N 1
ATOM 2985 C CA . LEU A 1 390 ? -44.158 9.671 42.386 1.00 32.78 390 LEU A CA 1
ATOM 2986 C C . LEU A 1 390 ? -43.602 8.263 42.148 1.00 32.78 390 LEU A C 1
ATOM 2988 O O . LEU A 1 390 ? -44.104 7.293 42.715 1.00 32.78 390 LEU A O 1
ATOM 2992 N N . THR A 1 391 ? -42.589 8.142 41.293 1.00 29.62 391 THR A N 1
ATOM 2993 C CA . THR A 1 391 ? -41.938 6.854 41.021 1.00 29.62 391 THR A CA 1
ATOM 2994 C C . THR A 1 391 ? -40.827 6.625 42.042 1.00 29.62 391 THR A C 1
ATOM 2996 O O . THR A 1 391 ? -39.776 7.260 41.986 1.00 29.62 391 THR A O 1
ATOM 2999 N N . ILE A 1 392 ? -41.071 5.734 43.004 1.00 32.72 392 ILE A N 1
ATOM 3000 C CA . ILE A 1 392 ? -40.094 5.320 44.020 1.00 32.72 392 ILE A CA 1
ATOM 3001 C C . ILE A 1 392 ? -39.515 3.975 43.585 1.00 32.72 392 ILE A C 1
ATOM 3003 O O . ILE A 1 392 ? -40.262 3.014 43.420 1.00 32.72 392 ILE A O 1
ATOM 3007 N N . TRP A 1 393 ? -38.194 3.910 43.428 1.00 30.47 393 TRP A N 1
ATOM 3008 C CA . TRP A 1 393 ? -37.470 2.688 43.079 1.00 30.47 393 TRP A CA 1
ATOM 3009 C C . TRP A 1 393 ? -36.926 2.060 44.366 1.00 30.47 393 TRP A C 1
ATOM 3011 O O . TRP A 1 393 ? -36.205 2.715 45.120 1.00 30.47 393 TRP A O 1
ATOM 3021 N N . ILE A 1 394 ? -37.293 0.808 44.636 1.00 28.98 394 ILE A N 1
ATOM 3022 C CA . ILE A 1 394 ? -36.755 0.018 45.749 1.00 28.98 394 ILE A CA 1
ATOM 3023 C C . ILE A 1 394 ? -35.946 -1.113 45.118 1.00 28.98 394 ILE A C 1
ATOM 3025 O O . ILE A 1 394 ? -36.526 -2.050 44.581 1.00 28.98 394 ILE A O 1
ATOM 3029 N N . GLY A 1 395 ? -34.620 -0.979 45.133 1.00 28.00 395 GLY A N 1
ATOM 3030 C CA . GLY A 1 395 ? -33.705 -2.065 44.778 1.00 28.00 395 GLY A CA 1
ATOM 3031 C C . GLY A 1 395 ? -33.386 -2.907 46.012 1.00 28.00 395 GLY A C 1
ATOM 3032 O O . GLY A 1 395 ? -33.229 -2.354 47.107 1.00 28.00 395 GLY A O 1
ATOM 3033 N N . TYR A 1 396 ? -33.295 -4.222 45.832 1.00 25.98 396 TYR A N 1
ATOM 3034 C CA . TYR A 1 396 ? -32.837 -5.169 46.849 1.00 25.98 396 TYR A CA 1
ATOM 3035 C C . TYR A 1 396 ? -31.360 -5.508 46.599 1.00 25.98 396 TYR A C 1
ATOM 3037 O O . TYR A 1 396 ? -30.928 -5.549 45.452 1.00 25.98 396 TYR A O 1
ATOM 3045 N N . GLU A 1 397 ? -30.578 -5.728 47.658 1.00 25.66 397 GLU A N 1
ATOM 3046 C CA . GLU A 1 397 ? -29.270 -6.386 47.518 1.00 25.66 397 GLU A CA 1
ATOM 3047 C C . GLU A 1 397 ? -29.503 -7.868 47.187 1.00 25.66 397 GLU A C 1
ATOM 3049 O O . GLU A 1 397 ? -30.349 -8.505 47.823 1.00 25.66 397 GLU A O 1
ATOM 3054 N N . ILE A 1 398 ? -28.782 -8.393 46.190 1.00 28.97 398 ILE A N 1
ATOM 3055 C CA . ILE A 1 398 ? -28.621 -9.839 45.969 1.00 28.97 398 ILE A CA 1
ATOM 3056 C C . ILE A 1 398 ? -27.281 -10.254 46.563 1.00 28.97 398 ILE A C 1
ATOM 3058 O O . ILE A 1 398 ? -26.283 -9.564 46.249 1.00 28.97 398 ILE A O 1
#

pLDDT: mean 73.49, std 25.12, range [23.92, 98.69]

Sequence (398 aa):
MASDWYLGACQVNLAENGNFVMDNFRFWDIPLYQENILPNYQKCLVGNEAGLFVLYDFDEGTGNTVNDLAPYGGLTNGTTTSPEWVTGLSCIPPSYNLTYAGNGNTGGSAPSDILSPYIEDEVVTIIGPGTLAKTGYAFTAWNTLANGSGTAYSIGDTFSMPAHAVQLYAQWQLEHYSVTYSGNGNTAGSVLSDTNSYTYGSAVIALGQGTLDRDCKIFNGWNTAANGSGDTYDAGSTFNMPPNNITLYAKWQGAYESGQIVGTAGFSNARSGTNCIAFLNETPYVLFGEGAVNGKASVMKYNGNNWGVRGIPSIFCRSGRRFLYGISGFNSLYFIQGLWIWKQGLCNEIRWHELGVHWKSGIFSSNSKLFITCGDQWDSLYGIQGLWQLTIWIGYEI